Protein AF-T2IVT3-F1 (afdb_monomer_lite)

Foldseek 3Di:
DAAEPDPDAQPLVVLVCLQDQEYAHACYEDEPSHPLLSNQNHAEYEDAHYEYDADDPPAFEDERPRNLNHQEYEYHNHQDQGQYEDPNPQNHQYYYPEQYAHADANADNLNQNHAEYHNEQYAHADHPNVPNPQNHAEYHHYNYAYQDDPNVLSNLNHAYEEPENYAHADAHDNARVQNHQEYAAYNYAYQHYDPPHPQRHQEYAHEQYEHVVHYAQARQQRHQEYAYENHQDAEDLNLLNHNHQRHAYYHHDQHAYADDLSCLVRLNHAEYAHEQYAHAECVSVLNNLNHAEYHHANYAHEPPPDASQRPQNHAYDHHHQYAYADDLRCLNNQNHAYEEDANYQHQDPVNCLSNQVRHQWYHYQNDIDGDNSNVVSVVFAHKDKFKDFAADLARDTDDIDIGIWGWDWDDLDPPDTFIKTKDAWDWDFAADDPPTDIDTDHIWIWGQWAQFLLNQLSLLPFDWDDDHDDSQQAPDDDRQWHDFQDFQVSQQRSQVRSCVVRVFHKDFAALVRLLCQQCLPPPEQGLNHPFDAPQAAQAQQQDHDGNYDGYDQPVAADGWPSHGAGNRSHTRQAAQAWAWHPDADVPDPQWTKTAQYYNYHDRNRRTSNHIDTDPVHRRDGDNRHGHIMITDDPD

Secondary structure (DSSP, 8-state):
-EEESS-----GGGGG-TT-SEEEEES-EE-TT--GGG-TT--EEEEES-EE--S-SS--EEE----TT--EEE-TT----SEEE-TT-TT--EEE--SS---S--TT---TT--EEE--SS---S----TT-TT--EEE--SS-----GGGGG-TT--EEE--SS---S-EE-TT-TT--EEEEESS----EE-TT-TT--EEEEES-S--TT-B-TT--S--EEE-TTS--S--GGGGG---S---EEE--SS-----GGGTT-TT--EEE--SS-----GGGTT-TT--EEE--SS----TT---TT-TT--EEE--SS-----GGGGG-TT--EEE-TTS--S-SGGGGGTTTT-SEEEETTEEEESSHHHHHHTSPPEEEEEEEEE-TTS-EEEEEEEEEEEEEEESSSS-EEEEEEE--EEEEESSGGG-EEEEE--EEEESSSPBHHHHHHHHTSPPSSS---S---SS--TTSBP-S--HHHHHHHHHHHHHHHSSEEEPPPHHHHHHHHHTT--SSBTTBS---TTT--S-TTS-SSSPPP----SS---TT-S---TTS----SSSSEEEEEEEETTEEEEEEEES--TTS-GGGGSTT-EE--TTGGG---TTEE---EEE---

Sequence (635 aa):
MTLAENYITDLEFINHFTKLKYLTITGKTIKNQINWNLLQSLETINFNKNKFESNNNENQLLELKGFSQAQAISFLDNQININLKFDGLENLTHLSLKNNRLNYALSGLGLTKLETLIIESNTINQGLEMNGCDSLTSLRLTSNTIQEVLLLQKFSNLRELNIARNTINQVLNLQGFKDCYITTIEDNKVSNLECHGFDNLESLSIVNNTNLDTLNFEGFSKLKSLNLSRNHLVEVQFLEGITSKQLEKVVLDTNMIENIDSLSKFNTLIDISARNNNIISLSALMELSQLQRLDLSNNRVHQGNQLFQQWQQLTDLNLFNNQIEDLRFFVLLNSLKTLRLDGNPIISVRPLQALASHLETLTIGDITLTGNISEQLTKLPPIQQLETVTVNRKGKEIAKNKFTVFVREIPITKTVKLPVVSIPGGKYFMGEGNSRKQVKVESFWMSQTQITQEQWAAVAQLPKIKTDLNPSPSTVQGNQRPVEQVNWYEAQEFCQRLSKKIGEEIKLPTEEQWEYACRAGTTTPFHFGETLTDKLANYRADNTFAEESTGTYTGQTTDVGSFPPNGFGLYDMHGNVWEWCDSDYDNNNSNKVLRGGSWVNNLSDCRSAYRVNVDGGPGYRVSGIGFRVVVVRRT

pLDDT: mean 88.69, std 10.65, range [36.31, 98.88]

InterPro domains:
  IPR001611 Leucine-rich repeat [PS51450] (222-243)
  IPR001611 Leucine-rich repeat [PS51450] (313-334)
  IPR001611 Leucine-rich repeat [PS51450] (335-356)
  IPR005532 Sulfatase-modifying factor enzyme-like domain [PF03781] (420-630)
  IPR016187 C-type lectin fold [SSF56436] (417-630)
  IPR032675 Leucine-rich repeat domain superfamily [G3DSA:3.80.10.10] (1-244)
  IPR032675 Leucine-rich repeat domain superfamily [G3DSA:3.80.10.10] (245-413)
  IPR042095 Sulfatase-modifying factor enzyme superfamily [G3DSA:3.90.1580.10] (414-634)
  IPR051043 Sulfatase Modifying Factor and Kinase [PTHR23150] (412-631)

Radius of gyration: 33.71 Å; chains: 1; bounding box: 85×52×79 Å

Organism: NCBI:txid423472

Structure (mmCIF, N/CA/C/O backbone):
data_AF-T2IVT3-F1
#
_entry.id   AF-T2IVT3-F1
#
loop_
_atom_site.group_PDB
_atom_site.id
_atom_site.type_symbol
_atom_site.label_atom_id
_atom_site.label_alt_id
_atom_site.label_comp_id
_atom_site.label_asym_id
_atom_site.label_entity_id
_atom_site.label_seq_id
_atom_site.pdbx_PDB_ins_code
_atom_site.Cartn_x
_atom_site.Cartn_y
_atom_site.Cartn_z
_atom_site.occupancy
_atom_site.B_iso_or_equiv
_atom_site.auth_seq_id
_atom_site.auth_comp_id
_atom_site.auth_asym_id
_atom_site.auth_atom_id
_atom_site.pdbx_PDB_model_num
ATOM 1 N N . MET A 1 1 ? -47.290 -7.154 17.048 1.00 90.00 1 MET A N 1
ATOM 2 C CA . MET A 1 1 ? -47.939 -6.667 15.814 1.00 90.00 1 MET A CA 1
ATOM 3 C C . MET A 1 1 ? -46.914 -5.879 15.019 1.00 90.00 1 MET A C 1
ATOM 5 O O . MET A 1 1 ? -46.243 -5.041 15.606 1.00 90.00 1 MET A O 1
ATOM 9 N N . THR A 1 2 ? -46.785 -6.152 13.721 1.00 90.94 2 THR A N 1
ATOM 10 C CA . THR A 1 2 ? -45.859 -5.435 12.832 1.00 90.94 2 THR A CA 1
ATOM 11 C C . THR A 1 2 ? -46.643 -4.830 11.678 1.00 90.94 2 THR A C 1
ATOM 13 O O . THR A 1 2 ? -47.327 -5.546 10.952 1.00 90.94 2 THR A O 1
ATOM 16 N N . LEU A 1 3 ? -46.544 -3.515 11.520 1.00 87.81 3 LEU A N 1
ATOM 17 C CA . LEU A 1 3 ? -47.183 -2.719 10.479 1.00 87.81 3 LEU A CA 1
ATOM 18 C C . LEU A 1 3 ? -46.091 -2.025 9.663 1.00 87.81 3 LEU A C 1
ATOM 20 O O . LEU A 1 3 ? -45.831 -0.836 9.829 1.00 87.81 3 LEU A O 1
ATOM 24 N N . ALA A 1 4 ? -45.423 -2.794 8.808 1.00 84.69 4 ALA A N 1
ATOM 25 C CA . ALA A 1 4 ? -44.388 -2.311 7.901 1.00 84.69 4 ALA A CA 1
ATOM 26 C C . ALA A 1 4 ? -44.869 -2.452 6.453 1.00 84.69 4 ALA A C 1
ATOM 28 O O . ALA A 1 4 ? -45.550 -3.422 6.133 1.00 84.69 4 ALA A O 1
ATOM 29 N N . GLU A 1 5 ? -44.547 -1.473 5.601 1.00 68.50 5 GLU A N 1
ATOM 30 C CA . GLU A 1 5 ? -44.670 -1.575 4.129 1.00 68.50 5 GLU A CA 1
ATOM 31 C C . GLU A 1 5 ? -46.070 -1.924 3.577 1.00 68.50 5 GLU A C 1
ATOM 33 O O . GLU A 1 5 ? -46.222 -2.289 2.418 1.00 68.50 5 GLU A O 1
ATOM 38 N N . ASN A 1 6 ? -47.121 -1.767 4.385 1.00 74.44 6 ASN A N 1
ATOM 39 C CA . ASN A 1 6 ? -48.511 -1.947 3.960 1.00 74.44 6 ASN A CA 1
ATOM 40 C C . ASN A 1 6 ? -49.208 -0.604 3.656 1.00 74.44 6 ASN A C 1
ATOM 42 O O . ASN A 1 6 ? -48.750 0.455 4.090 1.00 74.44 6 ASN A O 1
ATOM 46 N N . TYR A 1 7 ? -50.340 -0.653 2.944 1.00 76.75 7 TYR A N 1
ATOM 47 C CA . TYR A 1 7 ? -51.164 0.517 2.590 1.00 76.75 7 TYR A CA 1
ATOM 48 C C . TYR A 1 7 ? -52.099 0.990 3.719 1.00 76.75 7 TYR A C 1
ATOM 50 O O . TYR A 1 7 ? -52.993 1.798 3.483 1.00 76.75 7 TYR A O 1
ATOM 58 N N . ILE A 1 8 ? -51.934 0.477 4.943 1.00 77.44 8 ILE A N 1
ATOM 59 C CA . ILE A 1 8 ? -52.802 0.824 6.074 1.00 77.44 8 ILE A CA 1
ATOM 60 C C . ILE A 1 8 ? -52.436 2.231 6.551 1.00 77.44 8 ILE A C 1
ATOM 62 O O . ILE A 1 8 ? -51.340 2.439 7.062 1.00 77.44 8 ILE A O 1
ATOM 66 N N . THR A 1 9 ? -53.337 3.196 6.370 1.00 76.81 9 THR A N 1
ATOM 67 C CA . THR A 1 9 ? -53.130 4.604 6.765 1.00 76.81 9 THR A CA 1
ATOM 68 C C . THR A 1 9 ? -53.902 5.013 8.016 1.00 76.81 9 THR A C 1
ATOM 70 O O . THR A 1 9 ? -53.523 5.986 8.664 1.00 76.81 9 THR A O 1
ATOM 73 N N . ASP A 1 10 ? -54.976 4.288 8.331 1.00 82.88 10 ASP A N 1
ATOM 74 C CA . ASP A 1 10 ? -55.746 4.434 9.564 1.00 82.88 10 ASP A CA 1
ATOM 75 C C . ASP A 1 10 ? -55.246 3.411 10.589 1.00 82.88 10 ASP A C 1
ATOM 77 O O . ASP A 1 10 ? -55.245 2.203 10.341 1.00 82.88 10 ASP A O 1
ATOM 81 N N . LEU A 1 11 ? -54.758 3.911 11.717 1.00 84.00 11 LEU A N 1
ATOM 82 C CA . LEU A 1 11 ? -54.163 3.133 12.793 1.00 84.00 11 LEU A CA 1
ATOM 83 C C . LEU A 1 11 ? -55.084 3.042 14.022 1.00 84.00 11 LEU A C 1
ATOM 85 O O . LEU A 1 11 ? -54.695 2.424 15.013 1.00 84.00 11 LEU A O 1
ATOM 89 N N . GLU A 1 12 ? -56.305 3.590 13.977 1.00 85.25 12 GLU A N 1
ATOM 90 C CA . GLU A 1 12 ? -57.244 3.582 15.110 1.00 85.25 12 GLU A CA 1
ATOM 91 C C . GLU A 1 12 ? -57.631 2.154 15.534 1.00 85.25 12 GLU A C 1
ATOM 93 O O . GLU A 1 12 ? -57.811 1.869 16.720 1.00 85.25 12 GLU A O 1
ATOM 98 N N . PHE A 1 13 ? -57.656 1.205 14.591 1.00 87.69 13 PHE A N 1
ATOM 99 C CA . PHE A 1 13 ? -57.964 -0.200 14.874 1.00 87.69 13 PHE A CA 1
ATOM 100 C C . PHE A 1 13 ? -57.011 -0.832 15.909 1.00 87.69 13 PHE A C 1
ATOM 102 O O . PHE A 1 13 ? -57.424 -1.754 16.619 1.00 87.69 13 PHE A O 1
ATOM 109 N N . ILE A 1 14 ? -55.777 -0.318 16.049 1.00 87.50 14 ILE A N 1
ATOM 110 C CA . ILE A 1 14 ? -54.787 -0.789 17.032 1.00 87.50 14 ILE A CA 1
ATOM 111 C C . ILE A 1 14 ? -55.344 -0.682 18.460 1.00 87.50 14 ILE A C 1
ATOM 113 O O . ILE A 1 14 ? -55.049 -1.544 19.286 1.00 87.50 14 ILE A O 1
ATOM 117 N N . ASN A 1 15 ? -56.222 0.292 18.730 1.00 85.19 15 ASN A N 1
ATOM 118 C CA . ASN A 1 15 ? -56.835 0.535 20.042 1.00 85.19 15 ASN A CA 1
ATOM 119 C C . ASN A 1 15 ? -57.596 -0.685 20.605 1.00 85.19 15 ASN A C 1
ATOM 121 O O . ASN A 1 15 ? -57.772 -0.792 21.817 1.00 85.19 15 ASN A O 1
ATOM 125 N N . HIS A 1 16 ? -58.009 -1.632 19.755 1.00 89.44 16 HIS A N 1
ATOM 126 C CA . HIS A 1 16 ? -58.708 -2.856 20.166 1.00 89.44 16 HIS A CA 1
ATOM 127 C C . HIS A 1 16 ? -57.769 -3.950 20.699 1.00 89.44 16 HIS A C 1
ATOM 129 O O . HIS A 1 16 ? -58.221 -4.924 21.301 1.00 89.44 16 HIS A O 1
ATOM 135 N N . PHE A 1 17 ? -56.457 -3.811 20.498 1.00 90.44 17 PHE A N 1
ATOM 136 C CA . PHE A 1 17 ? -55.467 -4.830 20.838 1.00 90.44 17 PHE A CA 1
ATOM 137 C C . PHE A 1 17 ? -54.758 -4.521 22.164 1.00 90.44 17 PHE A C 1
ATOM 139 O O . PHE A 1 17 ? -53.531 -4.474 22.246 1.00 90.44 17 PHE A O 1
ATOM 146 N N . THR A 1 18 ? -55.540 -4.370 23.233 1.00 88.06 18 THR A N 1
ATOM 147 C CA . THR A 1 18 ? -55.089 -3.934 24.572 1.00 88.06 18 THR A CA 1
ATOM 148 C C . THR A 1 18 ? -54.140 -4.896 25.299 1.00 88.06 18 THR A C 1
ATOM 150 O O . THR A 1 18 ? -53.626 -4.557 26.359 1.00 88.06 18 THR A O 1
ATOM 153 N N . LYS A 1 19 ? -53.908 -6.098 24.748 1.00 91.06 19 LYS A N 1
ATOM 154 C CA . LYS A 1 19 ? -52.980 -7.120 25.272 1.00 91.06 19 LYS A CA 1
ATOM 155 C C . LYS A 1 19 ? -51.675 -7.236 24.469 1.00 91.06 19 LYS A C 1
ATOM 157 O O . LYS A 1 19 ? -50.920 -8.190 24.661 1.00 91.06 19 LYS A O 1
ATOM 162 N N . LEU A 1 20 ? -51.421 -6.333 23.516 1.00 91.44 20 LEU A N 1
ATOM 163 C CA . LEU A 1 20 ? -50.179 -6.347 22.741 1.00 91.44 20 LEU A CA 1
ATOM 164 C C . LEU A 1 20 ? -48.970 -6.066 23.629 1.00 91.44 20 LEU A C 1
ATOM 166 O O . LEU A 1 20 ? -48.949 -5.077 24.350 1.00 91.44 20 LEU A O 1
ATOM 170 N N . LYS A 1 21 ? -47.938 -6.902 23.496 1.00 93.50 21 LYS A N 1
ATOM 171 C CA . LYS A 1 21 ? -46.626 -6.696 24.129 1.00 93.50 21 LYS A CA 1
ATOM 172 C C . LYS A 1 21 ? -45.599 -6.047 23.203 1.00 93.50 21 LYS A C 1
ATOM 174 O O . LYS A 1 21 ? -44.765 -5.271 23.648 1.00 93.50 21 LYS A O 1
ATOM 179 N N . TYR A 1 22 ? -45.685 -6.335 21.906 1.00 94.44 22 TYR A N 1
ATOM 180 C CA . TYR A 1 22 ? -44.719 -5.879 20.905 1.00 94.44 22 TYR A CA 1
ATOM 181 C C . TYR A 1 22 ? -45.440 -5.165 19.771 1.00 94.44 22 TYR A C 1
ATOM 183 O O . TYR A 1 22 ? -46.375 -5.728 19.181 1.00 94.44 22 TYR A O 1
ATOM 191 N N . LEU A 1 23 ? -44.981 -3.966 19.427 1.00 92.12 23 LEU A N 1
ATOM 192 C CA . LEU A 1 23 ? -45.528 -3.179 18.328 1.00 92.12 23 LEU A CA 1
ATOM 193 C C . LEU A 1 23 ? -44.405 -2.574 17.487 1.00 92.12 23 LEU A C 1
ATOM 195 O O . LEU A 1 23 ? -43.577 -1.826 17.990 1.00 92.12 23 LEU A O 1
ATOM 199 N N . THR A 1 24 ? -44.418 -2.859 16.190 1.00 92.12 24 THR A N 1
ATOM 200 C CA . THR A 1 24 ? -43.554 -2.198 15.210 1.00 92.12 24 THR A CA 1
ATOM 201 C C . THR A 1 24 ? -44.434 -1.498 14.188 1.00 92.12 24 THR A C 1
ATOM 203 O O . THR A 1 24 ? -45.273 -2.145 13.564 1.00 92.12 24 THR A O 1
ATOM 206 N N . ILE A 1 25 ? -44.233 -0.199 13.991 1.00 90.00 25 ILE A N 1
ATOM 207 C CA . ILE A 1 25 ? -44.877 0.595 12.942 1.00 90.00 25 ILE A CA 1
ATOM 208 C C . ILE A 1 25 ? -43.777 1.195 12.075 1.00 90.00 25 ILE A C 1
ATOM 210 O O . ILE A 1 25 ? -42.817 1.776 12.589 1.00 90.00 25 ILE A O 1
ATOM 214 N N . THR A 1 26 ? -43.878 1.025 10.757 1.00 91.00 26 THR A N 1
ATOM 215 C CA . THR A 1 26 ? -42.851 1.493 9.825 1.00 91.00 26 THR A CA 1
ATOM 216 C C . THR A 1 26 ? -43.422 2.040 8.526 1.00 91.00 26 THR A C 1
ATOM 218 O O . THR A 1 26 ? -44.293 1.425 7.901 1.00 91.00 26 THR A O 1
ATOM 221 N N . GLY A 1 27 ? -42.891 3.187 8.090 1.00 87.06 27 GLY A N 1
ATOM 222 C CA . GLY A 1 27 ? -43.290 3.827 6.836 1.00 87.06 27 GLY A CA 1
ATOM 223 C C . GLY A 1 27 ? -44.712 4.381 6.885 1.00 87.06 27 GLY A C 1
ATOM 224 O O . GLY A 1 27 ? -45.468 4.207 5.927 1.00 87.06 27 GLY A O 1
ATOM 225 N N . LYS A 1 28 ? -45.126 4.946 8.023 1.00 85.69 28 LYS A N 1
ATOM 226 C CA . LYS A 1 28 ? -46.485 5.453 8.254 1.00 85.69 28 LYS A CA 1
ATOM 227 C C . LYS A 1 28 ? -46.480 6.911 8.690 1.00 85.69 28 LYS A C 1
ATOM 229 O O . LYS A 1 28 ? -45.511 7.397 9.267 1.00 85.69 28 LYS A O 1
ATOM 234 N N . THR A 1 29 ? -47.594 7.595 8.456 1.00 81.50 29 THR A N 1
ATOM 235 C CA . THR A 1 29 ? -47.869 8.896 9.075 1.00 81.50 29 THR A CA 1
ATOM 236 C C . THR A 1 29 ? -48.675 8.651 10.341 1.00 81.50 29 THR A C 1
ATOM 238 O O . THR A 1 29 ? -49.837 8.254 10.265 1.00 81.50 29 THR A O 1
ATOM 241 N N . ILE A 1 30 ? -48.059 8.859 11.501 1.00 76.88 30 ILE A N 1
ATOM 242 C CA . ILE A 1 30 ? -48.700 8.669 12.801 1.00 76.88 30 ILE A CA 1
ATOM 243 C C . ILE A 1 30 ? -49.301 10.007 13.238 1.00 76.88 30 ILE A C 1
ATOM 245 O O . ILE A 1 30 ? -48.595 11.007 13.380 1.00 76.88 30 ILE A O 1
ATOM 249 N N . LYS A 1 31 ? -50.622 10.006 13.437 1.00 72.62 31 LYS A N 1
ATOM 250 C CA . LYS A 1 31 ? -51.412 11.132 13.967 1.00 72.62 31 LYS A CA 1
ATOM 251 C C . LYS A 1 31 ? -52.076 10.725 15.293 1.00 72.62 31 LYS A C 1
ATOM 253 O O . LYS A 1 31 ? -51.895 9.599 15.750 1.00 72.62 31 LYS A O 1
ATOM 258 N N . ASN A 1 32 ? -52.931 11.584 15.851 1.00 66.81 32 ASN A N 1
ATOM 259 C CA . ASN A 1 32 ? -53.727 11.360 17.075 1.00 66.81 32 ASN A CA 1
ATOM 260 C C . ASN A 1 32 ? -54.803 10.244 17.019 1.00 66.81 32 ASN A C 1
ATOM 262 O O . ASN A 1 32 ? -55.742 10.246 17.806 1.00 66.81 32 ASN A O 1
ATOM 266 N N . GLN A 1 33 ? -54.688 9.294 16.094 1.00 69.94 33 GLN A N 1
ATOM 267 C CA . GLN A 1 33 ? -55.666 8.219 15.861 1.00 69.94 33 GLN A CA 1
ATOM 268 C C . GLN A 1 33 ? -55.550 7.099 16.909 1.00 69.94 33 GLN A C 1
ATOM 270 O O . GLN A 1 33 ? -56.501 6.371 17.186 1.00 69.94 33 GLN A O 1
ATOM 275 N N . ILE A 1 34 ? -54.354 6.932 17.481 1.00 74.69 34 ILE A N 1
ATOM 276 C CA . ILE A 1 34 ? -54.053 5.854 18.421 1.00 74.69 34 ILE A CA 1
ATOM 277 C C . ILE A 1 34 ? -54.188 6.395 19.843 1.00 74.69 34 ILE A C 1
ATOM 279 O O . ILE A 1 34 ? -53.484 7.325 20.240 1.00 74.69 34 ILE A O 1
ATOM 283 N N . ASN A 1 35 ? -55.077 5.789 20.625 1.00 78.56 35 ASN A N 1
ATOM 284 C CA . ASN A 1 35 ? -55.218 6.069 22.044 1.00 78.56 35 ASN A CA 1
ATOM 285 C C . ASN A 1 35 ? -54.247 5.184 22.834 1.00 78.56 35 ASN A C 1
ATOM 287 O O . ASN A 1 35 ? -54.580 4.080 23.268 1.00 78.56 35 ASN A O 1
ATOM 291 N N . TRP A 1 36 ? -53.033 5.695 23.030 1.00 79.25 36 TRP A N 1
ATOM 292 C CA . TRP A 1 36 ? -51.944 4.990 23.710 1.00 79.25 36 TRP A CA 1
ATOM 293 C C . TRP A 1 36 ? -52.283 4.538 25.137 1.00 79.25 36 TRP A C 1
ATOM 295 O O . TRP A 1 36 ? -51.791 3.502 25.576 1.00 79.25 36 TRP A O 1
ATOM 305 N N . ASN A 1 37 ? -53.208 5.220 25.827 1.00 79.06 37 ASN A N 1
ATOM 306 C CA . ASN A 1 37 ? -53.654 4.832 27.170 1.00 79.06 37 ASN A CA 1
ATOM 307 C C . ASN A 1 37 ? -54.360 3.467 27.212 1.00 79.06 37 ASN A C 1
ATOM 309 O O . ASN A 1 37 ? -54.462 2.879 28.289 1.00 79.06 37 ASN A O 1
ATOM 313 N N . LEU A 1 38 ? -54.851 2.965 26.072 1.00 83.31 38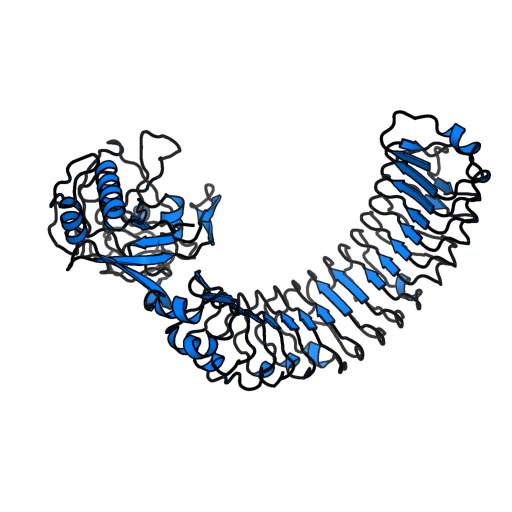 LEU A N 1
ATOM 314 C CA . LEU A 1 38 ? -55.471 1.640 25.956 1.00 83.31 38 LEU A CA 1
ATOM 315 C C . LEU A 1 38 ? -54.442 0.515 25.758 1.00 83.31 38 LEU A C 1
ATOM 317 O O . LEU A 1 38 ? -54.781 -0.659 25.890 1.00 83.31 38 LEU A O 1
ATOM 321 N N . LEU A 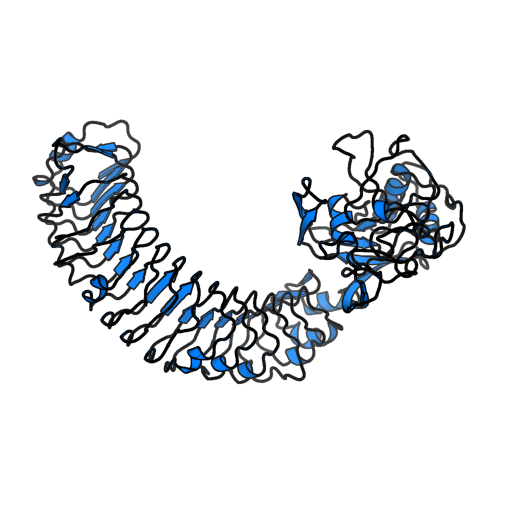1 39 ? -53.189 0.855 25.449 1.00 85.06 39 LEU A N 1
ATOM 322 C CA . LEU A 1 39 ? -52.137 -0.086 25.061 1.00 85.06 39 LEU A CA 1
ATOM 323 C C . LEU A 1 39 ? -51.089 -0.264 26.169 1.00 85.06 39 LEU A C 1
ATOM 325 O O . LEU A 1 39 ? -49.893 -0.375 25.902 1.00 85.06 39 LEU A O 1
ATOM 329 N N . GLN A 1 40 ? -51.539 -0.318 27.426 1.00 85.31 40 GLN A N 1
ATOM 330 C CA . GLN A 1 40 ? -50.649 -0.329 28.594 1.00 85.31 40 GLN A CA 1
ATOM 331 C C . GLN A 1 40 ? -49.791 -1.595 28.725 1.00 85.31 40 GLN A C 1
ATOM 333 O O . GLN A 1 40 ? -48.814 -1.577 29.462 1.00 85.31 40 GLN A O 1
ATOM 338 N N . SER A 1 41 ? -50.126 -2.690 28.030 1.00 89.31 41 SER A N 1
ATOM 339 C CA . SER A 1 41 ? -49.353 -3.941 28.060 1.00 89.31 41 SER A CA 1
ATOM 340 C C . SER A 1 41 ? -48.121 -3.949 27.152 1.00 89.31 41 SER A C 1
ATOM 342 O O . SER A 1 41 ? -47.427 -4.965 27.104 1.00 89.31 41 SER A O 1
ATOM 344 N N . LEU A 1 42 ? -47.885 -2.883 26.379 1.00 90.88 42 LEU A N 1
ATOM 345 C CA . LEU A 1 42 ? -46.751 -2.810 25.461 1.00 90.88 42 LEU A CA 1
ATOM 346 C C . LEU A 1 42 ? -45.435 -2.755 26.240 1.00 90.88 42 LEU A C 1
ATOM 348 O O . LEU A 1 42 ? -45.228 -1.864 27.053 1.00 90.88 42 LEU A O 1
ATOM 352 N N . GLU A 1 43 ? -44.542 -3.691 25.933 1.00 94.25 43 GLU A N 1
ATOM 353 C CA . GLU A 1 43 ? -43.201 -3.821 26.506 1.00 94.25 43 GLU A CA 1
ATOM 354 C C . GLU A 1 43 ? -42.138 -3.256 25.548 1.00 94.25 43 GLU A C 1
ATOM 356 O O . GLU A 1 43 ? -41.177 -2.618 25.978 1.00 94.25 43 GLU A O 1
ATOM 361 N N . THR A 1 44 ? -42.299 -3.456 24.233 1.00 93.69 44 THR A N 1
ATOM 362 C CA . THR A 1 44 ? -41.366 -2.945 23.213 1.00 93.69 44 THR A CA 1
ATOM 363 C C . THR A 1 44 ? -42.098 -2.301 22.047 1.00 93.69 44 THR A C 1
ATOM 365 O O . THR A 1 44 ? -43.026 -2.885 21.473 1.00 93.69 44 THR A O 1
ATOM 368 N N . ILE A 1 45 ? -41.633 -1.112 21.663 1.00 91.75 45 ILE A N 1
ATOM 369 C CA . ILE A 1 45 ? -42.263 -0.292 20.633 1.00 91.75 45 ILE A CA 1
ATOM 370 C C . ILE A 1 45 ? -41.210 0.226 19.653 1.00 91.75 45 ILE A C 1
ATOM 372 O O . ILE A 1 45 ? -40.269 0.913 20.037 1.00 91.75 45 ILE A O 1
ATOM 376 N N . ASN A 1 46 ? -41.388 -0.065 18.367 1.00 92.06 46 ASN A N 1
ATOM 377 C CA . ASN A 1 46 ? -40.508 0.410 17.304 1.00 92.06 46 ASN A CA 1
ATOM 378 C C . ASN A 1 46 ? -41.286 1.304 16.342 1.00 92.06 46 ASN A C 1
ATOM 380 O O . ASN A 1 46 ? -42.104 0.826 15.554 1.00 92.06 46 ASN A O 1
ATOM 384 N N . PHE A 1 47 ? -40.991 2.595 16.375 1.00 88.75 47 PHE A N 1
ATOM 385 C CA . PHE A 1 47 ? -41.472 3.577 15.421 1.00 88.75 47 PHE A CA 1
ATOM 386 C C . PHE A 1 47 ? -40.346 3.914 14.458 1.00 88.75 47 PHE A C 1
ATOM 388 O O . PHE A 1 47 ? -39.655 4.902 14.641 1.00 88.75 47 PHE A O 1
ATOM 395 N N . ASN A 1 48 ? -40.147 3.111 13.420 1.00 88.94 48 ASN A N 1
ATOM 396 C CA . ASN A 1 48 ? -39.051 3.356 12.483 1.00 88.94 48 ASN A CA 1
ATOM 397 C C . ASN A 1 48 ? -39.579 3.979 11.190 1.00 88.94 48 ASN A C 1
ATOM 399 O O . ASN A 1 48 ? -40.582 3.516 10.663 1.00 88.94 48 ASN A O 1
ATOM 403 N N . LYS A 1 49 ? -38.903 4.981 10.627 1.00 88.50 49 LYS A N 1
ATOM 404 C CA . LYS A 1 49 ? -39.243 5.580 9.324 1.00 88.50 49 LYS A CA 1
ATOM 405 C C . LYS A 1 49 ? -40.683 6.101 9.246 1.00 88.50 49 LYS A C 1
ATOM 407 O O . LYS A 1 49 ? -41.338 5.948 8.216 1.00 88.50 49 LYS A O 1
ATOM 412 N N . ASN A 1 50 ? -41.216 6.652 10.333 1.00 86.00 50 ASN A N 1
ATOM 413 C CA . ASN A 1 50 ? -42.550 7.247 10.361 1.00 86.00 50 ASN A CA 1
ATOM 414 C C . ASN A 1 50 ? -42.476 8.773 10.321 1.00 86.00 50 ASN A C 1
ATOM 416 O O . ASN A 1 50 ? -41.460 9.379 10.643 1.00 86.00 50 ASN A O 1
ATOM 420 N N . LYS A 1 51 ? -43.588 9.403 9.950 1.00 80.81 51 LYS A N 1
ATOM 421 C CA . LYS A 1 51 ? -43.785 10.848 10.061 1.00 80.81 51 LYS A CA 1
ATOM 422 C C . LYS A 1 51 ? -44.769 11.123 11.193 1.00 80.81 51 LYS A C 1
ATOM 424 O O . LYS A 1 51 ? -45.901 10.647 11.134 1.00 80.81 51 LYS A O 1
ATOM 429 N N . PHE A 1 52 ? -44.355 11.892 12.192 1.00 76.88 52 PHE A N 1
ATOM 430 C CA . PHE A 1 52 ? -45.233 12.358 13.268 1.00 76.88 52 PHE A CA 1
ATOM 431 C C . PHE A 1 52 ? -45.767 13.755 12.928 1.00 76.88 52 PHE A C 1
ATOM 433 O O . PHE A 1 52 ? -44.994 14.639 12.566 1.00 76.88 52 PHE A O 1
ATOM 440 N N . GLU A 1 53 ? -47.081 13.961 13.022 1.00 70.44 53 GLU A N 1
ATOM 441 C CA . GLU A 1 53 ? -47.721 15.271 12.817 1.00 70.44 53 GLU A CA 1
ATOM 442 C C . GLU A 1 53 ? -48.252 15.796 14.164 1.00 70.44 53 GLU A C 1
ATOM 444 O O . GLU A 1 53 ? -48.965 15.079 14.863 1.00 70.44 53 GLU A O 1
ATOM 449 N N . SER A 1 54 ? -47.881 17.023 14.563 1.00 59.53 54 SER A N 1
ATOM 450 C CA . SER A 1 54 ? -48.296 17.625 15.844 1.00 59.53 54 SER A CA 1
ATOM 451 C C . SER A 1 54 ? -49.672 18.294 15.760 1.00 59.53 54 SER A C 1
ATOM 453 O O . SER A 1 54 ? -49.997 18.884 14.732 1.00 59.53 54 SER A O 1
ATOM 455 N N . ASN A 1 55 ? -50.428 18.317 16.861 1.00 52.25 55 ASN A N 1
ATOM 456 C CA . ASN A 1 55 ? -51.796 18.864 16.887 1.00 52.25 55 ASN A CA 1
ATOM 457 C C . ASN A 1 55 ? -51.916 20.369 17.184 1.00 52.25 55 ASN A C 1
ATOM 459 O O . ASN A 1 55 ? -53.021 20.890 17.098 1.00 52.25 55 ASN A O 1
ATOM 463 N N . ASN A 1 56 ? -50.834 21.072 17.539 1.00 47.66 56 ASN A N 1
ATOM 464 C CA . ASN A 1 56 ? -50.899 22.483 17.937 1.00 47.66 56 ASN A CA 1
ATOM 465 C C . ASN A 1 56 ? -49.923 23.335 17.121 1.00 47.66 56 ASN A C 1
ATOM 467 O O . ASN A 1 56 ? -48.728 23.050 17.086 1.00 47.66 56 ASN A O 1
ATOM 471 N N . ASN A 1 57 ? -50.437 24.416 16.526 1.00 43.62 57 ASN A N 1
ATOM 472 C CA . ASN A 1 57 ? -49.680 25.368 15.704 1.00 43.62 57 ASN A CA 1
ATOM 473 C C . ASN A 1 57 ? -48.639 26.194 16.486 1.00 43.62 57 ASN A C 1
ATOM 475 O O . ASN A 1 57 ? -47.891 26.938 15.860 1.00 43.62 57 ASN A O 1
ATOM 479 N N . GLU A 1 58 ? -48.568 26.078 17.818 1.00 41.56 58 GLU A N 1
ATOM 480 C CA . GLU A 1 58 ? -47.738 26.973 18.639 1.00 41.56 58 GLU A CA 1
ATOM 481 C C . GLU A 1 58 ? -46.559 26.304 19.356 1.00 41.56 58 GLU A C 1
ATOM 483 O O . GLU A 1 58 ? -45.604 27.004 19.654 1.00 41.56 58 GLU A O 1
ATOM 488 N N . ASN A 1 59 ? -46.557 24.983 19.596 1.00 44.47 59 ASN A N 1
ATOM 489 C CA . ASN A 1 59 ? -45.449 24.293 20.287 1.00 44.47 59 ASN A CA 1
ATOM 490 C C . ASN A 1 59 ? -45.433 22.788 19.981 1.00 44.47 59 ASN A C 1
ATOM 492 O O . ASN A 1 59 ? -45.719 21.966 20.847 1.00 44.47 59 ASN A O 1
ATOM 496 N N . GLN A 1 60 ? -45.146 22.439 18.728 1.00 52.59 60 GLN A N 1
ATOM 497 C CA . GLN A 1 60 ? -44.747 21.108 18.261 1.00 52.59 60 GLN A CA 1
ATOM 498 C C . GLN A 1 60 ? -44.194 20.187 19.397 1.00 52.59 60 GLN A C 1
ATOM 500 O O . GLN A 1 60 ? -43.027 20.287 19.771 1.00 52.59 60 GLN A O 1
ATOM 505 N N . LEU A 1 61 ? -45.039 19.310 19.969 1.00 52.41 61 LEU A N 1
ATOM 506 C CA . LEU A 1 61 ? -44.735 18.396 21.091 1.00 52.41 61 LEU A CA 1
ATOM 507 C C . LEU A 1 61 ? -45.335 17.011 20.794 1.00 52.41 61 LEU A C 1
ATOM 509 O O . LEU A 1 61 ? -46.518 16.922 20.454 1.00 52.41 61 LEU A O 1
ATOM 513 N N . LEU A 1 62 ? -44.547 15.939 20.934 1.00 63.94 62 LEU A N 1
ATOM 514 C CA . LEU A 1 62 ? -45.040 14.555 20.900 1.00 63.94 62 LEU A CA 1
ATOM 515 C C . LEU A 1 62 ? -45.140 14.028 22.336 1.00 63.94 62 LEU A C 1
ATOM 517 O O . LEU A 1 62 ? -44.122 13.792 22.989 1.00 63.94 62 LEU A O 1
ATOM 521 N N . GLU A 1 63 ? -46.367 13.845 22.826 1.00 65.06 63 GLU A N 1
ATOM 522 C CA . GLU A 1 63 ? -46.621 13.235 24.133 1.00 65.06 63 GLU A CA 1
ATOM 523 C C . GLU A 1 63 ? -46.879 11.733 23.982 1.00 65.06 63 GLU A C 1
ATOM 525 O O . GLU A 1 63 ? -47.855 11.309 23.361 1.00 65.06 63 GLU A O 1
ATOM 530 N N . LEU A 1 64 ? -46.018 10.921 24.591 1.00 66.50 64 LEU A N 1
ATOM 531 C CA . LEU A 1 64 ? -46.179 9.471 24.669 1.00 66.50 64 LEU A CA 1
ATOM 532 C C . LEU A 1 64 ? -46.671 9.114 26.069 1.00 66.50 64 LEU A C 1
ATOM 534 O O . LEU A 1 64 ? -45.870 8.840 26.955 1.00 66.50 64 LEU A O 1
ATOM 538 N N . LYS A 1 65 ? -47.989 9.152 26.272 1.00 69.62 65 LYS A N 1
ATOM 539 C CA . LYS A 1 65 ? -48.623 8.823 27.557 1.00 69.62 65 LYS A CA 1
ATOM 540 C C . LYS A 1 65 ? -49.153 7.391 27.559 1.00 69.62 65 LYS A C 1
ATOM 542 O O . LYS A 1 65 ? -49.611 6.893 26.534 1.00 69.62 65 LYS A O 1
ATOM 547 N N . GLY A 1 66 ? -49.133 6.753 28.728 1.00 66.12 66 GLY A N 1
ATOM 548 C CA . GLY A 1 66 ? -49.876 5.511 28.966 1.00 66.12 66 GLY A CA 1
ATOM 549 C C . GLY A 1 66 ? -49.133 4.201 28.692 1.00 66.12 66 GLY A C 1
ATOM 550 O O . GLY A 1 66 ? -49.762 3.149 28.758 1.00 66.12 66 GLY A O 1
ATOM 551 N N . PHE A 1 67 ? -47.817 4.213 28.450 1.00 76.31 67 PHE A N 1
ATOM 552 C CA . PHE A 1 67 ? -47.030 2.980 28.290 1.00 76.31 67 PHE A CA 1
ATOM 553 C C . PHE A 1 67 ? -46.315 2.569 29.583 1.00 76.31 67 PHE A C 1
ATOM 555 O O . PHE A 1 67 ? -45.092 2.447 29.633 1.00 76.31 67 PHE A O 1
ATOM 562 N N . SER A 1 68 ? -47.083 2.335 30.644 1.00 80.69 68 SER A N 1
ATOM 563 C CA . SER A 1 68 ? -46.529 2.026 31.969 1.00 80.69 68 SER A CA 1
ATOM 564 C C . SER A 1 68 ? -45.659 0.762 32.003 1.00 80.69 68 SER A C 1
ATOM 566 O O . SER A 1 68 ? -44.800 0.650 32.872 1.00 80.69 68 SER A O 1
ATOM 568 N N . GLN A 1 69 ? -45.838 -0.181 31.070 1.00 88.56 69 GLN A N 1
ATOM 569 C CA . GLN A 1 69 ? -45.036 -1.411 30.968 1.00 88.56 69 GLN A CA 1
ATOM 570 C C . GLN A 1 69 ? -43.906 -1.342 29.931 1.00 88.56 69 GLN A C 1
ATOM 572 O O . GLN A 1 69 ? -43.154 -2.308 29.799 1.00 88.56 69 GLN A O 1
ATOM 577 N N . ALA A 1 70 ? -43.763 -0.235 29.194 1.00 90.38 70 ALA A N 1
ATOM 578 C CA . ALA A 1 70 ? -42.759 -0.151 28.141 1.00 90.38 70 ALA A CA 1
ATOM 579 C C . ALA A 1 70 ? -41.349 -0.152 28.733 1.00 90.38 70 ALA A C 1
ATOM 581 O O . ALA A 1 70 ? -41.017 0.660 29.591 1.00 90.38 70 ALA A O 1
ATOM 582 N N . GLN A 1 71 ? -40.519 -1.059 28.224 1.00 94.25 71 GLN A N 1
ATOM 583 C CA . GLN A 1 71 ? -39.114 -1.222 28.588 1.00 94.25 71 GLN A CA 1
ATOM 584 C C . GLN A 1 71 ? -38.189 -0.709 27.485 1.00 94.25 71 GLN A C 1
ATOM 586 O O . GLN A 1 71 ? -37.120 -0.180 27.779 1.00 94.25 71 GLN A O 1
ATOM 591 N N . ALA A 1 72 ? -38.605 -0.815 26.220 1.00 94.81 72 ALA A N 1
ATOM 592 C CA . ALA A 1 72 ? -37.797 -0.401 25.081 1.00 94.81 72 ALA A CA 1
ATOM 593 C C . ALA A 1 72 ? -38.615 0.364 24.037 1.00 94.81 72 ALA A C 1
ATOM 595 O O . ALA A 1 72 ? -39.647 -0.121 23.566 1.00 94.81 72 ALA A O 1
ATOM 596 N N . ILE A 1 73 ? -38.127 1.540 23.637 1.00 92.12 73 ILE A N 1
ATOM 597 C CA . ILE A 1 73 ? -38.731 2.335 22.565 1.00 92.12 73 ILE A CA 1
ATOM 598 C C . ILE A 1 73 ? -37.662 2.812 21.576 1.00 92.12 73 ILE A C 1
ATOM 600 O O . ILE A 1 73 ? -36.614 3.332 21.964 1.00 92.12 73 ILE A O 1
ATOM 604 N N . SER A 1 74 ? -37.942 2.666 20.280 1.00 92.50 74 SER A N 1
ATOM 605 C CA . SER A 1 74 ? -37.088 3.155 19.196 1.00 92.50 74 SER A CA 1
ATOM 606 C C . SER A 1 74 ? -37.833 4.109 18.266 1.00 92.50 74 SER A C 1
ATOM 608 O O . SER A 1 74 ? -38.940 3.814 17.821 1.00 92.50 74 SER A O 1
ATOM 610 N N . PHE A 1 75 ? -37.185 5.228 17.948 1.00 89.69 75 PHE A N 1
ATOM 611 C CA . PHE A 1 75 ? -37.587 6.228 16.967 1.00 89.69 75 PHE A CA 1
ATOM 612 C C . PHE A 1 75 ? -36.510 6.387 15.889 1.00 89.69 75 PHE A C 1
ATOM 614 O O . PHE A 1 75 ? -35.963 7.474 15.714 1.00 89.69 75 PHE A O 1
ATOM 621 N N . LEU A 1 76 ? -36.207 5.340 15.127 1.00 91.12 76 LEU A N 1
ATOM 622 C CA . LEU A 1 76 ? -35.239 5.441 14.031 1.00 91.12 76 LEU A CA 1
ATOM 623 C C . LEU A 1 76 ? -35.828 6.157 12.799 1.00 91.12 76 LEU A C 1
ATOM 625 O O . LEU A 1 76 ? -36.899 5.778 12.342 1.00 91.12 76 LEU A O 1
ATOM 629 N N . ASP A 1 77 ? -35.111 7.106 12.194 1.00 89.31 77 ASP A N 1
ATOM 630 C CA . ASP A 1 77 ? -35.444 7.710 10.885 1.00 89.31 77 ASP A CA 1
ATOM 631 C C . ASP A 1 77 ? -36.799 8.463 10.830 1.00 89.31 77 ASP A C 1
ATOM 633 O O . ASP A 1 77 ? -37.486 8.423 9.808 1.00 89.31 77 ASP A O 1
ATOM 637 N N . ASN A 1 78 ? -37.232 9.149 11.896 1.00 84.19 78 ASN A N 1
ATOM 638 C CA . ASN A 1 78 ? -38.576 9.763 11.937 1.00 84.19 78 ASN A CA 1
ATOM 639 C C . ASN A 1 78 ? -38.626 11.268 11.641 1.00 84.19 78 ASN A C 1
ATOM 641 O O . ASN A 1 78 ? -39.696 11.873 11.687 1.00 84.19 78 ASN A O 1
ATOM 645 N N . GLN A 1 79 ? -37.480 11.894 11.352 1.00 83.12 79 GLN A N 1
ATOM 646 C CA . GLN A 1 79 ? -37.371 13.343 11.121 1.00 83.12 79 GLN A CA 1
ATOM 647 C C . GLN A 1 79 ? -37.913 14.207 12.279 1.00 83.12 79 GLN A C 1
ATOM 649 O O . GLN A 1 79 ? -38.278 15.361 12.060 1.00 83.12 79 GLN A O 1
ATOM 654 N N . ILE A 1 80 ? -37.960 13.670 13.504 1.00 80.00 80 ILE A N 1
ATOM 655 C CA . ILE A 1 80 ? -38.503 14.371 14.676 1.00 80.00 80 ILE A CA 1
ATOM 656 C C . ILE A 1 80 ? -37.649 15.610 14.962 1.00 80.00 80 ILE A C 1
ATOM 658 O O . ILE A 1 80 ? -36.453 15.487 15.210 1.00 80.00 80 ILE A O 1
ATOM 662 N N . ASN A 1 81 ? -38.266 16.791 14.949 1.00 75.69 81 ASN A N 1
ATOM 663 C CA . ASN A 1 81 ? -37.651 18.089 15.259 1.00 75.69 81 ASN A CA 1
ATOM 664 C C . ASN A 1 81 ? -38.384 18.834 16.393 1.00 75.69 81 ASN A C 1
ATOM 666 O O . ASN A 1 81 ? -38.219 20.038 16.554 1.00 75.69 81 ASN A O 1
ATOM 670 N N . ILE A 1 82 ? -39.216 18.113 17.145 1.00 71.06 82 ILE A N 1
ATOM 671 C CA . ILE A 1 82 ? -40.219 18.638 18.080 1.00 71.06 82 ILE A CA 1
ATOM 672 C C . ILE A 1 82 ? -39.962 18.083 19.474 1.00 71.06 82 ILE A C 1
ATOM 674 O O . ILE A 1 82 ? -39.511 16.939 19.532 1.00 71.06 82 ILE A O 1
ATOM 678 N N . ASN A 1 83 ? -40.250 18.819 20.557 1.00 70.19 83 ASN A N 1
ATOM 679 C CA . ASN A 1 83 ? -40.010 18.363 21.939 1.00 70.19 83 ASN A CA 1
ATOM 680 C C . ASN A 1 83 ? -40.663 16.994 22.203 1.00 70.19 83 ASN A C 1
ATOM 682 O O . ASN A 1 83 ? -41.808 16.747 21.813 1.00 70.19 83 ASN A O 1
ATOM 686 N N . LEU A 1 84 ? -39.932 16.102 22.873 1.00 71.81 84 LEU A N 1
ATOM 687 C CA . LEU A 1 84 ? -40.432 14.796 23.296 1.00 71.81 84 LEU A CA 1
ATOM 688 C C . LEU A 1 84 ? -40.698 14.819 24.797 1.00 71.81 84 LEU A C 1
ATOM 690 O O . LEU A 1 84 ? -39.810 15.167 25.574 1.00 71.81 84 LEU A O 1
ATOM 694 N N . LYS A 1 85 ? -41.907 14.422 25.200 1.00 72.94 85 LYS A N 1
ATOM 695 C CA . LYS A 1 85 ? -42.262 14.253 26.610 1.00 72.94 85 LYS A CA 1
ATOM 696 C C . LYS A 1 85 ? -42.639 12.804 26.884 1.00 72.94 85 LYS A C 1
ATOM 698 O O . LYS A 1 85 ? -43.516 12.248 26.220 1.00 72.94 85 LYS A O 1
ATOM 703 N N . PHE A 1 86 ? -41.982 12.217 27.878 1.00 75.25 86 PHE A N 1
ATOM 704 C CA . PHE A 1 86 ? -42.059 10.792 28.201 1.00 75.25 86 PHE A CA 1
ATOM 705 C C . PHE A 1 86 ? -42.846 10.513 29.495 1.00 75.25 86 PHE A C 1
ATOM 707 O O . PHE A 1 86 ? -42.484 9.643 30.285 1.00 75.25 86 PHE A O 1
ATOM 714 N N . ASP A 1 87 ? -43.932 11.257 29.723 1.00 72.25 87 ASP A N 1
ATOM 715 C CA . ASP A 1 87 ? -44.785 11.084 30.905 1.00 72.25 87 ASP A CA 1
ATOM 716 C C . ASP A 1 87 ? -45.360 9.653 30.979 1.00 72.25 87 ASP A C 1
ATOM 718 O O . ASP A 1 87 ? -46.049 9.194 30.067 1.00 72.25 87 ASP A O 1
ATOM 722 N N . GLY A 1 88 ? -45.145 8.961 32.103 1.00 74.25 88 GLY A N 1
ATOM 723 C CA . GLY A 1 88 ? -45.697 7.620 32.346 1.00 74.25 88 GLY A CA 1
ATOM 724 C C . GLY A 1 88 ? -44.874 6.456 31.778 1.00 74.25 88 GLY A C 1
ATOM 725 O O . GLY A 1 88 ? -45.391 5.342 31.698 1.00 74.25 88 GLY A O 1
ATOM 726 N N . LEU A 1 89 ? -43.608 6.689 31.409 1.00 82.75 89 LEU A N 1
ATOM 727 C CA . LEU A 1 89 ? -42.638 5.671 30.977 1.00 82.75 89 LEU A CA 1
ATOM 728 C C . LEU A 1 89 ? -41.685 5.229 32.106 1.00 82.75 89 LEU A C 1
ATOM 730 O O . LEU A 1 89 ? -40.479 5.090 31.912 1.00 82.75 89 LEU A O 1
ATOM 734 N N . GLU A 1 90 ? -42.216 4.998 33.305 1.00 84.12 90 GLU A N 1
ATOM 735 C CA . GLU A 1 90 ? -41.430 4.742 34.528 1.00 84.12 90 GLU A CA 1
ATOM 736 C C . GLU A 1 90 ? -40.584 3.452 34.487 1.00 84.12 90 GLU A C 1
ATOM 738 O O . GLU A 1 90 ? -39.662 3.286 35.286 1.00 84.12 90 GLU A O 1
ATOM 743 N N . ASN A 1 91 ? -40.895 2.527 33.572 1.00 89.62 91 ASN A N 1
ATOM 744 C CA . ASN A 1 91 ? -40.197 1.249 33.402 1.00 89.62 91 ASN A CA 1
ATOM 745 C C . ASN A 1 91 ? -39.248 1.210 32.198 1.00 89.62 91 ASN A C 1
ATOM 747 O O . ASN A 1 91 ? -38.667 0.159 31.923 1.00 89.62 91 ASN A O 1
ATOM 751 N N . LEU A 1 92 ? -39.079 2.330 31.492 1.00 91.69 92 LEU A N 1
ATOM 752 C CA . LEU A 1 92 ? -38.260 2.373 30.290 1.00 91.69 92 LEU A CA 1
ATOM 753 C C . LEU A 1 92 ? -36.778 2.222 30.644 1.00 91.69 92 LEU A C 1
ATOM 755 O O . LEU A 1 92 ? -36.222 3.051 31.359 1.00 91.69 92 LEU A O 1
ATOM 759 N N . THR A 1 93 ? -36.141 1.187 30.100 1.00 94.94 93 THR A N 1
ATOM 760 C CA . THR A 1 93 ? -34.706 0.912 30.258 1.00 94.94 93 THR A CA 1
ATOM 761 C C . THR A 1 93 ? -33.920 1.244 28.991 1.00 94.94 93 THR A C 1
ATOM 763 O O . THR A 1 93 ? -32.735 1.555 29.078 1.00 94.94 93 THR A O 1
ATOM 766 N N . HIS A 1 94 ? -34.563 1.241 27.817 1.00 96.00 94 HIS A N 1
ATOM 767 C CA . HIS A 1 94 ? -33.914 1.476 26.526 1.00 96.00 94 HIS A CA 1
ATOM 768 C C . HIS A 1 94 ? -34.677 2.500 25.679 1.00 96.00 94 HIS A C 1
ATOM 770 O O . HIS A 1 94 ? -35.840 2.296 25.325 1.00 96.00 94 HIS A O 1
ATOM 776 N N . LEU A 1 95 ? -33.994 3.575 25.279 1.00 92.44 95 LEU A N 1
ATOM 777 C CA . LEU A 1 95 ? -34.535 4.590 24.377 1.00 92.44 95 LEU A CA 1
ATOM 778 C C . LEU A 1 95 ? -33.570 4.866 23.222 1.00 92.44 95 LEU A C 1
ATOM 780 O O . LEU A 1 95 ? -32.397 5.178 23.427 1.00 92.44 95 LEU A O 1
ATOM 784 N N . SER A 1 96 ? -34.076 4.798 21.993 1.00 93.25 96 SER A N 1
ATOM 785 C CA . SER A 1 96 ? -33.331 5.174 20.792 1.00 93.25 96 SER A CA 1
ATOM 786 C C . SER A 1 96 ? -34.054 6.261 20.006 1.00 93.25 96 SER A C 1
ATOM 788 O O . SER A 1 96 ? -35.219 6.115 19.659 1.00 93.25 96 SER A O 1
ATOM 790 N N . LEU A 1 97 ? -33.336 7.333 19.687 1.00 90.69 97 LEU A N 1
ATOM 791 C CA . LEU A 1 97 ? -33.777 8.515 18.944 1.00 90.69 97 LEU A CA 1
ATOM 792 C C . LEU A 1 97 ? -32.908 8.738 17.695 1.00 90.69 97 LEU A C 1
ATOM 794 O O . LEU A 1 97 ? -32.668 9.872 17.276 1.00 90.69 97 LEU A O 1
ATOM 798 N N . LYS A 1 98 ? -32.398 7.655 17.104 1.00 92.81 98 LYS A N 1
ATOM 799 C CA . LYS A 1 98 ? -31.426 7.699 16.007 1.00 92.81 98 LYS A CA 1
ATOM 800 C C . LYS A 1 98 ? -31.993 8.305 14.714 1.00 92.81 98 LYS A C 1
ATOM 802 O O . LYS A 1 98 ? -33.106 7.984 14.311 1.00 92.81 98 LYS A O 1
ATOM 807 N N . ASN A 1 99 ? -31.177 9.104 14.028 1.00 91.81 99 ASN A N 1
ATOM 808 C CA . ASN A 1 99 ? -31.477 9.717 12.732 1.00 91.81 99 ASN A CA 1
ATOM 809 C C . ASN A 1 99 ? -32.778 10.538 12.744 1.00 91.81 99 ASN A C 1
ATOM 811 O O . ASN A 1 99 ? -33.738 10.271 12.016 1.00 91.81 99 ASN A O 1
ATOM 815 N N . ASN A 1 100 ? -32.808 11.536 13.621 1.00 88.62 100 ASN A N 1
ATOM 816 C CA . ASN A 1 100 ? -33.876 12.529 13.691 1.00 88.62 100 ASN A CA 1
ATOM 817 C C . ASN A 1 100 ? -33.290 13.933 13.469 1.00 88.62 100 ASN A C 1
ATOM 819 O O . ASN A 1 100 ? -32.222 14.098 12.883 1.00 88.62 100 ASN A O 1
ATOM 823 N N . ARG A 1 101 ? -34.031 14.970 13.855 1.00 85.12 101 ARG A N 1
ATOM 824 C CA . ARG A 1 101 ? -33.662 16.384 13.713 1.00 85.12 101 ARG A CA 1
ATOM 825 C C . ARG A 1 101 ? -33.764 17.104 15.058 1.00 85.12 101 ARG A C 1
ATOM 827 O O . ARG A 1 101 ? -34.172 18.262 15.120 1.00 85.12 101 ARG A O 1
ATOM 834 N N . LEU A 1 102 ? -33.440 16.398 16.141 1.00 82.75 102 LEU A N 1
ATOM 835 C CA . LEU A 1 102 ? -33.457 16.951 17.492 1.00 82.75 102 LEU A CA 1
ATOM 836 C C . LEU A 1 102 ? -32.356 18.016 17.596 1.00 82.75 102 LEU A C 1
ATOM 838 O O . LEU A 1 102 ? -31.199 17.734 17.278 1.00 82.75 102 LEU A O 1
ATOM 842 N N . ASN A 1 103 ? -32.712 19.243 17.981 1.00 73.38 103 ASN A N 1
ATOM 843 C CA . ASN A 1 103 ? -31.792 20.388 18.058 1.00 73.38 103 ASN A CA 1
ATOM 844 C C . ASN A 1 103 ? -31.821 21.125 19.410 1.00 73.38 103 ASN A C 1
ATOM 846 O O . ASN A 1 103 ? -31.149 22.142 19.556 1.00 73.38 103 ASN A O 1
ATOM 850 N N . TYR A 1 104 ? -32.598 20.634 20.375 1.00 67.88 104 TYR A N 1
ATOM 851 C CA . TYR A 1 104 ? -32.855 21.273 21.665 1.00 67.88 104 TYR A CA 1
ATOM 852 C C . TYR A 1 104 ? -32.449 20.353 22.833 1.00 67.88 104 TYR A C 1
ATOM 854 O O . TYR A 1 104 ? -32.188 19.160 22.651 1.00 67.88 104 TYR A O 1
ATOM 862 N N . ALA A 1 105 ? -32.420 20.917 24.043 1.00 57.59 105 ALA A N 1
ATOM 863 C CA . ALA A 1 105 ? -32.123 20.202 25.279 1.00 57.59 105 ALA A CA 1
ATOM 864 C C . ALA A 1 105 ? -33.156 19.099 25.566 1.00 57.59 105 ALA A C 1
ATOM 866 O O . ALA A 1 105 ? -34.348 19.385 25.666 1.00 57.59 105 ALA A O 1
ATOM 867 N N . LEU A 1 106 ? -32.720 17.853 25.776 1.00 64.19 106 LEU A N 1
ATOM 868 C CA . LEU A 1 106 ? -33.569 16.806 26.365 1.00 64.19 106 LEU A CA 1
ATOM 869 C C . LEU A 1 106 ? -33.740 17.078 27.868 1.00 64.19 106 LEU A C 1
ATOM 871 O O . LEU A 1 106 ? -33.228 16.338 28.710 1.00 64.19 106 LEU A O 1
ATOM 875 N N . SER A 1 107 ? -34.393 18.187 28.207 1.00 57.91 107 SER A N 1
ATOM 876 C CA . SER A 1 107 ? -34.670 18.561 29.586 1.00 57.91 107 SER A CA 1
ATOM 877 C C . SER A 1 107 ? -35.891 17.802 30.105 1.00 57.91 107 SER A C 1
ATOM 879 O O . SER A 1 107 ? -36.916 17.685 29.437 1.00 57.91 107 SER A O 1
ATOM 881 N N . GLY A 1 108 ? -35.774 17.254 31.317 1.00 62.12 108 GLY A N 1
ATOM 882 C CA . GLY A 1 108 ? -36.916 16.670 32.029 1.00 62.12 108 GLY A CA 1
ATOM 883 C C . GLY A 1 108 ? -37.426 15.334 31.479 1.00 62.12 108 GLY A C 1
ATOM 884 O O . GLY A 1 108 ? -38.635 15.131 31.423 1.00 62.12 108 GLY A O 1
ATOM 885 N N . LEU A 1 109 ? -36.528 14.410 31.109 1.00 70.88 109 LEU A N 1
ATOM 886 C CA . LEU A 1 109 ? -36.920 13.046 30.728 1.00 70.88 109 LEU A CA 1
ATOM 887 C C . LEU A 1 109 ? -37.638 12.312 31.875 1.00 70.88 109 LEU A C 1
ATOM 889 O O . LEU A 1 109 ? -38.612 11.611 31.624 1.00 70.88 109 LEU A O 1
ATOM 893 N N . GLY A 1 110 ? -37.168 12.459 33.124 1.00 76.69 110 GLY A N 1
ATOM 894 C CA . GLY A 1 110 ? -37.775 11.796 34.290 1.00 76.69 110 GLY A CA 1
ATOM 895 C C . GLY A 1 110 ? -37.721 10.260 34.247 1.00 76.69 110 GLY A C 1
ATOM 896 O O . GLY A 1 110 ? -38.435 9.596 34.994 1.00 76.69 110 GLY A O 1
ATOM 897 N N . LEU A 1 111 ? -36.892 9.694 33.366 1.00 85.69 111 LEU A N 1
ATOM 898 C CA . LEU A 1 111 ? -36.761 8.259 33.117 1.00 85.69 111 LEU A CA 1
ATOM 899 C C . LEU A 1 111 ? -35.747 7.626 34.081 1.00 85.69 111 LEU A C 1
ATOM 901 O O . LEU A 1 111 ? -34.630 7.275 33.702 1.00 85.69 111 LEU A O 1
ATOM 905 N N . THR A 1 112 ? -36.132 7.478 35.348 1.00 87.69 112 THR A N 1
ATOM 906 C CA . THR A 1 112 ? -35.206 7.089 36.429 1.00 87.69 112 THR A CA 1
ATOM 907 C C . THR A 1 112 ? -34.619 5.685 36.280 1.00 87.69 112 THR A C 1
ATOM 909 O O . THR A 1 112 ? -33.550 5.427 36.829 1.00 87.69 112 THR A O 1
ATOM 912 N N . LYS A 1 113 ? -35.270 4.794 35.518 1.00 91.62 113 LYS A N 1
ATOM 913 C CA . LYS A 1 113 ? -34.799 3.430 35.208 1.00 91.62 113 LYS A CA 1
ATOM 914 C C . LYS A 1 113 ? -34.087 3.299 33.858 1.00 91.62 113 LYS A C 1
ATOM 916 O O . LYS A 1 113 ? -33.752 2.185 33.468 1.00 91.62 113 LYS A O 1
ATOM 921 N N . LEU A 1 114 ? -33.873 4.397 33.132 1.00 92.38 114 LEU A N 1
ATOM 922 C CA . LEU A 1 114 ? -33.243 4.342 31.817 1.00 92.38 114 LEU A CA 1
ATOM 923 C C . LEU A 1 114 ? -31.788 3.888 31.947 1.00 92.38 114 LEU A C 1
ATOM 925 O O . LEU A 1 114 ? -30.994 4.559 32.595 1.00 92.38 114 LEU A O 1
ATOM 929 N N . GLU A 1 115 ? -31.446 2.774 31.305 1.00 94.94 115 GLU A N 1
ATOM 930 C CA . GLU A 1 115 ? -30.102 2.188 31.310 1.00 94.94 115 GLU A CA 1
ATOM 931 C C . GLU A 1 115 ? -29.338 2.548 30.032 1.00 94.94 115 GLU A C 1
ATOM 933 O O . GLU A 1 115 ? -28.149 2.856 30.094 1.00 94.94 115 GLU A O 1
ATOM 938 N N . THR A 1 116 ? -30.022 2.554 28.882 1.00 95.19 116 THR A N 1
ATOM 939 C CA . THR A 1 116 ? -29.433 2.836 27.567 1.00 95.19 116 THR A CA 1
ATOM 940 C C . THR A 1 116 ? -30.166 3.966 26.855 1.00 95.19 116 THR A C 1
ATOM 942 O O . THR A 1 116 ? -31.371 3.882 26.599 1.00 95.19 116 THR A O 1
ATOM 945 N N . LEU A 1 117 ? -29.409 4.978 26.431 1.00 92.56 117 LEU A N 1
ATOM 946 C CA . LEU A 1 117 ? -29.901 6.093 25.628 1.00 92.56 117 LEU A CA 1
ATOM 947 C C . LEU A 1 117 ? -29.052 6.277 24.366 1.00 92.56 117 LEU A C 1
ATOM 949 O O . LEU A 1 117 ? -27.841 6.487 24.428 1.00 92.56 117 LEU A O 1
ATOM 953 N N . ILE A 1 118 ? -29.703 6.213 23.205 1.00 93.31 118 ILE A N 1
ATOM 954 C CA . ILE A 1 118 ? -29.067 6.361 21.892 1.00 93.31 118 ILE A CA 1
ATOM 955 C C . ILE A 1 118 ? -29.669 7.568 21.188 1.00 93.31 118 ILE A C 1
ATOM 957 O O . ILE A 1 118 ? -30.835 7.543 20.807 1.00 93.31 118 ILE A O 1
ATOM 961 N N . ILE A 1 119 ? -28.868 8.596 20.946 1.00 90.38 119 ILE A N 1
ATOM 962 C CA . ILE A 1 119 ? -29.271 9.808 20.234 1.00 90.38 119 ILE A CA 1
ATOM 963 C C . ILE A 1 119 ? -28.250 10.078 19.134 1.00 90.38 119 ILE A C 1
ATOM 965 O O . ILE A 1 119 ? -27.506 11.050 19.157 1.00 90.38 119 ILE A O 1
ATOM 969 N N . GLU A 1 120 ? -28.171 9.162 18.177 1.00 92.88 120 GLU A N 1
ATOM 970 C CA . GLU A 1 120 ? -27.214 9.248 17.074 1.00 92.88 120 GLU A CA 1
ATOM 971 C C . GLU A 1 120 ? -27.798 10.011 15.880 1.00 92.88 120 GLU A C 1
ATOM 973 O O . GLU A 1 120 ? -29.002 9.933 15.637 1.00 92.88 120 GLU A O 1
ATOM 978 N N . SER A 1 121 ? -26.957 10.682 15.092 1.00 93.00 121 SER A N 1
ATOM 979 C CA . SER A 1 121 ? -27.352 11.342 13.835 1.00 93.00 121 SER A CA 1
ATOM 980 C C . SER A 1 121 ? -28.485 12.353 14.042 1.00 93.00 121 SER A C 1
ATOM 982 O O . SER A 1 121 ? -29.562 12.236 13.464 1.00 93.00 121 SER A O 1
ATOM 984 N N . ASN A 1 122 ? -28.250 13.320 14.921 1.00 90.12 122 ASN A N 1
ATOM 985 C CA . ASN A 1 122 ? -29.165 14.419 15.221 1.00 90.12 122 ASN A CA 1
ATOM 986 C C . ASN A 1 122 ? -28.408 15.758 15.103 1.00 90.12 122 ASN A C 1
ATOM 988 O O . ASN A 1 122 ? -27.313 15.822 14.547 1.00 90.12 122 ASN A O 1
ATOM 992 N N . THR A 1 123 ? -29.001 16.850 15.578 1.00 86.31 123 THR A N 1
ATOM 993 C CA . THR A 1 123 ? -28.427 18.206 15.521 1.00 86.31 123 THR A CA 1
ATOM 994 C C . THR A 1 123 ? -28.281 18.824 16.914 1.00 86.31 123 THR A C 1
ATOM 996 O O . THR A 1 123 ? -28.411 20.037 17.072 1.00 86.31 123 THR A O 1
ATOM 999 N N . ILE A 1 124 ? -28.059 17.990 17.936 1.00 83.06 124 ILE A N 1
ATOM 1000 C CA . ILE A 1 124 ? -27.937 18.439 19.328 1.00 83.06 124 ILE A CA 1
ATOM 1001 C C . ILE A 1 124 ? -26.636 19.225 19.485 1.00 83.06 124 ILE A C 1
ATOM 1003 O O . ILE A 1 124 ? -25.563 18.657 19.292 1.00 83.06 124 ILE A O 1
ATOM 1007 N N . ASN A 1 125 ? -26.739 20.505 19.854 1.00 73.88 125 ASN A N 1
ATOM 1008 C CA . ASN A 1 125 ? -25.598 21.416 19.982 1.00 73.88 125 ASN A CA 1
ATOM 1009 C C . ASN A 1 125 ? -25.209 21.730 21.441 1.00 73.88 125 ASN A C 1
ATOM 1011 O O . ASN A 1 125 ? -24.019 21.797 21.748 1.00 73.88 125 ASN A O 1
ATOM 1015 N N . GLN A 1 126 ? -26.185 21.891 22.341 1.00 63.88 126 GLN A N 1
ATOM 1016 C CA . GLN A 1 126 ? -26.027 22.184 23.771 1.00 63.88 126 GLN A CA 1
ATOM 1017 C C . GLN A 1 126 ? -27.198 21.578 24.577 1.00 63.88 126 GLN A C 1
ATOM 1019 O O . GLN A 1 126 ? -28.276 21.337 24.035 1.00 63.88 126 GLN A O 1
ATOM 1024 N N . GLY A 1 127 ? -27.002 21.349 25.884 1.00 55.59 127 GLY A N 1
ATOM 1025 C CA . GLY A 1 127 ? -28.120 21.145 26.817 1.00 55.59 127 GLY A CA 1
ATOM 1026 C C . GLY A 1 127 ? -28.590 19.705 27.052 1.00 55.59 127 GLY A C 1
ATOM 1027 O O . GLY A 1 127 ? -29.789 19.448 27.112 1.00 55.59 127 GLY A O 1
ATOM 1028 N N . LEU A 1 128 ? -27.692 18.744 27.276 1.00 63.38 128 LEU A N 1
ATOM 1029 C CA . LEU A 1 128 ? -28.096 17.442 27.836 1.00 63.38 128 LEU A CA 1
ATOM 1030 C C . LEU A 1 128 ? -28.429 17.565 29.338 1.00 63.38 128 LEU A C 1
ATOM 1032 O O . LEU A 1 128 ? -27.823 16.926 30.197 1.00 63.38 128 LEU A O 1
ATOM 1036 N N . GLU A 1 129 ? -29.433 18.370 29.678 1.00 64.25 129 GLU A N 1
ATOM 1037 C CA . GLU A 1 129 ? -30.025 18.436 31.016 1.00 64.25 129 GLU A CA 1
ATOM 1038 C C . GLU A 1 129 ? -30.952 17.232 31.256 1.00 64.25 129 GLU A C 1
ATOM 1040 O O . GLU A 1 129 ? -32.128 17.371 31.584 1.00 64.25 129 GLU A O 1
ATOM 1045 N N . MET A 1 130 ? -30.423 16.012 31.108 1.00 69.31 130 MET A N 1
ATOM 1046 C CA . MET A 1 130 ? -31.195 14.774 31.303 1.00 69.31 130 MET A CA 1
ATOM 1047 C C . MET A 1 130 ? -31.390 14.510 32.803 1.00 69.31 130 MET A C 1
ATOM 1049 O O . MET A 1 130 ? -30.718 13.678 33.410 1.00 69.31 130 MET A O 1
ATOM 1053 N N . ASN A 1 131 ? -32.180 15.352 33.462 1.00 72.31 131 ASN A N 1
ATOM 1054 C CA . ASN A 1 131 ? -32.499 15.218 34.879 1.00 72.31 131 ASN A CA 1
ATOM 1055 C C . ASN A 1 131 ? -33.419 14.004 35.077 1.00 72.31 131 ASN A C 1
ATOM 1057 O O . ASN A 1 131 ? -34.340 13.782 34.284 1.00 72.31 131 ASN A O 1
ATOM 1061 N N . GLY A 1 132 ? -33.150 13.217 36.123 1.00 76.44 132 GLY A N 1
ATOM 1062 C CA . GLY A 1 132 ? -33.891 11.992 36.424 1.00 76.44 132 GLY A CA 1
ATOM 1063 C C . GLY A 1 132 ? -33.559 10.817 35.501 1.00 76.44 132 GLY A C 1
ATOM 1064 O O . GLY A 1 132 ? -34.453 10.046 35.189 1.00 76.44 132 GLY A O 1
ATOM 1065 N N . CYS A 1 133 ? -32.311 10.697 35.034 1.00 82.56 133 CYS A N 1
ATOM 1066 C CA . CYS A 1 133 ? -31.787 9.544 34.278 1.00 82.56 133 CYS A CA 1
ATOM 1067 C C . CYS A 1 133 ? -30.617 8.895 35.039 1.00 82.56 133 CYS A C 1
ATOM 1069 O O . CYS A 1 133 ? -29.563 8.615 34.474 1.00 82.56 133 CYS A O 1
ATOM 1071 N N . ASP A 1 134 ? -30.775 8.722 36.351 1.00 80.88 134 ASP A N 1
ATOM 1072 C CA . ASP A 1 134 ? -29.667 8.396 37.260 1.00 80.88 134 ASP A CA 1
ATOM 1073 C C . ASP A 1 134 ? -29.165 6.945 37.112 1.00 80.88 134 ASP A C 1
ATOM 1075 O O . ASP A 1 134 ? -28.039 6.635 37.499 1.00 80.88 134 ASP A O 1
ATOM 1079 N N . SER A 1 135 ? -29.965 6.061 36.502 1.00 89.69 135 SER A N 1
ATOM 1080 C CA . SER A 1 135 ? -29.603 4.659 36.217 1.00 89.69 135 SER A CA 1
ATOM 1081 C C . SER A 1 135 ? -28.847 4.462 34.897 1.00 89.69 135 SER A C 1
ATOM 1083 O O . SER A 1 135 ? -28.581 3.324 34.510 1.00 89.69 135 SER A O 1
ATOM 1085 N N . LEU A 1 136 ? -28.515 5.543 34.183 1.00 90.31 136 LEU A N 1
ATOM 1086 C CA . LEU A 1 136 ? -27.932 5.449 32.849 1.00 90.31 136 LEU A CA 1
ATOM 1087 C C . LEU A 1 136 ? -26.542 4.800 32.895 1.00 90.31 136 LEU A C 1
ATOM 1089 O O . LEU A 1 136 ? -25.640 5.283 33.577 1.00 90.31 136 LEU A O 1
ATOM 1093 N N . THR A 1 137 ? -26.372 3.723 32.127 1.00 92.94 137 THR A N 1
ATOM 1094 C CA . THR A 1 137 ? -25.118 2.964 32.012 1.00 92.94 137 THR A CA 1
ATOM 1095 C C . THR A 1 137 ? -24.507 3.050 30.615 1.00 92.94 137 THR A C 1
ATOM 1097 O O . THR A 1 137 ? -23.288 2.976 30.499 1.00 92.94 137 THR A O 1
ATOM 1100 N N . SER A 1 138 ? -25.299 3.270 29.560 1.00 93.50 138 SER A N 1
ATOM 1101 C CA . SER A 1 138 ? -24.803 3.428 28.187 1.00 93.50 138 SER A CA 1
ATOM 1102 C C . SER A 1 138 ? -25.415 4.654 27.510 1.00 93.50 138 SER A C 1
ATOM 1104 O O . SER A 1 138 ? -26.639 4.794 27.419 1.00 93.50 138 SER A O 1
ATOM 1106 N N . LEU A 1 139 ? -24.557 5.551 27.019 1.00 91.19 139 LEU A N 1
ATOM 1107 C CA . LEU A 1 139 ? -24.947 6.788 26.346 1.00 91.19 139 LEU A CA 1
ATOM 1108 C C . LEU A 1 139 ? -24.219 6.926 25.006 1.00 91.19 139 LEU A C 1
ATOM 1110 O O . LEU A 1 139 ? -22.993 7.047 24.946 1.00 91.19 139 LEU A O 1
ATOM 1114 N N . ARG A 1 140 ? -24.990 6.954 23.915 1.00 92.38 140 ARG A N 1
ATOM 1115 C CA . ARG A 1 140 ? -24.476 7.139 22.551 1.00 92.38 140 ARG A CA 1
ATOM 1116 C C . ARG A 1 140 ? -25.011 8.427 21.942 1.00 92.38 140 ARG A C 1
ATOM 1118 O O . ARG A 1 140 ? -26.214 8.580 21.768 1.00 92.38 140 ARG A O 1
ATOM 1125 N N . LEU A 1 141 ? -24.105 9.330 21.589 1.00 91.06 141 LEU A N 1
ATOM 1126 C CA . LEU A 1 141 ? -24.367 10.680 21.079 1.00 91.06 141 LEU A CA 1
ATOM 1127 C C . LEU A 1 141 ? -23.675 10.921 19.727 1.00 91.06 141 LEU A C 1
ATOM 1129 O O . LEU A 1 141 ? -23.371 12.059 19.360 1.00 91.06 141 LEU A O 1
ATOM 1133 N N . THR A 1 142 ? -23.382 9.852 18.985 1.00 92.94 142 THR A N 1
ATOM 1134 C CA . THR A 1 142 ? -22.588 9.914 17.756 1.00 92.94 142 THR A CA 1
ATOM 1135 C C . THR A 1 142 ? -23.251 10.769 16.672 1.00 92.94 142 THR A C 1
ATOM 1137 O O . THR A 1 142 ? -24.451 10.648 16.451 1.00 92.94 142 THR A O 1
ATOM 1140 N N . SER A 1 143 ? -22.483 11.548 15.904 1.00 93.06 143 SER A N 1
ATOM 1141 C CA . SER A 1 143 ? -23.012 12.364 14.788 1.00 93.06 143 SER A CA 1
ATOM 1142 C C . SER A 1 143 ? -24.050 13.397 15.249 1.00 93.06 143 SER A C 1
ATOM 1144 O O . SER A 1 143 ? -25.193 13.382 14.797 1.00 93.06 143 SER A O 1
ATOM 1146 N N . ASN A 1 144 ? -23.646 14.270 16.169 1.00 90.81 144 ASN A N 1
ATOM 1147 C CA . ASN A 1 144 ? -24.395 15.458 16.590 1.00 90.81 144 ASN A CA 1
ATOM 1148 C C . ASN A 1 144 ? -23.531 16.716 16.374 1.00 90.81 144 ASN A C 1
ATOM 1150 O O . ASN A 1 144 ? -22.549 16.692 15.632 1.00 90.81 144 ASN A O 1
ATOM 1154 N N . THR A 1 145 ? -23.901 17.836 16.994 1.00 88.81 145 THR A N 1
ATOM 1155 C CA . THR A 1 145 ? -23.172 19.112 16.944 1.00 88.81 145 THR A CA 1
ATOM 1156 C C . THR A 1 145 ? -22.727 19.564 18.339 1.00 88.81 145 THR A C 1
ATOM 1158 O O . THR A 1 145 ? -22.573 20.761 18.588 1.00 88.81 145 THR A O 1
ATOM 1161 N N . ILE A 1 146 ? -22.517 18.610 19.256 1.00 85.81 146 ILE A N 1
ATOM 1162 C CA . ILE A 1 146 ? -22.153 18.868 20.654 1.00 85.81 146 ILE A CA 1
ATOM 1163 C C . ILE A 1 146 ? -20.780 19.539 20.696 1.00 85.81 146 ILE A C 1
ATOM 1165 O O . ILE A 1 146 ? -19.851 19.111 20.007 1.00 85.81 146 ILE A O 1
ATOM 1169 N N . GLN A 1 147 ? -20.654 20.596 21.498 1.00 82.88 147 GLN A N 1
ATOM 1170 C CA . GLN A 1 147 ? -19.391 21.318 21.710 1.00 82.88 147 GLN A CA 1
ATOM 1171 C C . GLN A 1 147 ? -18.811 21.100 23.115 1.00 82.88 147 GLN A C 1
ATOM 1173 O O . GLN A 1 147 ? -17.595 21.142 23.282 1.00 82.88 147 GLN A O 1
ATOM 1178 N N . GLU A 1 148 ? -19.662 20.800 24.101 1.00 79.00 148 GLU A N 1
ATOM 1179 C CA . GLU A 1 148 ? -19.292 20.654 25.512 1.00 79.00 148 GLU A CA 1
ATOM 1180 C C . GLU A 1 148 ? -19.975 19.435 26.134 1.00 79.00 148 GLU A C 1
ATOM 1182 O O . GLU A 1 148 ? -21.117 19.111 25.803 1.00 79.00 148 GLU A O 1
ATOM 1187 N N . VAL A 1 149 ? -19.296 18.779 27.077 1.00 77.25 149 VAL A N 1
ATOM 1188 C CA . VAL A 1 149 ? -19.822 17.587 27.768 1.00 77.25 149 VAL A CA 1
ATOM 1189 C C . VAL A 1 149 ? -19.768 17.684 29.293 1.00 77.25 149 VAL A C 1
ATOM 1191 O O . VAL A 1 149 ? -20.009 16.691 29.972 1.00 77.25 149 VAL A O 1
ATOM 1194 N N . LEU A 1 150 ? -19.512 18.871 29.852 1.00 74.69 150 LEU A N 1
ATOM 1195 C CA . LEU A 1 150 ? -19.423 19.081 31.303 1.00 74.69 150 LEU A CA 1
ATOM 1196 C C . LEU A 1 150 ? -20.676 18.575 32.042 1.00 74.69 150 LEU A C 1
ATOM 1198 O O . LEU A 1 150 ? -20.588 17.928 33.081 1.00 74.69 150 LEU A O 1
ATOM 1202 N N . LEU A 1 151 ? -21.855 18.781 31.451 1.00 73.12 151 LEU A N 1
ATOM 1203 C CA . LEU A 1 151 ? -23.137 18.334 32.007 1.00 73.12 151 LEU A CA 1
ATOM 1204 C C . LEU A 1 151 ? -23.295 16.809 32.075 1.00 73.12 151 LEU A C 1
ATOM 1206 O O . LEU A 1 151 ? -24.201 16.328 32.754 1.00 73.12 151 LEU A O 1
ATOM 1210 N N . LEU A 1 152 ? -22.447 16.042 31.384 1.00 75.25 152 LEU A N 1
ATOM 1211 C CA . LEU A 1 152 ? -22.474 14.584 31.433 1.00 75.25 152 LEU A CA 1
ATOM 1212 C C . LEU A 1 152 ? -21.789 14.027 32.697 1.00 75.25 152 LEU A C 1
ATOM 1214 O O . LEU A 1 152 ? -22.060 12.887 33.062 1.00 75.25 152 LEU A O 1
ATOM 1218 N N . GLN A 1 153 ? -20.986 14.824 33.417 1.00 73.88 153 GLN A N 1
ATOM 1219 C CA . GLN A 1 153 ? -20.298 14.398 34.650 1.00 73.88 153 GLN A CA 1
ATOM 1220 C C . GLN A 1 153 ? -21.253 13.939 35.768 1.00 73.88 153 GLN A C 1
ATOM 1222 O O . GLN A 1 153 ? -20.841 13.236 36.689 1.00 73.88 153 GLN A O 1
ATOM 1227 N N . LYS A 1 154 ? -22.541 14.303 35.694 1.00 75.94 154 LYS A N 1
ATOM 1228 C CA . LYS A 1 154 ? -23.562 13.865 36.658 1.00 75.94 154 LYS A CA 1
ATOM 1229 C C . LYS A 1 154 ? -23.917 12.377 36.561 1.00 75.94 154 LYS A C 1
ATOM 1231 O O . LYS A 1 154 ? -24.481 11.840 37.510 1.00 75.94 154 LYS A O 1
ATOM 1236 N N . PHE A 1 155 ? -23.618 11.706 35.444 1.00 79.50 155 PHE A N 1
ATOM 1237 C CA . PHE A 1 155 ? -23.934 10.286 35.255 1.00 79.50 155 PHE A CA 1
ATOM 1238 C C . PHE A 1 155 ? -22.824 9.400 35.828 1.00 79.50 155 PHE A C 1
ATOM 1240 O O . PHE A 1 155 ? -22.046 8.800 35.090 1.00 79.50 155 PHE A O 1
ATOM 1247 N N . SER A 1 156 ? -22.751 9.303 37.157 1.00 78.62 156 SER A N 1
ATOM 1248 C CA . SER A 1 156 ? -21.693 8.543 37.840 1.00 78.62 156 SER A CA 1
ATOM 1249 C C . SER A 1 156 ? -21.694 7.046 37.519 1.00 78.62 156 SER A C 1
ATOM 1251 O O . SER A 1 156 ? -20.636 6.426 37.549 1.00 78.62 156 SER A O 1
ATOM 1253 N N . ASN A 1 157 ? -22.867 6.490 37.191 1.00 85.50 157 ASN A N 1
ATOM 1254 C CA . ASN A 1 157 ? -23.068 5.077 36.853 1.00 85.50 157 ASN A CA 1
ATOM 1255 C C . ASN A 1 157 ? -22.768 4.756 35.379 1.00 85.50 157 ASN A C 1
ATOM 1257 O O . ASN A 1 157 ? -22.935 3.607 34.955 1.00 85.50 157 ASN A O 1
ATOM 1261 N N . LEU A 1 158 ? -22.383 5.757 34.577 1.00 87.31 158 LEU A N 1
ATOM 1262 C CA . LEU A 1 158 ? -22.176 5.568 33.151 1.00 87.31 158 LEU A CA 1
ATOM 1263 C C . LEU A 1 158 ? -20.961 4.670 32.912 1.00 87.31 158 LEU A C 1
ATOM 1265 O O . LEU A 1 158 ? -19.852 4.977 33.337 1.00 87.31 158 LEU A O 1
ATOM 1269 N N . ARG A 1 159 ? -21.193 3.570 32.200 1.00 89.81 159 ARG A N 1
ATOM 1270 C CA . ARG A 1 159 ? -20.218 2.531 31.863 1.00 89.81 159 ARG A CA 1
ATOM 1271 C C . ARG A 1 159 ? -19.669 2.703 30.449 1.00 89.81 159 ARG A C 1
ATOM 1273 O O . ARG A 1 159 ? -18.492 2.446 30.211 1.00 89.81 159 ARG A O 1
ATOM 1280 N N . GLU A 1 160 ? -20.513 3.157 29.526 1.00 90.62 160 GLU A N 1
ATOM 1281 C CA . GLU A 1 160 ? -20.175 3.356 28.116 1.00 90.62 160 GLU A CA 1
ATOM 1282 C C . GLU A 1 160 ? -20.557 4.759 27.652 1.00 90.62 160 GLU A C 1
ATOM 1284 O O . GLU A 1 160 ? -21.713 5.177 27.778 1.00 90.62 160 GLU A O 1
ATOM 1289 N N . LEU A 1 161 ? -19.599 5.455 27.039 1.00 88.94 161 LEU A N 1
ATOM 1290 C CA . LEU A 1 161 ? -19.814 6.761 26.425 1.00 88.94 161 LEU A CA 1
ATOM 1291 C C . LEU A 1 161 ? -19.292 6.778 24.985 1.00 88.94 161 LEU A C 1
ATOM 1293 O O . LEU A 1 161 ? -18.098 6.608 24.737 1.00 88.94 161 LEU A O 1
ATOM 1297 N N . ASN A 1 162 ? -20.172 7.055 24.024 1.00 90.88 162 ASN A N 1
ATOM 1298 C CA . ASN A 1 162 ? -19.773 7.322 22.642 1.00 90.88 162 ASN A CA 1
ATOM 1299 C C . ASN A 1 162 ? -20.194 8.732 22.229 1.00 90.88 162 ASN A C 1
ATOM 1301 O O . ASN A 1 162 ? -21.382 9.017 22.089 1.00 90.88 162 ASN A O 1
ATOM 1305 N N . ILE A 1 163 ? -19.207 9.592 21.992 1.00 89.44 163 ILE A N 1
ATOM 1306 C CA . ILE A 1 163 ? -19.384 10.995 21.588 1.00 89.44 163 ILE A CA 1
ATOM 1307 C C . ILE A 1 163 ? -18.721 11.286 20.236 1.00 89.44 163 ILE A C 1
ATOM 1309 O O . ILE A 1 163 ? -18.421 12.435 19.910 1.00 89.44 163 ILE A O 1
ATOM 1313 N N . ALA A 1 164 ? -18.509 10.253 19.417 1.00 92.00 164 ALA A N 1
ATOM 1314 C CA . ALA A 1 164 ? -17.865 10.391 18.117 1.00 92.00 164 ALA A CA 1
ATOM 1315 C C . ALA A 1 164 ? -18.636 11.316 17.154 1.00 92.00 164 ALA A C 1
ATOM 1317 O O . ALA A 1 164 ? -19.860 11.425 17.228 1.00 92.00 164 ALA A O 1
ATOM 1318 N N . ARG A 1 165 ? -17.945 11.934 16.192 1.00 92.38 165 ARG A N 1
ATOM 1319 C CA . ARG A 1 165 ? -18.533 12.788 15.146 1.00 92.38 165 ARG A CA 1
ATOM 1320 C C . ARG A 1 165 ? -19.348 13.935 15.737 1.00 92.38 165 ARG A C 1
ATOM 1322 O O . ARG A 1 165 ? -20.536 14.069 15.463 1.00 92.38 165 ARG A O 1
ATOM 1329 N N . ASN A 1 166 ? -18.711 14.720 16.591 1.00 90.19 166 ASN A N 1
ATOM 1330 C CA . ASN A 1 166 ? -19.272 15.936 17.170 1.00 90.19 166 ASN A CA 1
ATOM 1331 C C . ASN A 1 166 ? -18.334 17.118 16.877 1.00 90.19 166 ASN A C 1
ATOM 1333 O O . ASN A 1 166 ? -17.419 17.025 16.059 1.00 90.19 166 ASN A O 1
ATOM 1337 N N . THR A 1 167 ? -18.576 18.265 17.506 1.00 88.06 167 THR A N 1
ATOM 1338 C CA . THR A 1 167 ? -17.742 19.467 17.368 1.00 88.06 167 THR A CA 1
ATOM 1339 C C . THR A 1 167 ? -17.065 19.847 18.683 1.00 88.06 167 THR A C 1
ATOM 1341 O O . THR A 1 167 ? -16.829 21.029 18.927 1.00 88.06 167 THR A O 1
ATOM 1344 N N . ILE A 1 168 ? -16.760 18.856 19.529 1.00 85.06 168 ILE A N 1
ATOM 1345 C CA . ILE A 1 168 ? -16.169 19.066 20.855 1.00 85.06 168 ILE A CA 1
ATOM 1346 C C . ILE A 1 168 ? -14.768 19.645 20.672 1.00 85.06 168 ILE A C 1
ATOM 1348 O O . ILE A 1 168 ? -13.927 19.016 20.032 1.00 85.06 168 ILE A O 1
ATOM 1352 N N . ASN A 1 169 ? -14.545 20.850 21.193 1.00 76.75 169 ASN A N 1
ATOM 1353 C CA . ASN A 1 169 ? -13.327 21.641 20.979 1.00 76.75 169 ASN A CA 1
ATOM 1354 C C . ASN A 1 169 ? -12.691 22.172 22.278 1.00 76.75 169 ASN A C 1
ATOM 1356 O O . ASN A 1 169 ? -11.721 22.921 22.217 1.00 76.75 169 ASN A O 1
ATOM 1360 N N . GLN A 1 170 ? -13.238 21.810 23.439 1.00 68.50 170 GLN A N 1
ATOM 1361 C CA . GLN A 1 170 ? -12.738 22.225 24.752 1.00 68.50 170 GLN A CA 1
ATOM 1362 C C . GLN A 1 170 ? -11.850 21.156 25.394 1.00 68.50 170 GLN A C 1
ATOM 1364 O O . GLN A 1 170 ? -11.794 20.019 24.920 1.00 68.50 170 GLN A O 1
ATOM 1369 N N . VAL A 1 171 ? -11.196 21.530 26.505 1.00 62.66 171 VAL A N 1
ATOM 1370 C CA . VAL A 1 171 ? -10.581 20.579 27.438 1.00 62.66 171 VAL A CA 1
ATOM 1371 C C . VAL A 1 171 ? -11.650 19.578 27.843 1.00 62.66 171 VAL A C 1
ATOM 1373 O O . VAL A 1 171 ? -12.640 19.924 28.492 1.00 62.66 171 VAL A O 1
ATOM 1376 N N . LEU A 1 172 ? -11.472 18.333 27.428 1.00 66.44 172 LEU A N 1
ATOM 1377 C CA . LEU A 1 172 ? -12.406 17.283 27.771 1.00 66.44 172 LEU A CA 1
ATOM 1378 C C . LEU A 1 172 ? -12.119 16.851 29.217 1.00 66.44 172 LEU A C 1
ATOM 1380 O O . LEU A 1 172 ? -11.310 15.966 29.458 1.00 66.44 172 LEU A O 1
ATOM 1384 N N . ASN A 1 173 ? -12.743 17.524 30.186 1.00 65.31 173 ASN A N 1
ATOM 1385 C CA . ASN A 1 173 ? -12.677 17.144 31.594 1.00 65.31 173 ASN A CA 1
ATOM 1386 C C . ASN A 1 173 ? -13.836 16.188 31.906 1.00 65.31 173 ASN A C 1
ATOM 1388 O O . ASN A 1 173 ? -15.013 16.561 31.877 1.00 65.31 173 ASN A O 1
ATOM 1392 N N . LEU A 1 174 ? -13.495 14.934 32.182 1.00 65.19 174 LEU A N 1
ATOM 1393 C CA . LEU A 1 174 ? -14.442 13.850 32.451 1.00 65.19 174 LEU A CA 1
ATOM 1394 C C . LEU A 1 174 ? -14.323 13.377 33.908 1.00 65.19 174 LEU A C 1
ATOM 1396 O O . LEU A 1 174 ? -14.531 12.211 34.243 1.00 65.19 174 LEU A O 1
ATOM 1400 N N . GLN A 1 175 ? -14.022 14.304 34.813 1.00 65.38 175 GLN A N 1
ATOM 1401 C CA . GLN A 1 175 ? -14.102 14.040 36.238 1.00 65.38 175 GLN A CA 1
ATOM 1402 C C . GLN A 1 175 ? -15.549 13.661 36.604 1.00 65.38 175 GLN A C 1
ATOM 1404 O O . GLN A 1 175 ? -16.470 14.446 36.414 1.00 65.38 175 GLN A O 1
ATOM 1409 N N . GLY A 1 176 ? -15.766 12.442 37.110 1.00 64.88 176 GLY A N 1
ATOM 1410 C CA . GLY A 1 176 ? -17.097 11.961 37.522 1.00 64.88 176 GLY A CA 1
ATOM 1411 C C . GLY A 1 176 ? -17.560 10.668 36.849 1.00 64.88 176 GLY A C 1
ATOM 1412 O O . GLY A 1 176 ? -18.397 9.971 37.419 1.00 64.88 176 GLY A O 1
ATOM 1413 N N . PHE A 1 177 ? -16.956 10.270 35.725 1.00 72.44 177 PHE A N 1
ATOM 1414 C CA . PHE A 1 177 ? -17.244 9.003 35.031 1.00 72.44 177 PHE A CA 1
ATOM 1415 C C . PHE A 1 177 ? -16.521 7.808 35.665 1.00 72.44 177 PHE A C 1
ATOM 1417 O O . PHE A 1 177 ? -15.843 7.034 34.990 1.00 72.44 177 PHE A O 1
ATOM 1424 N N . LYS A 1 178 ? -16.652 7.667 36.986 1.00 72.94 178 LYS A N 1
ATOM 1425 C CA . LYS A 1 178 ? -15.877 6.702 37.772 1.00 72.94 178 LYS A CA 1
ATOM 1426 C C . LYS A 1 178 ? -16.116 5.262 37.337 1.00 72.94 178 LYS A C 1
ATOM 1428 O O . LYS A 1 178 ? -15.173 4.486 37.364 1.00 72.94 178 LYS A O 1
ATOM 1433 N N . ASP A 1 179 ? -17.330 4.917 36.913 1.00 79.38 179 ASP A N 1
ATOM 1434 C CA . ASP A 1 179 ? -17.693 3.557 36.493 1.00 79.38 179 ASP A CA 1
ATOM 1435 C C . ASP A 1 179 ? -17.517 3.309 34.986 1.00 79.38 179 ASP A C 1
ATOM 1437 O O . ASP A 1 179 ? -17.801 2.211 34.497 1.00 79.38 179 ASP A O 1
ATOM 1441 N N . CYS A 1 180 ? -17.035 4.308 34.240 1.00 78.56 180 CYS A N 1
ATOM 1442 C CA . CYS A 1 180 ? -16.871 4.200 32.799 1.00 78.56 180 CYS A CA 1
ATOM 1443 C C . CYS A 1 180 ? -15.717 3.257 32.463 1.00 78.56 180 CYS A C 1
ATOM 1445 O O . CYS A 1 180 ? -14.594 3.458 32.922 1.00 78.56 180 CYS A O 1
ATOM 1447 N N . TYR A 1 181 ? -15.999 2.240 31.645 1.00 79.50 181 TYR A N 1
ATOM 1448 C CA . TYR A 1 181 ? -15.021 1.242 31.209 1.00 79.50 181 TYR A CA 1
ATOM 1449 C C . TYR A 1 181 ? -14.669 1.374 29.717 1.00 79.50 181 TYR A C 1
ATOM 1451 O O . TYR A 1 181 ? -13.565 0.983 29.336 1.00 79.50 181 TYR A O 1
ATOM 1459 N N . ILE A 1 182 ? -15.541 1.979 28.890 1.00 80.31 182 ILE A N 1
ATOM 1460 C CA . ILE A 1 182 ? -15.277 2.273 27.467 1.00 80.31 182 ILE A CA 1
ATOM 1461 C C . ILE A 1 182 ? -15.679 3.705 27.117 1.00 80.31 182 ILE A C 1
ATOM 1463 O O . ILE A 1 182 ? -16.810 4.128 27.361 1.00 80.31 182 ILE A O 1
ATOM 1467 N N . THR A 1 183 ? -14.776 4.435 26.459 1.00 81.94 183 THR A N 1
ATOM 1468 C CA . THR A 1 183 ? -15.077 5.751 25.877 1.00 81.94 183 THR A CA 1
ATOM 1469 C C . THR A 1 183 ? -14.533 5.891 24.454 1.00 81.94 183 THR A C 1
ATOM 1471 O O . THR A 1 183 ? -13.396 5.516 24.158 1.00 81.94 183 THR A O 1
ATOM 1474 N N . THR A 1 184 ? -15.356 6.452 23.564 1.00 85.06 184 THR A N 1
ATOM 1475 C CA . THR A 1 184 ? -15.034 6.688 22.148 1.00 85.06 184 THR A CA 1
ATOM 1476 C C . THR A 1 184 ? -15.216 8.164 21.783 1.00 85.06 184 THR A C 1
ATOM 1478 O O . THR A 1 184 ? -16.333 8.688 21.801 1.00 85.06 184 THR A O 1
ATOM 1481 N N . ILE A 1 185 ? -14.108 8.819 21.427 1.00 86.75 185 ILE A N 1
ATOM 1482 C CA . ILE A 1 185 ? -13.984 10.242 21.081 1.00 86.75 185 ILE A CA 1
ATOM 1483 C C . ILE A 1 185 ? -13.359 10.335 19.683 1.00 86.75 185 ILE A C 1
ATOM 1485 O O . ILE A 1 185 ? -12.194 10.687 19.502 1.00 86.75 185 ILE A O 1
ATOM 1489 N N . GLU A 1 186 ? -14.123 9.947 18.669 1.00 90.50 186 GLU A N 1
ATOM 1490 C CA . GLU A 1 186 ? -13.645 9.931 17.281 1.00 90.50 186 GLU A CA 1
ATOM 1491 C C . GLU A 1 186 ? -14.200 11.120 16.499 1.00 90.50 186 GLU A C 1
ATOM 1493 O O . GLU A 1 186 ? -15.288 11.588 16.819 1.00 90.50 186 GLU A O 1
ATOM 1498 N N . ASP A 1 187 ? -13.495 11.605 15.478 1.00 90.38 187 ASP A N 1
ATOM 1499 C CA . ASP A 1 187 ? -13.974 12.656 14.568 1.00 90.38 187 ASP A CA 1
ATOM 1500 C C . ASP A 1 187 ? -14.502 13.901 15.326 1.00 90.38 187 ASP A C 1
ATOM 1502 O O . ASP A 1 187 ? -15.662 14.295 15.183 1.00 90.38 187 ASP A O 1
ATOM 1506 N N . ASN A 1 188 ? -13.674 14.486 16.192 1.00 88.88 188 ASN A N 1
ATOM 1507 C CA . ASN A 1 188 ? -13.985 15.689 16.973 1.00 88.88 188 ASN A CA 1
ATOM 1508 C C . ASN A 1 188 ? -12.884 16.754 16.770 1.00 88.88 188 ASN A C 1
ATOM 1510 O O . ASN A 1 188 ? -12.087 16.669 15.837 1.00 88.88 188 ASN A O 1
ATOM 1514 N N . LYS A 1 189 ? -12.861 17.804 17.599 1.00 85.50 189 LYS A N 1
ATOM 1515 C CA . LYS A 1 189 ? -11.850 18.876 17.570 1.00 85.50 189 LYS A CA 1
ATOM 1516 C C . LYS A 1 189 ? -11.111 18.993 18.909 1.00 85.50 189 LYS A C 1
ATOM 1518 O O . LYS A 1 189 ? -10.709 20.089 19.292 1.00 85.50 189 LYS A O 1
ATOM 1523 N N . VAL A 1 190 ? -10.977 17.885 19.641 1.00 80.75 190 VAL A N 1
ATOM 1524 C CA . VAL A 1 190 ? -10.363 17.881 20.976 1.00 80.75 190 VAL A CA 1
ATOM 1525 C C . VAL A 1 190 ? -8.873 18.182 20.848 1.00 80.75 190 VAL A C 1
ATOM 1527 O O . VAL A 1 190 ? -8.165 17.429 20.186 1.00 80.75 190 VAL A O 1
ATOM 1530 N N . SER A 1 191 ? -8.416 19.254 21.498 1.00 72.62 191 SER A N 1
ATOM 1531 C CA . SER A 1 191 ? -7.006 19.676 21.542 1.00 72.62 191 SER A CA 1
ATOM 1532 C C . SER A 1 191 ? -6.374 19.586 22.936 1.00 72.62 191 SER A C 1
ATOM 1534 O O . SER A 1 191 ? -5.202 19.887 23.128 1.00 72.62 191 SER A O 1
ATOM 1536 N N . ASN A 1 192 ? -7.162 19.240 23.950 1.00 71.38 192 ASN A N 1
ATOM 1537 C CA . ASN A 1 192 ? -6.678 19.016 25.306 1.00 71.38 192 ASN A CA 1
ATOM 1538 C C . ASN A 1 192 ? -7.615 18.016 25.995 1.00 71.38 192 ASN A C 1
ATOM 1540 O O . ASN A 1 192 ? -8.838 18.082 25.839 1.00 71.38 192 ASN A O 1
ATOM 1544 N N . LEU A 1 193 ? -7.036 17.082 26.739 1.00 70.12 193 LEU A N 1
ATOM 1545 C CA . LEU A 1 193 ? -7.748 16.075 27.507 1.00 70.12 193 LEU A CA 1
ATOM 1546 C C . LEU A 1 193 ? -7.147 16.026 28.910 1.00 70.12 193 LEU A C 1
ATOM 1548 O O . LEU A 1 193 ? -6.011 15.586 29.099 1.00 70.12 193 LEU A O 1
ATOM 1552 N N . GLU A 1 194 ? -7.948 16.422 29.893 1.00 68.25 194 GLU A N 1
ATOM 1553 C CA . GLU A 1 194 ? -7.652 16.171 31.297 1.00 68.25 194 GLU A CA 1
ATOM 1554 C C . GLU A 1 194 ? -8.282 14.833 31.681 1.00 68.25 194 GLU A C 1
ATOM 1556 O O . GLU A 1 194 ? -9.499 14.709 31.825 1.00 68.25 194 GLU A O 1
ATOM 1561 N N . CYS A 1 195 ? -7.452 13.806 31.834 1.00 64.31 195 CYS A N 1
ATOM 1562 C CA . CYS A 1 195 ? -7.922 12.435 32.025 1.00 64.31 195 CYS A CA 1
ATOM 1563 C C . CYS A 1 195 ? -8.254 12.056 33.476 1.00 64.31 195 CYS A C 1
ATOM 1565 O O . CYS A 1 195 ? -8.484 10.881 33.774 1.00 64.31 195 CYS A O 1
ATOM 1567 N N . HIS A 1 196 ? -8.257 13.008 34.406 1.00 63.38 196 HIS A N 1
ATOM 1568 C CA . HIS A 1 196 ? -8.506 12.704 35.810 1.00 63.38 196 HIS A CA 1
ATOM 1569 C C . HIS A 1 196 ? -9.965 12.253 36.021 1.00 63.38 196 HIS A C 1
ATOM 1571 O O . HIS A 1 196 ? -10.902 12.937 35.613 1.00 63.38 196 HIS A O 1
ATOM 1577 N N . GLY A 1 197 ? -10.171 11.109 36.688 1.00 60.16 197 GLY A N 1
ATOM 1578 C CA . GLY A 1 197 ? -11.504 10.586 37.032 1.00 60.16 197 GLY A CA 1
ATOM 1579 C C . GLY A 1 197 ? -11.952 9.317 36.295 1.00 60.16 197 GLY A C 1
ATOM 1580 O O . GLY A 1 197 ? -13.074 8.867 36.522 1.00 60.16 197 GLY A O 1
ATOM 1581 N N . PHE A 1 198 ? -11.086 8.719 35.472 1.00 69.19 198 PHE A N 1
ATOM 1582 C CA . PHE A 1 198 ? -11.307 7.454 34.756 1.00 69.19 198 PHE A CA 1
ATOM 1583 C C . PHE A 1 198 ? -10.702 6.232 35.465 1.00 69.19 198 PHE A C 1
ATOM 1585 O O . PHE A 1 198 ? -10.037 5.393 34.852 1.00 69.19 198 PHE A O 1
ATOM 1592 N N . ASP A 1 199 ? -10.927 6.111 36.772 1.00 73.12 199 ASP A N 1
ATOM 1593 C CA . ASP A 1 199 ? -10.270 5.088 37.601 1.00 73.12 199 ASP A CA 1
ATOM 1594 C C . ASP A 1 199 ? -10.583 3.643 37.154 1.00 73.12 199 ASP A C 1
ATOM 1596 O O . ASP A 1 199 ? -9.817 2.721 37.444 1.00 73.12 199 ASP A O 1
ATOM 1600 N N . ASN A 1 200 ? -11.693 3.438 36.431 1.00 83.00 200 ASN A N 1
ATOM 1601 C CA . ASN A 1 200 ? -12.123 2.139 35.914 1.00 83.00 200 ASN A CA 1
ATOM 1602 C C . ASN A 1 200 ? -12.028 1.974 34.389 1.00 83.00 200 ASN A C 1
ATOM 1604 O O . ASN A 1 200 ? -12.432 0.926 33.883 1.00 83.00 200 ASN A O 1
ATOM 1608 N N . LEU A 1 201 ? -11.489 2.952 33.655 1.00 87.19 201 LEU A N 1
ATOM 1609 C CA . LEU A 1 201 ? -11.490 2.896 32.194 1.00 87.19 201 LEU A CA 1
ATOM 1610 C C . LEU A 1 201 ? -10.562 1.791 31.678 1.00 87.19 201 LEU A C 1
ATOM 1612 O O . LEU A 1 201 ? -9.356 1.819 31.920 1.00 87.19 201 LEU A O 1
ATOM 1616 N N . GLU A 1 202 ? -11.131 0.835 30.941 1.00 92.56 202 GLU A N 1
ATOM 1617 C CA . GLU A 1 202 ? -10.405 -0.289 30.345 1.00 92.56 202 GLU A CA 1
ATOM 1618 C C . GLU A 1 202 ? -10.102 -0.067 28.859 1.00 92.56 202 GLU A C 1
ATOM 1620 O O . GLU A 1 202 ? -9.097 -0.573 28.356 1.00 92.56 202 GLU A O 1
ATOM 1625 N N . SER A 1 203 ? -10.926 0.705 28.146 1.00 92.81 203 SER A N 1
ATOM 1626 C CA . SER A 1 203 ? -10.729 1.004 26.726 1.00 92.81 203 SER A CA 1
ATOM 1627 C C . SER A 1 203 ? -10.973 2.475 26.403 1.00 92.81 203 SER A C 1
ATOM 1629 O O . SER A 1 203 ? -12.031 3.032 26.705 1.00 92.81 203 SER A O 1
ATOM 1631 N N . LEU A 1 204 ? -9.998 3.089 25.732 1.00 90.81 204 LEU A N 1
ATOM 1632 C CA . LEU A 1 204 ? -10.056 4.476 25.283 1.00 90.81 204 LEU A CA 1
ATOM 1633 C C . LEU A 1 204 ? -9.728 4.565 23.790 1.00 90.81 204 LEU A C 1
ATOM 1635 O O . LEU A 1 204 ? -8.647 4.155 23.364 1.00 90.81 204 LEU A O 1
ATOM 1639 N N . SER A 1 205 ? -10.646 5.129 23.003 1.00 92.00 205 SER A N 1
ATOM 1640 C CA . SER A 1 205 ? -10.421 5.463 21.592 1.00 92.00 205 SER A CA 1
ATOM 1641 C C . SER A 1 205 ? -10.564 6.965 21.384 1.00 92.00 205 SER A C 1
ATOM 1643 O O . SER A 1 205 ? -11.641 7.518 21.604 1.00 92.00 205 SER A O 1
ATOM 1645 N N . ILE A 1 206 ? -9.489 7.619 20.953 1.00 89.56 206 ILE A N 1
ATOM 1646 C CA . ILE A 1 206 ? -9.452 9.024 20.545 1.00 89.56 206 ILE A CA 1
ATOM 1647 C C . ILE A 1 206 ? -8.891 9.027 19.128 1.00 89.56 206 ILE A C 1
ATOM 1649 O O . ILE A 1 206 ? -7.698 8.818 18.945 1.00 89.56 206 ILE A O 1
ATOM 1653 N N . VAL A 1 207 ? -9.731 9.205 18.111 1.00 92.62 207 VAL A N 1
ATOM 1654 C CA . VAL A 1 207 ? -9.308 9.054 16.705 1.00 92.62 207 VAL A CA 1
ATOM 1655 C C . VAL A 1 207 ? -9.717 10.264 15.893 1.00 92.62 207 VAL A C 1
ATOM 1657 O O . VAL A 1 207 ? -10.841 10.733 16.025 1.00 92.62 207 VAL A O 1
ATOM 1660 N N . ASN A 1 208 ? -8.850 10.734 15.000 1.00 91.88 208 A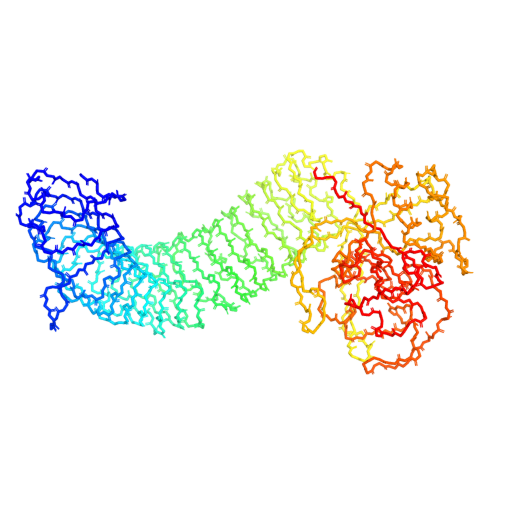SN A N 1
ATOM 1661 C CA . ASN A 1 208 ? -9.176 11.846 14.103 1.00 91.88 208 ASN A CA 1
ATOM 1662 C C . ASN A 1 208 ? -9.583 13.129 14.858 1.00 91.88 208 ASN A C 1
ATOM 1664 O O . ASN A 1 208 ? -10.639 13.709 14.605 1.00 91.88 208 ASN A O 1
ATOM 1668 N N . ASN A 1 209 ? -8.745 13.534 15.814 1.00 86.56 209 ASN A N 1
ATOM 1669 C CA . ASN A 1 209 ? -8.788 14.822 16.509 1.00 86.56 209 ASN A CA 1
ATOM 1670 C C . ASN A 1 209 ? -7.559 15.676 16.134 1.00 86.56 209 ASN A C 1
ATOM 1672 O O . ASN A 1 209 ? -6.665 15.231 15.411 1.00 86.56 209 ASN A O 1
ATOM 1676 N N . THR A 1 210 ? -7.514 16.924 16.604 1.00 74.62 210 THR A N 1
ATOM 1677 C CA . THR A 1 210 ? -6.475 17.905 16.245 1.00 74.62 210 THR A CA 1
ATOM 1678 C C . THR A 1 210 ? -5.756 18.444 17.480 1.00 74.62 210 THR A C 1
ATOM 1680 O O . THR A 1 210 ? -6.428 18.906 18.394 1.00 74.62 210 THR A O 1
ATOM 1683 N N . ASN A 1 211 ? -4.417 18.499 17.445 1.00 66.31 211 ASN A N 1
ATOM 1684 C CA . ASN A 1 211 ? -3.536 19.121 18.451 1.00 66.31 211 ASN A CA 1
ATOM 1685 C C . ASN A 1 211 ? -3.576 18.452 19.836 1.00 66.31 211 ASN A C 1
ATOM 1687 O O . ASN A 1 211 ? -3.923 19.093 20.818 1.00 66.31 211 ASN A O 1
ATOM 1691 N N . LEU A 1 212 ? -3.210 17.172 19.932 1.00 72.38 212 LEU A N 1
ATOM 1692 C CA . LEU A 1 212 ? -3.172 16.419 21.197 1.00 72.38 212 LEU A CA 1
ATOM 1693 C C . LEU A 1 212 ? -1.872 16.626 22.014 1.00 72.38 212 LEU A C 1
ATOM 1695 O O . LEU A 1 212 ? -1.508 15.791 22.836 1.00 72.38 212 LEU A O 1
ATOM 1699 N N . ASP A 1 213 ? -1.176 17.746 21.835 1.00 60.81 213 ASP A N 1
ATOM 1700 C CA . ASP A 1 213 ? 0.174 17.971 22.385 1.00 60.81 213 ASP A CA 1
ATOM 1701 C C . ASP A 1 213 ? 0.196 18.136 23.921 1.00 60.81 213 ASP A C 1
ATOM 1703 O O . ASP A 1 213 ? 1.252 18.164 24.543 1.00 60.81 213 ASP A O 1
ATOM 1707 N N . THR A 1 214 ? -0.980 18.248 24.549 1.00 67.31 214 THR A N 1
ATOM 1708 C CA . THR A 1 214 ? -1.157 18.476 25.997 1.00 67.31 214 THR A CA 1
ATOM 1709 C C . THR A 1 214 ? -1.835 17.315 26.727 1.00 67.31 214 THR A C 1
ATOM 1711 O O . THR A 1 214 ? -2.284 17.480 27.860 1.00 67.31 214 THR A O 1
ATOM 1714 N N . LEU A 1 215 ? -1.929 16.134 26.102 1.00 73.00 215 LEU A N 1
ATOM 1715 C CA . LEU A 1 215 ? -2.513 14.956 26.747 1.00 73.00 215 LEU A CA 1
ATOM 1716 C C . LEU A 1 215 ? -1.768 14.603 28.043 1.00 73.00 215 LEU A C 1
ATOM 1718 O O . LEU A 1 215 ? -0.570 14.323 28.021 1.00 73.00 215 LEU A O 1
ATOM 1722 N N . ASN A 1 216 ? -2.501 14.519 29.154 1.00 74.81 216 ASN A N 1
ATOM 1723 C CA . ASN A 1 216 ? -2.007 13.928 30.394 1.00 74.81 216 ASN A CA 1
ATOM 1724 C C . ASN A 1 216 ? -2.755 12.619 30.670 1.00 74.81 216 ASN A C 1
ATOM 1726 O O . ASN A 1 216 ? -3.966 12.632 30.875 1.00 74.81 216 ASN A O 1
ATOM 1730 N N . PHE A 1 217 ? -2.033 11.497 30.690 1.00 79.06 217 PHE A N 1
ATOM 1731 C CA . PHE A 1 217 ? -2.583 10.166 30.970 1.00 79.06 217 PHE A CA 1
ATOM 1732 C C . PHE A 1 217 ? -2.409 9.704 32.431 1.00 79.06 217 PHE A C 1
ATOM 1734 O O . PHE A 1 217 ? -2.616 8.526 32.744 1.00 79.06 217 PHE A O 1
ATOM 1741 N N . GLU A 1 218 ? -2.033 10.596 33.345 1.00 77.50 218 GLU A N 1
ATOM 1742 C CA . GLU A 1 218 ? -1.997 10.283 34.772 1.00 77.50 218 GLU A CA 1
ATOM 1743 C C . GLU A 1 218 ? -3.371 9.819 35.284 1.00 77.50 218 GLU A C 1
ATOM 1745 O O . GLU A 1 218 ? -4.397 10.468 35.082 1.00 77.50 218 GLU A O 1
ATOM 1750 N N . GLY A 1 219 ? -3.384 8.687 35.994 1.00 74.62 219 GLY A N 1
ATOM 1751 C CA . GLY A 1 219 ? -4.586 8.137 36.634 1.00 74.62 219 GLY A CA 1
ATOM 1752 C C . GLY A 1 219 ? -5.239 6.959 35.906 1.00 74.62 219 GLY A C 1
ATOM 1753 O O . GLY A 1 219 ? -6.029 6.241 36.518 1.00 74.62 219 GLY A O 1
ATOM 1754 N N . PHE A 1 220 ? -4.857 6.657 34.660 1.00 83.38 220 PHE A N 1
ATOM 1755 C CA . PHE A 1 220 ? -5.331 5.451 33.968 1.00 83.38 220 PHE A CA 1
ATOM 1756 C C . PHE A 1 220 ? -4.663 4.180 34.504 1.00 83.38 220 PHE A C 1
ATOM 1758 O O . PHE A 1 220 ? -3.729 3.644 33.908 1.00 83.38 220 PHE A O 1
ATOM 1765 N N . SER A 1 221 ? -5.154 3.678 35.635 1.00 86.94 221 SER A N 1
ATOM 1766 C CA . SER A 1 221 ? -4.612 2.486 36.302 1.00 86.94 221 SER A CA 1
ATOM 1767 C C . SER A 1 221 ? -5.176 1.163 35.760 1.00 86.94 221 SER A C 1
ATOM 1769 O O . SER A 1 221 ? -4.520 0.123 35.867 1.00 86.94 221 SER A O 1
ATOM 1771 N N . LYS A 1 222 ? -6.346 1.183 35.107 1.00 90.88 222 LYS A N 1
ATOM 1772 C CA . LYS A 1 222 ? -7.036 -0.010 34.575 1.00 90.88 222 LYS A CA 1
ATOM 1773 C C . LYS A 1 222 ? -7.107 -0.089 33.044 1.00 90.88 222 LYS A C 1
ATOM 1775 O O . LYS A 1 222 ? -7.807 -0.943 32.509 1.00 90.88 222 LYS A O 1
ATOM 1780 N N . LEU A 1 223 ? -6.366 0.736 32.317 1.00 92.38 223 LEU A N 1
ATOM 1781 C CA . LEU A 1 223 ? -6.427 0.724 30.857 1.00 92.38 223 LEU A CA 1
ATOM 1782 C C . LEU A 1 223 ? -5.857 -0.579 30.267 1.00 92.38 223 LEU A C 1
ATOM 1784 O O . LEU A 1 223 ? -4.714 -0.933 30.535 1.00 92.38 223 LEU A O 1
ATOM 1788 N N . LYS A 1 224 ? -6.650 -1.273 29.442 1.00 96.44 224 LYS A N 1
ATOM 1789 C CA . LYS A 1 224 ? -6.266 -2.482 28.690 1.00 96.44 224 LYS A CA 1
ATOM 1790 C C . LYS A 1 224 ? -6.038 -2.210 27.208 1.00 96.44 224 LYS A C 1
ATOM 1792 O O . LYS A 1 224 ? -5.191 -2.847 26.590 1.00 96.44 224 LYS A O 1
ATOM 1797 N N . SER A 1 225 ? -6.770 -1.254 26.635 1.00 97.12 225 SER A N 1
ATOM 1798 C CA . SER A 1 225 ? -6.674 -0.899 25.218 1.00 97.12 225 SER A CA 1
ATOM 1799 C C . SER A 1 225 ? -6.692 0.611 25.013 1.00 97.12 225 SER A C 1
ATOM 1801 O O . SER A 1 225 ? -7.589 1.298 25.502 1.00 97.12 225 SER A O 1
ATOM 1803 N N . LEU A 1 226 ? -5.762 1.108 24.201 1.00 95.31 226 LEU A N 1
ATOM 1804 C CA . LEU A 1 226 ? -5.662 2.513 23.812 1.00 95.31 226 LEU A CA 1
ATOM 1805 C C . LEU A 1 226 ? -5.578 2.652 22.289 1.00 95.31 226 LEU A C 1
ATOM 1807 O O . LEU A 1 226 ? -4.762 1.998 21.643 1.00 95.31 226 LEU A O 1
ATOM 1811 N N . ASN A 1 227 ? -6.390 3.532 21.711 1.00 96.25 227 ASN A N 1
ATOM 1812 C CA . ASN A 1 227 ? -6.323 3.894 20.299 1.00 96.25 227 ASN A CA 1
ATOM 1813 C C . ASN A 1 227 ? -6.210 5.415 20.145 1.00 96.25 227 ASN A C 1
ATOM 1815 O O . ASN A 1 227 ? -7.115 6.138 20.551 1.00 96.25 227 ASN A O 1
ATOM 1819 N N . LEU A 1 228 ? -5.113 5.876 19.541 1.00 94.06 228 LEU A N 1
ATOM 1820 C CA . LEU A 1 228 ? -4.795 7.278 19.253 1.00 94.06 228 LEU A CA 1
ATOM 1821 C C . LEU A 1 228 ? -4.543 7.514 17.753 1.00 94.06 228 LEU A C 1
ATOM 1823 O O . LEU A 1 228 ? -3.716 8.345 17.366 1.00 94.06 228 LEU A O 1
ATOM 1827 N N . SER A 1 229 ? -5.215 6.759 16.888 1.00 95.75 229 SER A N 1
ATOM 1828 C CA . SER A 1 229 ? -5.012 6.851 15.439 1.00 95.75 229 SER A CA 1
ATOM 1829 C C . SER A 1 229 ? -5.448 8.205 14.859 1.00 95.75 229 SER A C 1
ATOM 1831 O O . SER A 1 229 ? -6.413 8.805 15.325 1.00 95.75 229 SER A O 1
ATOM 1833 N N . ARG A 1 230 ? -4.825 8.658 13.765 1.00 93.94 230 ARG A N 1
ATOM 1834 C CA . ARG A 1 230 ? -5.260 9.843 12.989 1.00 93.94 230 ARG A CA 1
ATOM 1835 C C . ARG A 1 230 ? -5.251 11.169 13.761 1.00 93.94 230 ARG A C 1
ATOM 1837 O O . ARG A 1 230 ? -6.033 12.049 13.435 1.00 93.94 230 ARG A O 1
ATOM 1844 N N . ASN A 1 231 ? -4.385 11.348 14.755 1.00 90.62 231 ASN A N 1
ATOM 1845 C CA . ASN A 1 231 ? -4.351 12.564 15.581 1.00 90.62 231 ASN A CA 1
ATOM 1846 C C . ASN A 1 231 ? -3.170 13.504 15.288 1.00 90.62 231 ASN A C 1
ATOM 1848 O O . ASN A 1 231 ? -2.974 14.470 16.018 1.00 90.62 231 ASN A O 1
ATOM 1852 N N . HIS A 1 232 ? -2.398 13.247 14.226 1.00 90.31 232 HIS A N 1
ATOM 1853 C CA . HIS A 1 232 ? -1.206 14.027 13.858 1.00 90.31 232 HIS A CA 1
ATOM 1854 C C . HIS A 1 232 ? -0.105 14.032 14.940 1.00 90.31 232 HIS A C 1
ATOM 1856 O O . HIS A 1 232 ? 0.687 14.965 15.006 1.00 90.31 232 HIS A O 1
ATOM 1862 N N . LEU A 1 233 ? -0.039 12.991 15.778 1.00 90.44 233 LEU A N 1
ATOM 1863 C CA . LEU A 1 233 ? 0.966 12.877 16.841 1.00 90.44 233 LEU A CA 1
ATOM 1864 C C . LEU A 1 233 ? 2.380 12.784 16.257 1.00 90.44 233 LEU A C 1
ATOM 1866 O O . LEU A 1 233 ? 2.602 12.004 15.334 1.00 90.44 233 LEU A O 1
ATOM 1870 N N . VAL A 1 234 ? 3.332 13.524 16.821 1.00 91.56 234 VAL A N 1
ATOM 1871 C CA . VAL A 1 234 ? 4.762 13.455 16.450 1.00 91.56 234 VAL A CA 1
ATOM 1872 C C . VAL A 1 234 ? 5.571 12.658 17.482 1.00 91.56 234 VAL A C 1
ATOM 1874 O O . VAL A 1 234 ? 6.538 11.979 17.141 1.00 91.56 234 VAL A O 1
ATOM 1877 N N . GLU A 1 235 ? 5.134 12.671 18.739 1.00 89.56 235 GLU A N 1
ATOM 1878 C CA . GLU A 1 235 ? 5.763 11.974 19.860 1.00 89.56 235 GLU A CA 1
ATOM 1879 C C . GLU A 1 235 ? 4.712 11.309 20.753 1.00 89.56 235 GLU A C 1
ATOM 1881 O O . GLU A 1 235 ? 3.519 11.605 20.662 1.00 89.56 235 GLU A O 1
ATOM 1886 N N . VAL A 1 236 ? 5.158 10.384 21.606 1.00 91.06 236 VAL A N 1
ATOM 1887 C CA . VAL A 1 236 ? 4.284 9.619 22.512 1.00 91.06 236 VAL A CA 1
ATOM 1888 C C . VAL A 1 236 ? 4.786 9.601 23.959 1.00 91.06 236 VAL A C 1
ATOM 1890 O O . VAL A 1 236 ? 4.407 8.721 24.731 1.00 91.06 236 VAL A O 1
ATOM 1893 N N . GLN A 1 237 ? 5.612 10.576 24.354 1.00 89.81 237 GLN A N 1
ATOM 1894 C CA . GLN A 1 237 ? 6.189 10.625 25.704 1.00 89.81 237 GLN A CA 1
ATOM 1895 C C . GLN A 1 237 ? 5.119 10.689 26.803 1.00 89.81 237 GLN A C 1
ATOM 1897 O O . GLN A 1 237 ? 5.265 10.082 27.861 1.00 89.81 237 GLN A O 1
ATOM 1902 N N . PHE A 1 238 ? 3.979 11.325 26.528 1.00 87.00 238 PHE A N 1
ATOM 1903 C CA . PHE A 1 238 ? 2.831 11.371 27.437 1.00 87.00 238 PHE A CA 1
ATOM 1904 C C . PHE A 1 238 ? 2.290 9.984 27.840 1.00 87.00 238 PHE A C 1
ATOM 1906 O O . PHE A 1 238 ? 1.631 9.860 28.875 1.00 87.00 238 PHE A O 1
ATOM 1913 N N . LEU A 1 239 ? 2.572 8.919 27.071 1.00 89.88 239 LEU A N 1
ATOM 1914 C CA . LEU A 1 239 ? 2.196 7.551 27.443 1.00 89.88 239 LEU A CA 1
ATOM 1915 C C . LEU A 1 239 ? 2.906 7.101 28.728 1.00 89.88 239 LEU A C 1
ATOM 1917 O O . LEU A 1 239 ? 2.415 6.212 29.427 1.00 89.88 239 LEU A O 1
ATOM 1921 N N . GLU A 1 240 ? 4.022 7.734 29.101 1.00 88.25 240 GLU A N 1
ATOM 1922 C CA . GLU A 1 240 ? 4.717 7.497 30.368 1.00 88.25 240 GLU A CA 1
ATOM 1923 C C . GLU A 1 240 ? 3.844 7.813 31.591 1.00 88.25 240 GLU A C 1
ATOM 1925 O O . GLU A 1 240 ? 4.003 7.145 32.614 1.00 88.25 240 GLU A O 1
ATOM 1930 N N . GLY A 1 241 ? 2.836 8.682 31.459 1.00 88.06 241 GLY A N 1
ATOM 1931 C CA . GLY A 1 241 ? 1.859 8.971 32.515 1.00 88.06 241 GLY A CA 1
ATOM 1932 C C . GLY A 1 241 ? 0.868 7.834 32.812 1.00 88.06 241 GLY A C 1
ATOM 1933 O O . GLY A 1 241 ? 0.317 7.777 33.910 1.00 88.06 241 GLY A O 1
ATOM 1934 N N . ILE A 1 242 ? 0.657 6.884 31.887 1.00 89.38 242 ILE A N 1
ATOM 1935 C CA . ILE A 1 242 ? -0.276 5.758 32.098 1.00 89.38 242 ILE A CA 1
ATOM 1936 C C . ILE A 1 242 ? 0.265 4.833 33.194 1.00 89.38 242 ILE A C 1
ATOM 1938 O O . ILE A 1 242 ? 1.296 4.187 33.017 1.00 89.38 242 ILE A O 1
ATOM 1942 N N . THR A 1 243 ? -0.439 4.691 34.311 1.00 89.75 243 THR A N 1
ATOM 1943 C CA . THR A 1 243 ? 0.005 3.837 35.429 1.00 89.75 243 THR A CA 1
ATOM 1944 C C . THR A 1 243 ? -0.472 2.388 35.326 1.00 89.75 243 THR A C 1
ATOM 1946 O O . THR A 1 243 ? -0.137 1.564 36.182 1.00 89.75 243 THR A O 1
ATOM 1949 N N . SER A 1 244 ? -1.254 2.056 34.294 1.00 91.50 244 SER A N 1
ATOM 1950 C CA . SER A 1 244 ? -1.817 0.722 34.144 1.00 91.50 244 SER A CA 1
ATOM 1951 C C . SER A 1 244 ? -0.766 -0.365 33.953 1.00 91.50 244 SER A C 1
ATOM 1953 O O . SER A 1 244 ? 0.152 -0.245 33.146 1.00 91.50 244 SER A O 1
ATOM 1955 N N . LYS A 1 245 ? -0.969 -1.474 34.670 1.00 92.12 245 LYS A N 1
ATOM 1956 C CA . LYS A 1 245 ? -0.183 -2.709 34.550 1.00 92.12 245 LYS A CA 1
ATOM 1957 C C . LYS A 1 245 ? -0.859 -3.769 33.678 1.00 92.12 245 LYS A C 1
ATOM 1959 O O . LYS A 1 245 ? -0.364 -4.884 33.609 1.00 92.12 245 LYS A O 1
ATOM 1964 N N . GLN A 1 246 ? -1.986 -3.443 33.045 1.00 95.19 246 GLN A N 1
ATOM 1965 C CA . GLN A 1 246 ? -2.784 -4.376 32.240 1.00 95.19 246 GLN A CA 1
ATOM 1966 C C . GLN A 1 246 ? -2.982 -3.905 30.793 1.00 95.19 246 GLN A C 1
ATOM 1968 O O . GLN A 1 246 ? -3.883 -4.389 30.121 1.00 95.19 246 GLN A O 1
ATOM 1973 N N . LEU A 1 247 ? -2.167 -2.955 30.317 1.00 96.81 247 LEU A N 1
ATOM 1974 C CA . LEU A 1 247 ? -2.261 -2.440 28.953 1.00 96.81 247 LEU A CA 1
ATOM 1975 C C . LEU A 1 247 ? -1.772 -3.491 27.946 1.00 96.81 247 LEU A C 1
ATOM 1977 O O . LEU A 1 247 ? -0.576 -3.722 27.809 1.00 96.81 247 LEU A O 1
ATOM 1981 N N . GLU A 1 248 ? -2.710 -4.101 27.228 1.00 98.06 248 GLU A N 1
ATOM 1982 C CA . GLU A 1 248 ? -2.462 -5.192 26.279 1.00 98.06 248 GLU A CA 1
ATOM 1983 C C . GLU A 1 248 ? -2.421 -4.709 24.824 1.00 98.06 248 GLU A C 1
ATOM 1985 O O . GLU A 1 248 ? -1.769 -5.331 23.983 1.00 98.06 248 GLU A O 1
ATOM 1990 N N . LYS A 1 249 ? -3.109 -3.604 24.504 1.00 98.50 249 LYS A N 1
ATOM 1991 C CA . LYS A 1 249 ? -3.264 -3.129 23.125 1.00 98.50 249 LYS A CA 1
ATOM 1992 C C . LYS A 1 249 ? -3.043 -1.631 22.964 1.00 98.50 249 LYS A C 1
ATOM 1994 O O . LYS A 1 249 ? -3.674 -0.826 23.651 1.00 98.50 249 LYS A O 1
ATOM 1999 N N . VAL A 1 250 ? -2.229 -1.263 21.974 1.00 98.00 250 VAL A N 1
ATOM 2000 C CA . VAL A 1 250 ? -1.988 0.130 21.576 1.00 98.00 250 VAL A CA 1
ATOM 2001 C C . VAL A 1 250 ? -2.086 0.281 20.055 1.00 98.00 250 VAL A C 1
ATOM 2003 O O . VAL A 1 250 ? -1.416 -0.417 19.296 1.00 98.00 250 VAL A O 1
ATOM 2006 N N . VAL A 1 251 ? -2.919 1.220 19.602 1.00 98.50 251 VAL A N 1
ATOM 2007 C CA . VAL A 1 251 ? -3.102 1.558 18.183 1.00 98.50 251 VAL A CA 1
ATOM 2008 C C . VAL A 1 251 ? -2.767 3.037 17.961 1.00 98.50 251 VAL A C 1
ATOM 2010 O O . VAL A 1 251 ? -3.409 3.914 18.529 1.00 98.50 251 VAL A O 1
ATOM 2013 N N . LEU A 1 252 ? -1.769 3.316 17.128 1.00 97.06 252 LEU A N 1
ATOM 2014 C CA . LEU A 1 252 ? -1.193 4.635 16.833 1.00 97.06 252 LEU A CA 1
ATOM 2015 C C . LEU A 1 252 ? -1.197 4.928 15.323 1.00 97.06 252 LEU A C 1
ATOM 2017 O O . LEU A 1 252 ? -0.372 5.697 14.825 1.00 97.06 252 LEU A O 1
ATOM 2021 N N . ASP A 1 253 ? -2.088 4.285 14.571 1.00 98.25 253 ASP A N 1
ATOM 2022 C CA . ASP A 1 253 ? -2.064 4.316 13.111 1.00 98.25 253 ASP A CA 1
ATOM 2023 C C . ASP A 1 253 ? -2.283 5.727 12.555 1.00 98.25 253 ASP A C 1
ATOM 2025 O O . ASP A 1 253 ? -3.157 6.465 13.005 1.00 98.25 253 ASP A O 1
ATOM 2029 N N . THR A 1 254 ? -1.601 6.053 11.458 1.00 96.88 254 THR A N 1
ATOM 2030 C CA . THR A 1 254 ? -1.790 7.299 10.703 1.00 96.88 254 THR A CA 1
ATOM 2031 C C . THR A 1 254 ? -1.512 8.522 11.575 1.00 96.88 254 THR A C 1
ATOM 2033 O O . THR A 1 254 ? -2.394 9.334 11.834 1.00 96.88 254 THR A O 1
ATOM 2036 N N . ASN A 1 255 ? -0.278 8.635 12.050 1.00 94.88 255 ASN A N 1
ATOM 2037 C CA . ASN A 1 255 ? 0.234 9.809 12.751 1.00 94.88 255 ASN A CA 1
ATOM 2038 C C . ASN A 1 255 ? 1.554 10.245 12.073 1.00 94.88 255 ASN A C 1
ATOM 2040 O O . ASN A 1 255 ? 1.788 9.938 10.904 1.00 94.88 255 ASN A O 1
ATOM 2044 N N . MET A 1 256 ? 2.395 11.011 12.761 1.00 95.12 256 MET A N 1
ATOM 2045 C CA . MET A 1 256 ? 3.712 11.462 12.296 1.00 95.12 256 MET A CA 1
ATOM 2046 C C . MET A 1 256 ? 4.829 11.003 13.247 1.00 95.12 256 MET A C 1
ATOM 2048 O O . MET A 1 256 ? 5.886 11.626 13.295 1.00 95.12 256 MET A O 1
ATOM 2052 N N . ILE A 1 257 ? 4.596 9.920 13.997 1.00 94.62 257 ILE A N 1
ATOM 2053 C CA . ILE A 1 257 ? 5.452 9.477 15.101 1.00 94.62 257 ILE A CA 1
ATOM 2054 C C . ILE A 1 257 ? 6.790 8.965 14.569 1.00 94.62 257 ILE A C 1
ATOM 2056 O O . ILE A 1 257 ? 6.813 8.127 13.668 1.00 94.62 257 ILE A O 1
ATOM 2060 N N . GLU A 1 258 ? 7.894 9.424 15.154 1.00 93.94 258 GLU A N 1
ATOM 2061 C CA . GLU A 1 258 ? 9.250 8.941 14.836 1.00 93.94 258 GLU A CA 1
ATOM 2062 C C . GLU A 1 258 ? 9.810 7.982 15.898 1.00 93.94 258 GLU A C 1
ATOM 2064 O O . GLU A 1 258 ? 10.548 7.047 15.573 1.00 93.94 258 GLU A O 1
ATOM 2069 N N . ASN A 1 259 ? 9.438 8.187 17.165 1.00 91.88 259 ASN A N 1
ATOM 2070 C CA . ASN A 1 259 ? 9.942 7.445 18.318 1.00 91.88 259 ASN A CA 1
ATOM 2071 C C . ASN A 1 259 ? 8.777 6.857 19.136 1.00 91.88 259 ASN A C 1
ATOM 2073 O O . ASN A 1 259 ? 7.781 7.535 19.382 1.00 91.88 259 ASN A O 1
ATOM 2077 N N . ILE A 1 260 ? 8.912 5.594 19.551 1.00 93.06 260 ILE A N 1
ATOM 2078 C CA . ILE A 1 260 ? 7.913 4.837 20.326 1.00 93.06 260 ILE A CA 1
ATOM 2079 C C . ILE A 1 260 ? 8.485 4.276 21.639 1.00 93.06 260 ILE A C 1
ATOM 2081 O O . ILE A 1 260 ? 7.966 3.301 22.184 1.00 93.06 260 ILE A O 1
ATOM 2085 N N . ASP A 1 261 ? 9.558 4.871 22.158 1.00 92.19 261 ASP A N 1
ATOM 2086 C CA . ASP A 1 261 ? 10.331 4.337 23.280 1.00 92.19 261 ASP A CA 1
ATOM 2087 C C . ASP A 1 261 ? 9.513 4.228 24.565 1.00 92.19 261 ASP A C 1
ATOM 2089 O O . ASP A 1 261 ? 9.655 3.269 25.329 1.00 92.19 261 ASP A O 1
ATOM 2093 N N . SER A 1 262 ? 8.561 5.140 24.743 1.00 92.06 262 SER A N 1
ATOM 2094 C CA . SER A 1 262 ? 7.611 5.139 25.853 1.00 92.06 262 SER A CA 1
ATOM 2095 C C . SER A 1 262 ? 6.677 3.924 25.872 1.00 92.06 262 SER A C 1
ATOM 2097 O O . SER A 1 262 ? 5.987 3.727 26.868 1.00 92.06 262 SER A O 1
ATOM 2099 N N . LEU A 1 263 ? 6.645 3.080 24.829 1.00 93.94 263 LEU A N 1
ATOM 2100 C CA . LEU A 1 263 ? 5.928 1.798 24.867 1.00 93.94 263 LEU A CA 1
ATOM 2101 C C . LEU A 1 263 ? 6.682 0.709 25.650 1.00 93.94 263 LEU A C 1
ATOM 2103 O O . LEU A 1 263 ? 6.050 -0.220 26.152 1.00 93.94 263 LEU A O 1
ATOM 2107 N N . SER A 1 264 ? 8.006 0.827 25.805 1.00 91.94 264 SER A N 1
ATOM 2108 C CA . SER A 1 264 ? 8.855 -0.185 26.465 1.00 91.94 264 SER A CA 1
ATOM 2109 C C . SER A 1 264 ? 8.457 -0.495 27.914 1.00 91.94 264 SER A C 1
ATOM 2111 O O . SER A 1 264 ? 8.665 -1.607 28.396 1.00 91.94 264 SER A O 1
ATOM 2113 N N . LYS A 1 265 ? 7.839 0.463 28.614 1.00 92.06 265 LYS A N 1
ATOM 2114 C CA . LYS A 1 265 ? 7.359 0.308 29.998 1.00 92.06 265 LYS A CA 1
ATOM 2115 C C . LYS A 1 265 ? 6.219 -0.708 30.150 1.00 92.06 265 LYS A C 1
ATOM 2117 O O . LYS A 1 265 ? 5.980 -1.182 31.260 1.00 92.06 265 LYS A O 1
ATOM 2122 N N . PHE A 1 266 ? 5.482 -1.010 29.079 1.00 93.88 266 PHE A N 1
ATOM 2123 C CA . PHE A 1 266 ? 4.284 -1.848 29.131 1.00 93.88 266 PHE A CA 1
ATOM 2124 C C . PHE A 1 266 ? 4.618 -3.289 28.735 1.00 93.88 266 PHE A C 1
ATOM 2126 O O . PHE A 1 266 ? 4.317 -3.744 27.634 1.00 93.88 266 PHE A O 1
ATOM 2133 N N . ASN A 1 267 ? 5.223 -4.037 29.657 1.00 92.56 267 ASN A N 1
ATOM 2134 C CA . ASN A 1 267 ? 5.606 -5.440 29.437 1.00 92.56 267 ASN A CA 1
ATOM 2135 C C . ASN A 1 267 ? 4.423 -6.406 29.194 1.00 92.56 267 ASN A C 1
ATOM 2137 O O . ASN A 1 267 ? 4.648 -7.573 28.876 1.00 92.56 267 ASN A O 1
ATOM 2141 N N . THR A 1 268 ? 3.186 -5.929 29.340 1.00 95.88 268 THR A N 1
ATOM 2142 C CA . THR A 1 268 ? 1.939 -6.650 29.068 1.00 95.88 268 THR A CA 1
ATOM 2143 C C . THR A 1 268 ? 1.399 -6.450 27.654 1.00 95.88 268 THR A C 1
ATOM 2145 O O . THR A 1 268 ? 0.396 -7.074 27.322 1.00 95.88 268 THR A O 1
ATOM 2148 N N . LEU A 1 269 ? 2.043 -5.635 26.807 1.00 97.44 269 LEU A N 1
ATOM 2149 C CA . LEU A 1 269 ? 1.590 -5.417 25.431 1.00 97.44 269 LEU A CA 1
ATOM 2150 C C . LEU A 1 269 ? 1.624 -6.708 24.602 1.00 97.44 269 LEU A C 1
ATOM 2152 O O . LEU A 1 269 ? 2.649 -7.382 24.502 1.00 97.44 269 LEU A O 1
ATOM 2156 N N . ILE A 1 270 ? 0.492 -6.988 23.959 1.00 98.12 270 ILE A N 1
ATOM 2157 C CA . ILE A 1 270 ? 0.234 -8.145 23.096 1.00 98.12 270 ILE A CA 1
ATOM 2158 C C . ILE A 1 270 ? 0.062 -7.698 21.637 1.00 98.12 270 ILE A C 1
ATOM 2160 O O . ILE A 1 270 ? 0.541 -8.375 20.726 1.00 98.12 270 ILE A O 1
ATOM 2164 N N . ASP A 1 271 ? -0.607 -6.563 21.404 1.00 98.56 271 ASP A N 1
ATOM 2165 C CA . ASP A 1 271 ? -0.953 -6.052 20.070 1.00 98.56 271 ASP A CA 1
ATOM 2166 C C . ASP A 1 271 ? -0.559 -4.576 19.928 1.00 98.56 271 ASP A C 1
ATOM 2168 O O . ASP A 1 271 ? -1.109 -3.698 20.603 1.00 98.56 271 ASP A O 1
ATOM 2172 N N . ILE A 1 272 ? 0.389 -4.303 19.029 1.00 98.06 272 ILE A N 1
ATOM 2173 C CA . ILE A 1 272 ? 0.810 -2.949 18.668 1.00 98.06 272 ILE A CA 1
ATOM 2174 C C . ILE A 1 272 ? 0.565 -2.728 17.177 1.00 98.06 272 ILE A C 1
ATOM 2176 O O . ILE A 1 272 ? 1.061 -3.464 16.323 1.00 98.06 272 ILE A O 1
ATOM 2180 N N . SER A 1 273 ? -0.141 -1.649 16.854 1.00 98.50 273 SER A N 1
ATOM 2181 C CA . SER A 1 273 ? -0.312 -1.167 15.484 1.00 98.50 273 SER A CA 1
ATOM 2182 C C . SER A 1 273 ? 0.099 0.299 15.426 1.00 98.50 273 SER A C 1
ATOM 2184 O O . SER A 1 273 ? -0.495 1.121 16.111 1.00 98.50 273 SER A O 1
ATOM 2186 N N . ALA A 1 274 ? 1.109 0.637 14.630 1.00 97.44 274 ALA A N 1
ATOM 2187 C CA . ALA A 1 274 ? 1.564 2.010 14.400 1.00 97.44 274 ALA A CA 1
ATOM 2188 C C . ALA A 1 274 ? 1.820 2.252 12.903 1.00 97.44 274 ALA A C 1
ATOM 2190 O O . ALA A 1 274 ? 2.849 2.791 12.487 1.00 97.44 274 ALA A O 1
ATOM 2191 N N . ARG A 1 275 ? 0.854 1.840 12.077 1.00 98.31 275 ARG A N 1
ATOM 2192 C CA . ARG A 1 275 ? 0.880 1.953 10.611 1.00 98.31 275 ARG A CA 1
ATOM 2193 C C . ARG A 1 275 ? 0.964 3.407 10.169 1.00 98.31 275 ARG A C 1
ATOM 2195 O O . ARG A 1 275 ? 0.368 4.247 10.830 1.00 98.31 275 ARG A O 1
ATOM 2202 N N . ASN A 1 276 ? 1.549 3.696 9.008 1.00 97.81 276 ASN A N 1
ATOM 2203 C CA . ASN A 1 276 ? 1.571 5.045 8.421 1.00 97.81 276 ASN A CA 1
ATOM 2204 C C . ASN A 1 276 ? 2.114 6.092 9.416 1.00 97.81 276 ASN A C 1
ATOM 2206 O O . ASN A 1 276 ? 1.387 6.992 9.836 1.00 97.81 276 ASN A O 1
ATOM 2210 N N . ASN A 1 277 ? 3.368 5.920 9.827 1.00 97.12 277 ASN A N 1
ATOM 2211 C CA . ASN A 1 277 ? 4.109 6.830 10.701 1.00 97.12 277 ASN A CA 1
ATOM 2212 C C . ASN A 1 277 ? 5.517 7.063 10.110 1.00 97.12 277 ASN A C 1
ATOM 2214 O O . ASN A 1 277 ? 5.791 6.701 8.965 1.00 97.12 277 ASN A O 1
ATOM 2218 N N . ASN A 1 278 ? 6.417 7.683 10.873 1.00 96.44 278 ASN A N 1
ATOM 2219 C CA . ASN A 1 278 ? 7.807 7.929 10.488 1.00 96.44 278 ASN A CA 1
ATOM 2220 C C . ASN A 1 278 ? 8.799 7.122 11.351 1.00 96.44 278 ASN A C 1
ATOM 2222 O O . ASN A 1 278 ? 9.950 7.527 11.490 1.00 96.44 278 ASN A O 1
ATOM 2226 N N . ILE A 1 279 ? 8.376 5.994 11.936 1.00 95.00 279 ILE A N 1
ATOM 2227 C CA . ILE A 1 279 ? 9.174 5.220 12.900 1.00 95.00 279 ILE A CA 1
ATOM 2228 C C . ILE A 1 279 ? 10.398 4.613 12.214 1.00 95.00 279 ILE A C 1
ATOM 2230 O O . ILE A 1 279 ? 10.281 4.028 11.136 1.00 95.00 279 ILE A O 1
ATOM 2234 N N . ILE A 1 280 ? 11.561 4.722 12.864 1.00 92.06 280 ILE A N 1
ATOM 2235 C CA . ILE A 1 280 ? 12.854 4.268 12.321 1.00 92.06 280 ILE A CA 1
ATOM 2236 C C . ILE A 1 280 ? 13.411 3.047 13.070 1.00 92.06 280 ILE A C 1
ATOM 2238 O O . ILE A 1 280 ? 14.004 2.163 12.452 1.00 92.06 280 ILE A O 1
ATOM 2242 N N . SER A 1 281 ? 13.233 2.984 14.394 1.00 87.81 281 SER A N 1
ATOM 2243 C CA . SER A 1 281 ? 13.870 1.983 15.263 1.00 87.81 281 SER A CA 1
ATOM 2244 C C . SER A 1 281 ? 12.854 1.200 16.089 1.00 87.81 281 SER A C 1
ATOM 2246 O O . SER A 1 281 ? 11.875 1.768 16.565 1.00 87.81 281 SER A O 1
ATOM 2248 N N . LEU A 1 282 ? 13.134 -0.092 16.312 1.00 87.19 282 LEU A N 1
ATOM 2249 C CA . LEU A 1 282 ? 12.348 -0.982 17.178 1.00 87.19 282 LEU A CA 1
ATOM 2250 C C . LEU A 1 282 ? 13.043 -1.302 18.505 1.00 87.19 282 LEU A C 1
ATOM 2252 O O . LEU A 1 282 ? 12.569 -2.153 19.255 1.00 87.19 282 LEU A O 1
ATOM 2256 N N . SER A 1 283 ? 14.157 -0.630 18.813 1.00 84.31 283 SER A N 1
ATOM 2257 C CA . SER A 1 283 ? 15.000 -0.929 19.977 1.00 84.31 283 SER A CA 1
ATOM 2258 C C . SER A 1 283 ? 14.220 -0.975 21.290 1.00 84.31 283 SER A C 1
ATOM 2260 O O . SER A 1 283 ? 14.424 -1.877 22.095 1.00 84.31 283 SER A O 1
ATOM 2262 N N . ALA A 1 284 ? 13.288 -0.052 21.500 1.00 83.06 284 ALA A N 1
ATOM 2263 C CA . ALA A 1 284 ? 12.498 -0.021 22.724 1.00 83.06 284 ALA A CA 1
ATOM 2264 C C . ALA A 1 284 ? 11.456 -1.137 22.839 1.00 83.06 284 ALA A C 1
ATOM 2266 O O . ALA A 1 284 ? 11.018 -1.463 23.939 1.00 83.06 284 ALA A O 1
ATOM 2267 N N . LEU A 1 285 ? 11.064 -1.751 21.724 1.00 89.00 285 LEU A N 1
ATOM 2268 C CA . LEU A 1 285 ? 10.109 -2.854 21.738 1.00 89.00 285 LEU A CA 1
ATOM 2269 C C . LEU A 1 285 ? 10.787 -4.202 22.028 1.00 89.00 285 LEU A C 1
ATOM 2271 O O . LEU A 1 285 ? 10.091 -5.195 22.236 1.00 89.00 285 LEU A O 1
ATOM 2275 N N . MET A 1 286 ? 12.126 -4.262 22.051 1.00 84.94 286 MET A N 1
ATOM 2276 C CA . MET A 1 286 ? 12.875 -5.518 22.179 1.00 84.94 286 MET A CA 1
ATOM 2277 C C . MET A 1 286 ? 12.589 -6.269 23.483 1.00 84.94 286 MET A C 1
ATOM 2279 O O . MET A 1 286 ? 12.696 -7.484 23.491 1.00 84.94 286 MET A O 1
ATOM 2283 N N . GLU A 1 287 ? 12.176 -5.598 24.558 1.00 85.56 287 GLU A N 1
ATOM 2284 C CA . GLU A 1 287 ? 11.890 -6.244 25.853 1.00 85.56 287 GLU A CA 1
ATOM 2285 C C . GLU A 1 287 ? 10.431 -6.736 25.989 1.00 85.56 287 GLU A C 1
ATOM 2287 O O . GLU A 1 287 ? 10.057 -7.360 26.987 1.00 85.56 287 GLU A O 1
ATOM 2292 N N . LEU A 1 288 ? 9.580 -6.491 24.985 1.00 92.00 288 LEU A N 1
ATOM 2293 C CA . LEU A 1 288 ? 8.157 -6.849 25.014 1.00 92.00 288 LEU A CA 1
ATOM 2294 C C . LEU A 1 288 ? 7.935 -8.339 24.694 1.00 92.00 288 LEU A C 1
ATOM 2296 O O . LEU A 1 288 ? 7.507 -8.715 23.605 1.00 92.00 288 LEU A O 1
ATOM 2300 N N . SER A 1 289 ? 8.227 -9.207 25.663 1.00 91.38 289 SER A N 1
ATOM 2301 C CA . SER A 1 289 ? 8.171 -10.676 25.512 1.00 91.38 289 SER A CA 1
ATOM 2302 C C . SER A 1 289 ? 6.769 -11.280 25.307 1.00 91.38 289 SER A C 1
ATOM 2304 O O . SER A 1 289 ? 6.659 -12.433 24.886 1.00 91.38 289 SER A O 1
ATOM 2306 N N . GLN A 1 290 ? 5.700 -10.528 25.598 1.00 94.81 290 GLN A N 1
ATOM 2307 C CA . GLN A 1 290 ? 4.301 -10.953 25.412 1.00 94.81 290 GLN A CA 1
ATOM 2308 C C . GLN A 1 290 ? 3.725 -10.565 24.042 1.00 94.81 290 GLN A C 1
ATOM 2310 O O . GLN A 1 290 ? 2.583 -10.909 23.739 1.00 94.81 290 GLN A O 1
ATOM 2315 N N . LEU A 1 291 ? 4.499 -9.859 23.210 1.00 95.88 291 LEU A N 1
ATOM 2316 C CA . LEU A 1 291 ? 4.024 -9.331 21.938 1.00 95.88 291 LEU A CA 1
ATOM 2317 C C . LEU A 1 291 ? 3.665 -10.471 20.975 1.00 95.88 291 LEU A C 1
ATOM 2319 O O . LEU A 1 291 ? 4.507 -11.305 20.644 1.00 95.88 291 LEU A O 1
ATOM 2323 N N . GLN A 1 292 ? 2.417 -10.484 20.508 1.00 97.62 292 GLN A N 1
ATOM 2324 C CA . GLN A 1 292 ? 1.887 -11.472 19.562 1.00 97.62 292 GLN A CA 1
ATOM 2325 C C . GLN A 1 292 ? 1.655 -10.880 18.174 1.00 97.62 292 GLN A C 1
ATOM 2327 O O . GLN A 1 292 ? 1.824 -11.586 17.176 1.00 97.62 292 GLN A O 1
ATOM 2332 N N . ARG A 1 293 ? 1.322 -9.586 18.100 1.00 98.38 293 ARG A N 1
ATOM 2333 C CA . ARG A 1 293 ? 1.072 -8.864 16.852 1.00 98.38 293 ARG A CA 1
ATOM 2334 C C . ARG A 1 293 ? 1.792 -7.519 16.830 1.00 98.38 293 ARG A C 1
ATOM 2336 O O . ARG A 1 293 ? 1.649 -6.717 17.751 1.00 98.38 293 ARG A O 1
ATOM 2343 N N . LEU A 1 294 ? 2.503 -7.260 15.734 1.00 97.06 294 LEU A N 1
ATOM 2344 C CA . LEU A 1 294 ? 3.161 -5.984 15.464 1.00 97.06 294 LEU A CA 1
ATOM 2345 C C . LEU A 1 294 ? 2.899 -5.539 14.022 1.00 97.06 294 LEU A C 1
ATOM 2347 O O . LEU A 1 294 ? 3.337 -6.190 13.071 1.00 97.06 294 LEU A O 1
ATOM 2351 N N . ASP A 1 295 ? 2.197 -4.419 13.854 1.00 98.44 295 ASP A N 1
ATOM 2352 C CA . ASP A 1 295 ? 1.981 -3.787 12.551 1.00 98.44 295 ASP A CA 1
ATOM 2353 C C . ASP A 1 295 ? 2.652 -2.416 12.477 1.00 98.44 295 ASP A C 1
ATOM 2355 O O . ASP A 1 295 ? 2.213 -1.446 13.092 1.00 98.44 295 ASP A O 1
ATOM 2359 N N . LEU A 1 296 ? 3.718 -2.348 11.687 1.00 97.06 296 LEU A N 1
ATOM 2360 C CA . LEU A 1 296 ? 4.515 -1.152 11.431 1.00 97.06 296 LEU A CA 1
ATOM 2361 C C . LEU A 1 296 ? 4.544 -0.826 9.939 1.00 97.06 296 LEU A C 1
ATOM 2363 O O . LEU A 1 296 ? 5.485 -0.203 9.449 1.00 97.06 296 LEU A O 1
ATOM 2367 N N . SER A 1 297 ? 3.526 -1.251 9.192 1.00 97.69 297 SER A N 1
ATOM 2368 C CA . SER A 1 297 ? 3.470 -0.989 7.758 1.00 97.69 297 SER A CA 1
ATOM 2369 C C . SER A 1 297 ? 3.501 0.509 7.429 1.00 97.69 297 SER A C 1
ATOM 2371 O O . SER A 1 297 ? 2.886 1.315 8.128 1.00 97.69 297 SER A O 1
ATOM 2373 N N . ASN A 1 298 ? 4.179 0.881 6.340 1.00 96.06 298 ASN A N 1
ATOM 2374 C CA . ASN A 1 298 ? 4.370 2.265 5.894 1.00 96.06 298 ASN A CA 1
ATOM 2375 C C . ASN A 1 298 ? 5.074 3.121 6.961 1.00 96.06 298 ASN A C 1
ATOM 2377 O O . ASN A 1 298 ? 4.503 4.076 7.488 1.00 96.06 298 ASN A O 1
ATOM 2381 N N . ASN A 1 299 ? 6.304 2.739 7.290 1.00 96.62 299 ASN A N 1
ATOM 2382 C CA . ASN A 1 299 ? 7.202 3.472 8.180 1.00 96.62 299 ASN A CA 1
ATOM 2383 C C . ASN A 1 299 ? 8.589 3.583 7.522 1.00 96.62 299 ASN A C 1
ATOM 2385 O O . ASN A 1 299 ? 8.749 3.378 6.318 1.00 96.62 299 ASN A O 1
ATOM 2389 N N . ARG A 1 300 ? 9.610 3.950 8.298 1.00 94.50 300 ARG A N 1
ATOM 2390 C CA . ARG A 1 300 ? 11.009 4.026 7.862 1.00 94.50 300 ARG A CA 1
ATOM 2391 C C . ARG A 1 300 ? 11.875 3.057 8.660 1.00 94.50 300 ARG A C 1
ATOM 2393 O O . ARG A 1 300 ? 13.041 3.343 8.919 1.00 94.50 300 ARG A O 1
ATOM 2400 N N . VAL A 1 301 ? 11.300 1.931 9.088 1.00 92.50 301 VAL A N 1
ATOM 2401 C CA . VAL A 1 301 ? 12.000 0.973 9.940 1.00 92.50 301 VAL A CA 1
ATOM 2402 C C . VAL A 1 301 ? 13.143 0.354 9.150 1.00 92.50 301 VAL A C 1
ATOM 2404 O O . VAL A 1 301 ? 12.924 -0.279 8.117 1.00 92.50 301 VAL A O 1
ATOM 2407 N N . HIS A 1 302 ? 14.355 0.507 9.669 1.00 87.31 302 HIS A N 1
ATOM 2408 C CA . HIS A 1 302 ? 15.540 -0.205 9.208 1.00 87.31 302 HIS A CA 1
ATOM 2409 C C . HIS A 1 302 ? 15.927 -1.237 10.275 1.00 87.31 302 HIS A C 1
ATOM 2411 O O . HIS A 1 302 ? 15.858 -0.939 11.466 1.00 87.31 302 HIS A O 1
ATOM 2417 N N . GLN A 1 303 ? 16.367 -2.443 9.889 1.00 71.06 303 GLN A N 1
ATOM 2418 C CA . GLN A 1 303 ? 16.629 -3.513 10.872 1.00 71.06 303 GLN A CA 1
ATOM 2419 C C . GLN A 1 303 ? 17.741 -3.197 11.898 1.00 71.06 303 GLN A C 1
ATOM 2421 O O . GLN A 1 303 ? 17.806 -3.829 12.951 1.00 71.06 303 GLN A O 1
ATOM 2426 N N . GLY A 1 304 ? 18.637 -2.243 11.603 1.00 62.22 304 GLY A N 1
ATOM 2427 C CA . GLY A 1 304 ? 19.831 -1.986 12.415 1.00 62.22 304 GLY A CA 1
ATOM 2428 C C . GLY A 1 304 ? 20.622 -3.269 12.738 1.00 62.22 304 GLY A C 1
ATOM 2429 O O . GLY A 1 304 ? 20.638 -4.213 11.953 1.00 62.22 304 GLY A O 1
ATOM 2430 N N . ASN A 1 305 ? 21.258 -3.306 13.916 1.00 55.94 305 ASN A N 1
ATOM 2431 C CA . ASN A 1 305 ? 21.884 -4.502 14.510 1.00 55.94 305 ASN A CA 1
ATOM 2432 C C . ASN A 1 305 ? 20.971 -5.147 15.580 1.00 55.94 305 ASN A C 1
ATOM 2434 O O . ASN A 1 305 ? 21.452 -5.576 16.629 1.00 55.94 305 ASN A O 1
ATOM 2438 N N . GLN A 1 306 ? 19.650 -5.133 15.386 1.00 66.94 306 GLN A N 1
ATOM 2439 C CA . GLN A 1 306 ? 18.691 -5.541 16.419 1.00 66.94 306 GLN A CA 1
ATOM 2440 C C . GLN A 1 306 ? 18.397 -7.044 16.322 1.00 66.94 306 GLN A C 1
ATOM 2442 O O . GLN A 1 306 ? 18.038 -7.556 15.266 1.00 66.94 306 GLN A O 1
ATOM 2447 N N . LEU A 1 307 ? 18.562 -7.774 17.428 1.00 62.41 307 LEU A N 1
ATOM 2448 C CA . LEU A 1 307 ? 18.247 -9.202 17.512 1.00 62.41 307 LEU A CA 1
ATOM 2449 C C . LEU A 1 307 ? 16.846 -9.379 18.105 1.00 62.41 307 LEU A C 1
ATOM 2451 O O . LEU A 1 307 ? 16.637 -9.103 19.282 1.00 62.41 307 LEU A O 1
ATOM 2455 N N . PHE A 1 308 ? 15.901 -9.912 17.326 1.00 71.94 308 PHE A N 1
ATOM 2456 C CA . PHE A 1 308 ? 14.514 -10.155 17.760 1.00 71.94 308 PHE A CA 1
ATOM 2457 C C . PHE A 1 308 ? 14.355 -11.391 18.669 1.00 71.94 308 PHE A C 1
ATOM 2459 O O . PHE A 1 308 ? 13.377 -12.128 18.578 1.00 71.94 308 PHE A O 1
ATOM 2466 N N . GLN A 1 309 ? 15.328 -11.660 19.543 1.00 72.19 309 GLN A N 1
ATOM 2467 C CA . GLN A 1 309 ? 15.365 -12.883 20.355 1.00 72.19 309 GLN A CA 1
ATOM 2468 C C . GLN A 1 309 ? 14.223 -12.985 21.371 1.00 72.19 309 GLN A C 1
ATOM 2470 O O . GLN A 1 309 ? 13.827 -14.092 21.720 1.00 72.19 309 GLN A O 1
ATOM 2475 N N . GLN A 1 310 ? 13.675 -11.863 21.831 1.00 80.88 310 GLN A N 1
ATOM 2476 C CA . GLN A 1 310 ? 12.696 -11.855 22.922 1.0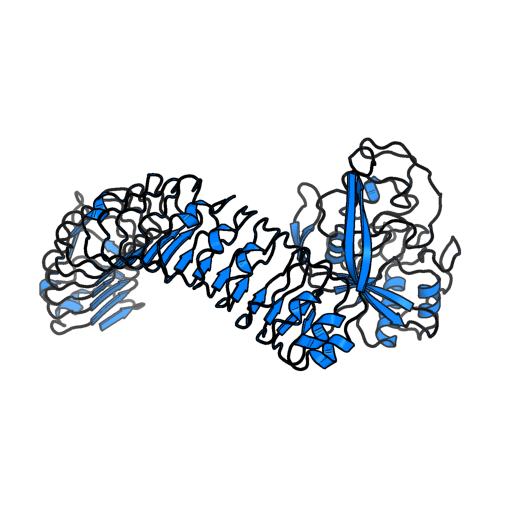0 80.88 310 GLN A CA 1
ATOM 2477 C C . GLN A 1 310 ? 11.249 -12.077 22.466 1.00 80.88 310 GLN A C 1
ATOM 2479 O O . GLN A 1 310 ? 10.396 -12.449 23.269 1.00 80.88 310 GLN A O 1
ATOM 2484 N N . TRP A 1 311 ? 10.947 -11.894 21.180 1.00 90.12 311 TRP A N 1
ATOM 2485 C CA . TRP A 1 311 ? 9.584 -11.964 20.641 1.00 90.12 311 TRP A CA 1
ATOM 2486 C C . TRP A 1 311 ? 9.147 -13.399 20.322 1.00 90.12 311 TRP A C 1
ATOM 2488 O O . TRP A 1 311 ? 8.651 -13.702 19.239 1.00 90.12 311 TRP A O 1
ATOM 2498 N N . GLN A 1 312 ? 9.328 -14.308 21.281 1.00 90.25 312 GLN A N 1
ATOM 2499 C CA . GLN A 1 312 ? 9.021 -15.731 21.107 1.00 90.25 312 GLN A CA 1
ATOM 2500 C C . GLN A 1 312 ? 7.514 -16.023 21.003 1.00 90.25 312 GLN A C 1
ATOM 2502 O O . GLN A 1 312 ? 7.143 -17.125 20.614 1.00 90.25 312 GLN A O 1
ATOM 2507 N N . GLN A 1 313 ? 6.644 -15.058 21.316 1.00 94.69 313 GLN A N 1
ATOM 2508 C CA . GLN A 1 313 ? 5.188 -15.171 21.151 1.00 94.69 313 GLN A CA 1
ATOM 2509 C C . GLN A 1 313 ? 4.662 -14.492 19.878 1.00 94.69 313 GLN A C 1
ATOM 2511 O O . GLN A 1 313 ? 3.470 -14.589 19.588 1.00 94.69 313 GLN A O 1
ATOM 2516 N N . LEU A 1 314 ? 5.523 -13.822 19.105 1.00 95.69 314 LEU A N 1
ATOM 2517 C CA . LEU A 1 314 ? 5.101 -13.051 17.940 1.00 95.69 314 LEU A CA 1
ATOM 2518 C C . LEU A 1 314 ? 4.652 -13.987 16.819 1.00 95.69 314 LEU A C 1
ATOM 2520 O O . LEU A 1 314 ? 5.437 -14.786 16.311 1.00 95.69 314 LEU A O 1
ATOM 2524 N N . THR A 1 315 ? 3.386 -13.861 16.432 1.00 97.50 315 THR A N 1
ATOM 2525 C CA . THR A 1 315 ? 2.737 -14.679 15.398 1.00 97.50 315 THR A CA 1
ATOM 2526 C C . THR A 1 315 ? 2.474 -13.884 14.123 1.00 97.50 315 THR A C 1
ATOM 2528 O O . THR A 1 315 ? 2.571 -14.443 13.029 1.00 97.50 315 THR A O 1
ATOM 2531 N N . ASP A 1 316 ? 2.247 -12.574 14.238 1.00 98.25 316 ASP A N 1
ATOM 2532 C CA . ASP A 1 316 ? 1.954 -11.688 13.114 1.00 98.25 316 ASP A CA 1
ATOM 2533 C C . ASP A 1 316 ? 2.880 -10.465 13.110 1.00 98.25 316 ASP A C 1
ATOM 2535 O O . ASP A 1 316 ? 2.782 -9.589 13.973 1.00 98.25 316 ASP A O 1
ATOM 2539 N N . LEU A 1 317 ? 3.737 -10.372 12.088 1.00 96.38 317 LEU A N 1
ATOM 2540 C CA . LEU A 1 317 ? 4.628 -9.235 11.860 1.00 96.38 317 LEU A CA 1
ATOM 2541 C C . LEU A 1 317 ? 4.360 -8.606 10.491 1.00 96.38 317 LEU A C 1
ATOM 2543 O O . LEU A 1 317 ? 4.545 -9.231 9.443 1.00 96.38 317 LEU A O 1
ATOM 2547 N N . ASN A 1 318 ? 3.935 -7.344 10.494 1.00 97.81 318 ASN A N 1
ATOM 2548 C CA . ASN A 1 318 ? 3.732 -6.564 9.281 1.00 97.81 318 ASN A CA 1
ATOM 2549 C C . ASN A 1 318 ? 4.741 -5.414 9.199 1.00 97.81 318 ASN A C 1
ATOM 2551 O O . ASN A 1 318 ? 4.637 -4.429 9.925 1.00 97.81 318 ASN A O 1
ATOM 2555 N N . LEU A 1 319 ? 5.695 -5.551 8.279 1.00 95.94 319 LEU A N 1
ATOM 2556 C CA . LEU A 1 319 ? 6.729 -4.568 7.957 1.00 95.94 319 LEU A CA 1
ATOM 2557 C C . LEU A 1 319 ? 6.600 -4.081 6.507 1.00 95.94 319 LEU A C 1
ATOM 2559 O O . LEU A 1 319 ? 7.568 -3.579 5.942 1.00 95.94 319 LEU A O 1
ATOM 2563 N N . PHE A 1 320 ? 5.421 -4.206 5.890 1.00 95.06 320 PHE A N 1
ATOM 2564 C CA . PHE A 1 320 ? 5.156 -3.703 4.538 1.00 95.06 320 PHE A CA 1
ATOM 2565 C C . PHE A 1 320 ? 5.615 -2.244 4.377 1.00 95.06 320 PHE A C 1
ATOM 2567 O O . PHE A 1 320 ? 5.325 -1.422 5.242 1.00 95.06 320 PHE A O 1
ATOM 2574 N N . ASN A 1 321 ? 6.277 -1.914 3.269 1.00 91.69 321 ASN A N 1
ATOM 2575 C CA . ASN A 1 321 ? 6.744 -0.572 2.920 1.00 91.69 321 ASN A CA 1
ATOM 2576 C C . ASN A 1 321 ? 7.561 0.078 4.052 1.00 91.69 321 ASN A C 1
ATOM 2578 O O . ASN A 1 321 ? 7.121 1.022 4.711 1.00 91.69 321 ASN A O 1
ATOM 2582 N N . ASN A 1 322 ? 8.727 -0.508 4.306 1.00 93.81 322 ASN A N 1
ATOM 2583 C CA . ASN A 1 322 ? 9.739 -0.049 5.253 1.00 93.81 322 ASN A CA 1
ATOM 2584 C C . ASN A 1 322 ? 11.107 -0.078 4.556 1.00 93.81 322 ASN A C 1
ATOM 2586 O O . ASN A 1 322 ? 11.195 -0.058 3.330 1.00 93.81 322 ASN A O 1
ATOM 2590 N N . GLN A 1 323 ? 12.189 -0.102 5.326 1.00 91.94 323 GLN A N 1
ATOM 2591 C CA . GLN A 1 323 ? 13.546 -0.040 4.813 1.00 91.94 323 GLN A CA 1
ATOM 2592 C C . GLN A 1 323 ? 14.406 -1.222 5.294 1.00 91.94 323 GLN A C 1
ATOM 2594 O O . GLN A 1 323 ? 15.573 -1.079 5.674 1.00 91.94 323 GLN A O 1
ATOM 2599 N N . ILE A 1 324 ? 13.802 -2.412 5.304 1.00 91.44 324 ILE A N 1
ATOM 2600 C CA . ILE A 1 324 ? 14.450 -3.672 5.669 1.00 91.44 324 ILE A CA 1
ATOM 2601 C C . ILE A 1 324 ? 15.263 -4.208 4.480 1.00 91.44 324 ILE A C 1
ATOM 2603 O O . ILE A 1 324 ? 14.734 -4.473 3.406 1.00 91.44 324 ILE A O 1
ATOM 2607 N N . GLU A 1 325 ? 16.556 -4.426 4.687 1.00 90.69 325 GLU A N 1
ATOM 2608 C CA . GLU A 1 325 ? 17.468 -5.022 3.706 1.00 90.69 325 GLU A CA 1
ATOM 2609 C C . GLU A 1 325 ? 17.804 -6.484 4.058 1.00 90.69 325 GLU A C 1
ATOM 2611 O O . GLU A 1 325 ? 17.765 -7.375 3.208 1.00 90.69 325 GLU A O 1
ATOM 2616 N N . ASP A 1 326 ? 18.117 -6.754 5.326 1.00 89.50 326 ASP A N 1
ATOM 2617 C CA . ASP A 1 326 ? 18.677 -8.006 5.829 1.00 89.50 326 ASP A CA 1
ATOM 2618 C C . ASP A 1 326 ? 17.674 -8.752 6.706 1.00 89.50 326 ASP A C 1
ATOM 2620 O O . ASP A 1 326 ? 17.211 -8.269 7.739 1.00 89.50 326 ASP A O 1
ATOM 2624 N N . LEU A 1 327 ? 17.386 -9.986 6.306 1.00 90.69 327 LEU A N 1
ATOM 2625 C CA . LEU A 1 327 ? 16.378 -10.827 6.933 1.00 90.69 327 LEU A CA 1
ATOM 2626 C C . LEU A 1 327 ? 16.947 -11.797 7.979 1.00 90.69 327 LEU A C 1
ATOM 2628 O O . LEU A 1 327 ? 16.187 -12.555 8.582 1.00 90.69 327 LEU A O 1
ATOM 2632 N N . ARG A 1 328 ? 18.269 -11.805 8.217 1.00 88.81 328 ARG A N 1
ATOM 2633 C CA . ARG A 1 328 ? 18.916 -12.727 9.174 1.00 88.81 328 ARG A CA 1
ATOM 2634 C C . ARG A 1 328 ? 18.397 -12.586 10.598 1.00 88.81 328 ARG A C 1
ATOM 2636 O O . ARG A 1 328 ? 18.436 -13.555 11.343 1.00 88.81 328 ARG A O 1
ATOM 2643 N N . PHE A 1 329 ? 17.886 -11.422 10.972 1.00 83.62 329 PHE A N 1
ATOM 2644 C CA . PHE A 1 329 ? 17.401 -11.166 12.326 1.00 83.62 329 PHE A CA 1
ATOM 2645 C C . PHE A 1 329 ? 16.052 -11.834 12.616 1.00 83.62 329 PHE A C 1
ATOM 2647 O O . PHE A 1 329 ? 15.765 -12.148 13.769 1.00 83.62 329 PHE A O 1
ATOM 2654 N N . PHE A 1 330 ? 15.246 -12.116 11.586 1.00 86.06 330 PHE A N 1
ATOM 2655 C CA . PHE A 1 330 ? 13.937 -12.749 11.762 1.00 86.06 330 PHE A CA 1
ATOM 2656 C C . PHE A 1 330 ? 14.029 -14.243 12.067 1.00 86.06 330 PHE A C 1
ATOM 2658 O O . PHE A 1 330 ? 13.075 -14.799 12.593 1.00 86.06 330 PHE A O 1
ATOM 2665 N N . VAL A 1 331 ? 15.160 -14.903 11.781 1.00 85.06 331 VAL A N 1
ATOM 2666 C CA . VAL A 1 331 ? 15.299 -16.374 11.865 1.00 85.06 331 VAL A CA 1
ATOM 2667 C C . VAL A 1 331 ? 15.109 -16.949 13.273 1.00 85.06 331 VAL A C 1
ATOM 2669 O O . VAL A 1 331 ? 15.048 -18.162 13.430 1.00 85.06 331 VAL A O 1
ATOM 2672 N N . LEU A 1 332 ? 15.038 -16.089 14.291 1.00 85.69 332 LEU A N 1
ATOM 2673 C CA . LEU A 1 332 ? 14.841 -16.452 15.696 1.00 85.69 332 LEU A CA 1
ATOM 2674 C C . LEU A 1 332 ? 13.368 -16.348 16.142 1.00 85.69 332 LEU A C 1
ATOM 2676 O O . LEU A 1 332 ? 13.053 -16.677 17.286 1.00 85.69 332 LEU A O 1
ATOM 2680 N N . LEU A 1 333 ? 12.469 -15.907 15.255 1.00 89.56 333 LEU A N 1
ATOM 2681 C CA . LEU A 1 333 ? 11.033 -15.762 15.501 1.00 89.56 333 LEU A CA 1
ATOM 2682 C C . LEU A 1 333 ? 10.288 -17.068 15.193 1.00 89.56 333 LEU A C 1
ATOM 2684 O O . LEU A 1 333 ? 9.552 -17.174 14.215 1.00 89.56 333 LEU A O 1
ATOM 2688 N N . ASN A 1 334 ? 10.490 -18.085 16.029 1.00 86.94 334 ASN A N 1
ATOM 2689 C CA . ASN A 1 334 ? 9.995 -19.443 15.765 1.00 86.94 334 ASN A CA 1
ATOM 2690 C C . ASN A 1 334 ? 8.462 -19.578 15.774 1.00 86.94 334 ASN A C 1
ATOM 2692 O O . ASN A 1 334 ? 7.932 -20.506 15.168 1.00 86.94 334 ASN A O 1
ATOM 2696 N N . SER A 1 335 ? 7.756 -18.667 16.449 1.00 93.31 335 SER A N 1
ATOM 2697 C CA . SER A 1 335 ? 6.286 -18.656 16.520 1.00 93.31 335 SER A CA 1
ATOM 2698 C C . SER A 1 335 ? 5.628 -17.870 15.385 1.00 93.31 335 SER A C 1
ATOM 2700 O O . SER A 1 335 ? 4.400 -17.815 15.315 1.00 93.31 335 SER A O 1
ATOM 2702 N N . LEU A 1 336 ? 6.423 -17.257 14.502 1.00 94.69 336 LEU A N 1
ATOM 2703 C CA . LEU A 1 336 ? 5.915 -16.384 13.457 1.00 94.69 336 LEU A CA 1
ATOM 2704 C C . LEU A 1 336 ? 5.149 -17.188 12.404 1.00 94.69 336 LEU A C 1
ATOM 2706 O O . LEU A 1 336 ? 5.689 -18.101 11.782 1.00 94.69 336 LEU A O 1
ATOM 2710 N N . LYS A 1 337 ? 3.893 -16.804 12.183 1.00 96.88 337 LYS A N 1
ATOM 2711 C CA . LYS A 1 337 ? 2.978 -17.413 11.209 1.00 96.88 337 LYS A CA 1
ATOM 2712 C C . LYS A 1 337 ? 2.788 -16.525 9.991 1.00 96.88 337 LYS A C 1
ATOM 2714 O O . LYS A 1 337 ? 2.759 -17.018 8.866 1.00 96.88 337 LYS A O 1
ATOM 2719 N N . THR A 1 338 ? 2.704 -15.218 10.211 1.00 97.62 338 THR A N 1
ATOM 2720 C CA . THR A 1 338 ? 2.494 -14.234 9.154 1.00 97.62 338 THR A CA 1
ATOM 2721 C C . THR A 1 338 ? 3.633 -13.231 9.133 1.00 97.62 338 THR A C 1
ATOM 2723 O O . THR A 1 338 ? 3.865 -12.529 10.118 1.00 97.62 338 THR A O 1
ATOM 2726 N N . LEU A 1 339 ? 4.292 -13.104 7.981 1.00 96.44 339 LEU A N 1
ATOM 2727 C CA . LEU A 1 339 ? 5.336 -12.111 7.745 1.00 96.44 339 LEU A CA 1
ATOM 2728 C C . LEU A 1 339 ? 5.040 -11.324 6.466 1.00 96.44 339 LEU A C 1
ATOM 2730 O O . LEU A 1 339 ? 4.967 -11.899 5.382 1.00 96.44 339 LEU A O 1
ATOM 2734 N N . ARG A 1 340 ? 4.874 -10.004 6.581 1.00 96.94 340 ARG A N 1
ATOM 2735 C CA . ARG A 1 340 ? 4.658 -9.116 5.426 1.00 96.94 340 ARG A CA 1
ATOM 2736 C C . ARG A 1 340 ? 5.848 -8.186 5.241 1.00 96.94 340 ARG A C 1
ATOM 2738 O O . ARG A 1 340 ? 6.177 -7.431 6.155 1.00 96.94 340 ARG A O 1
ATOM 2745 N N . LEU A 1 341 ? 6.479 -8.260 4.073 1.00 94.25 341 LEU A N 1
ATOM 2746 C CA . LEU A 1 341 ? 7.761 -7.629 3.757 1.00 94.25 341 LEU A CA 1
ATOM 2747 C C . LEU A 1 341 ? 7.774 -6.895 2.404 1.00 94.25 341 LEU A C 1
ATOM 2749 O O . LEU A 1 341 ? 8.819 -6.369 2.024 1.00 94.25 341 LEU A O 1
ATOM 2753 N N . ASP A 1 342 ? 6.668 -6.834 1.656 1.00 90.31 342 ASP A N 1
ATOM 2754 C CA . ASP A 1 342 ? 6.655 -6.104 0.377 1.00 90.31 342 ASP A CA 1
ATOM 2755 C C . ASP A 1 342 ? 7.032 -4.630 0.563 1.00 90.31 342 ASP A C 1
ATOM 2757 O O . ASP A 1 342 ? 6.831 -4.063 1.635 1.00 90.31 342 ASP A O 1
ATOM 2761 N N . GLY A 1 343 ? 7.596 -4.009 -0.473 1.00 86.62 343 GLY A N 1
ATOM 2762 C CA . GLY A 1 343 ? 8.038 -2.613 -0.416 1.00 86.62 343 GLY A CA 1
ATOM 2763 C C . GLY A 1 343 ? 9.286 -2.367 0.439 1.00 86.62 343 GLY A C 1
ATOM 2764 O O . GLY A 1 343 ? 9.503 -1.237 0.854 1.00 86.62 343 GLY A O 1
ATOM 2765 N N . ASN A 1 344 ? 10.091 -3.397 0.722 1.00 90.56 344 ASN A N 1
ATOM 2766 C CA . ASN A 1 344 ? 11.374 -3.269 1.418 1.00 90.56 344 ASN A CA 1
ATOM 2767 C C . ASN A 1 344 ? 12.561 -3.536 0.467 1.00 90.56 344 ASN A C 1
ATOM 2769 O O . ASN A 1 344 ? 12.451 -4.431 -0.378 1.00 90.56 344 ASN A O 1
ATOM 2773 N N . PRO A 1 345 ? 13.709 -2.844 0.621 1.00 90.38 345 PRO A N 1
ATOM 2774 C CA . PRO A 1 345 ? 14.925 -3.022 -0.187 1.00 90.38 345 PRO A CA 1
ATOM 2775 C C . PRO A 1 345 ? 15.715 -4.300 0.171 1.00 90.38 345 PRO A C 1
ATOM 2777 O O . PRO A 1 345 ? 16.927 -4.284 0.378 1.00 90.38 345 PRO A O 1
ATOM 2780 N N . ILE A 1 346 ? 15.033 -5.443 0.239 1.00 91.88 346 ILE A N 1
ATOM 2781 C CA . ILE A 1 346 ? 15.589 -6.721 0.696 1.00 91.88 346 ILE A CA 1
ATOM 2782 C C . ILE A 1 346 ? 16.713 -7.177 -0.223 1.00 91.88 346 ILE A C 1
ATOM 2784 O O . ILE A 1 346 ? 16.507 -7.290 -1.427 1.00 91.88 346 ILE A O 1
ATOM 2788 N N . ILE A 1 347 ? 17.872 -7.517 0.344 1.00 90.81 347 ILE A N 1
ATOM 2789 C CA . ILE A 1 347 ? 19.056 -7.943 -0.416 1.00 90.81 347 ILE A CA 1
ATOM 2790 C C . ILE A 1 347 ? 19.120 -9.455 -0.646 1.00 90.81 347 ILE A C 1
ATOM 2792 O O . ILE A 1 347 ? 19.796 -9.917 -1.564 1.00 90.81 347 ILE A O 1
ATOM 2796 N N . SER A 1 348 ? 18.454 -10.248 0.198 1.00 91.06 348 SER A N 1
ATOM 2797 C CA . SER A 1 348 ? 18.425 -11.705 0.075 1.00 91.06 348 SER A CA 1
ATOM 2798 C C . SER A 1 348 ? 17.252 -12.321 0.828 1.00 91.06 348 SER A C 1
ATOM 2800 O O . SER A 1 348 ? 17.057 -12.054 2.011 1.00 91.06 348 SER A O 1
ATOM 2802 N N . VAL A 1 349 ? 16.534 -13.235 0.171 1.00 92.56 349 VAL A N 1
ATOM 2803 C CA . VAL A 1 349 ? 15.468 -14.043 0.797 1.00 92.56 349 VAL A CA 1
ATOM 2804 C C . VAL A 1 349 ? 15.993 -15.290 1.506 1.00 92.56 349 VAL A C 1
ATOM 2806 O O . VAL A 1 349 ? 15.255 -15.947 2.233 1.00 92.56 349 VAL A O 1
ATOM 2809 N N . ARG A 1 350 ? 17.273 -15.633 1.315 1.00 92.50 350 ARG A N 1
ATOM 2810 C CA . ARG A 1 350 ? 17.876 -16.880 1.807 1.00 92.50 350 ARG A CA 1
ATOM 2811 C C . ARG A 1 350 ? 17.697 -17.107 3.319 1.00 92.50 350 ARG A C 1
ATOM 2813 O O . ARG A 1 350 ? 17.442 -18.252 3.689 1.00 92.50 350 ARG A O 1
ATOM 2820 N N . PRO A 1 351 ? 17.775 -16.080 4.192 1.00 92.31 351 PRO A N 1
ATOM 2821 C CA . PRO A 1 351 ? 17.531 -16.268 5.622 1.00 92.31 351 PRO A CA 1
ATOM 2822 C C . PRO A 1 351 ? 16.121 -16.771 5.956 1.00 92.31 351 PRO A C 1
ATOM 2824 O O . PRO A 1 351 ? 15.958 -17.518 6.917 1.00 92.31 351 PRO A O 1
ATOM 2827 N N . LEU A 1 352 ? 15.109 -16.442 5.141 1.00 92.31 352 LEU A N 1
ATOM 2828 C CA . LEU A 1 352 ? 13.723 -16.864 5.381 1.00 92.31 352 LEU A CA 1
ATOM 2829 C C . LEU A 1 352 ? 13.532 -18.380 5.287 1.00 92.31 352 LEU A C 1
ATOM 2831 O O . LEU A 1 352 ? 12.553 -18.897 5.819 1.00 92.31 352 LEU A O 1
ATOM 2835 N N . GLN A 1 353 ? 14.476 -19.109 4.683 1.00 91.88 353 GLN A N 1
ATOM 2836 C CA . GLN A 1 353 ? 14.439 -20.569 4.627 1.00 91.88 353 GLN A CA 1
ATOM 2837 C C . GLN A 1 353 ? 14.352 -21.206 6.024 1.00 91.88 353 GLN A C 1
ATOM 2839 O O . GLN A 1 353 ? 13.730 -22.255 6.170 1.00 91.88 353 GLN A O 1
ATOM 2844 N N . ALA A 1 354 ? 14.933 -20.563 7.045 1.00 90.38 354 ALA A N 1
ATOM 2845 C CA . ALA A 1 354 ? 14.869 -21.020 8.433 1.00 90.38 354 ALA A CA 1
ATOM 2846 C C . ALA A 1 354 ? 13.462 -20.894 9.052 1.00 90.38 354 ALA A C 1
ATOM 2848 O O . ALA A 1 354 ? 13.125 -21.653 9.954 1.00 90.38 354 ALA A O 1
ATOM 2849 N N . LEU A 1 355 ? 12.637 -19.966 8.555 1.00 89.62 355 LEU A N 1
ATOM 2850 C CA . LEU A 1 355 ? 11.267 -19.724 9.032 1.00 89.62 355 LEU A CA 1
ATOM 2851 C C . LEU A 1 355 ? 10.206 -20.437 8.183 1.00 89.62 355 LEU A C 1
ATOM 2853 O O . LEU A 1 355 ? 9.073 -20.634 8.617 1.00 89.62 355 LEU A O 1
ATOM 2857 N N . ALA A 1 356 ? 10.568 -20.825 6.961 1.00 89.94 356 ALA A N 1
ATOM 2858 C CA . ALA A 1 356 ? 9.635 -21.233 5.918 1.00 89.94 356 ALA A CA 1
ATOM 2859 C C . ALA A 1 356 ? 8.771 -22.459 6.253 1.00 89.94 356 ALA A C 1
ATOM 2861 O O . ALA A 1 356 ? 7.734 -22.647 5.624 1.00 89.94 356 ALA A O 1
ATOM 2862 N N . SER A 1 357 ? 9.190 -23.304 7.200 1.00 89.25 357 SER A N 1
ATOM 2863 C CA . SER A 1 357 ? 8.424 -24.482 7.623 1.00 89.25 357 SER A CA 1
ATOM 2864 C C . SER A 1 357 ? 7.264 -24.164 8.568 1.00 89.25 357 SER A C 1
ATOM 2866 O O . SER A 1 357 ? 6.376 -24.999 8.706 1.00 89.25 357 SER A O 1
ATOM 2868 N N . HIS A 1 358 ? 7.281 -23.003 9.229 1.00 90.81 358 HIS A N 1
ATOM 2869 C CA . HIS A 1 358 ? 6.274 -22.616 10.226 1.00 90.81 358 HIS A CA 1
ATOM 2870 C C . HIS A 1 358 ? 5.433 -21.408 9.794 1.00 90.81 358 HIS A C 1
ATOM 2872 O O . HIS A 1 358 ? 4.348 -21.202 10.334 1.00 90.81 358 HIS A O 1
ATOM 2878 N N . LEU A 1 359 ? 5.898 -20.640 8.803 1.00 95.19 359 LEU A N 1
ATOM 2879 C CA . LEU A 1 359 ? 5.109 -19.567 8.206 1.00 95.19 359 LEU A CA 1
ATOM 2880 C C . LEU A 1 359 ? 3.873 -20.138 7.492 1.00 95.19 359 LEU A C 1
ATOM 2882 O O . LEU A 1 359 ? 3.966 -21.036 6.658 1.00 95.19 359 LEU A O 1
ATOM 2886 N N . GLU A 1 360 ? 2.716 -19.559 7.788 1.00 96.50 360 GLU A N 1
ATOM 2887 C CA . GLU A 1 360 ? 1.447 -19.803 7.101 1.00 96.50 360 GLU A CA 1
ATOM 2888 C C . GLU A 1 360 ? 1.285 -18.845 5.910 1.00 96.50 360 GLU A C 1
ATOM 2890 O O . GLU A 1 360 ? 0.730 -19.212 4.872 1.00 96.50 360 GLU A O 1
ATOM 2895 N N . THR A 1 361 ? 1.779 -17.608 6.044 1.00 97.31 361 THR A N 1
ATOM 2896 C CA . THR A 1 361 ? 1.729 -16.574 5.003 1.00 97.31 361 THR A CA 1
ATOM 2897 C C . THR A 1 361 ? 3.004 -15.732 4.999 1.00 97.31 361 THR A C 1
ATOM 2899 O O . THR A 1 361 ? 3.407 -15.181 6.024 1.00 97.31 361 THR A O 1
ATOM 2902 N N . LEU A 1 362 ? 3.602 -15.572 3.819 1.00 96.38 362 LEU A N 1
ATOM 2903 C CA . LEU A 1 362 ? 4.712 -14.654 3.569 1.00 96.38 362 LEU A CA 1
ATOM 2904 C C . LEU A 1 362 ? 4.378 -13.774 2.367 1.00 96.38 362 LEU A C 1
ATOM 2906 O O . LEU A 1 362 ? 4.067 -14.298 1.299 1.00 96.38 362 LEU A O 1
ATOM 2910 N N . THR A 1 363 ? 4.481 -12.457 2.515 1.00 93.25 363 THR A N 1
ATOM 2911 C CA . THR A 1 363 ? 4.418 -11.541 1.371 1.00 93.25 363 THR A CA 1
ATOM 2912 C C . THR A 1 363 ? 5.764 -10.855 1.177 1.00 93.25 363 THR A C 1
ATOM 2914 O O . THR A 1 363 ? 6.317 -10.282 2.118 1.00 93.25 363 THR A O 1
ATOM 2917 N N . ILE A 1 364 ? 6.345 -11.000 -0.012 1.00 90.38 364 ILE A N 1
ATOM 2918 C CA . ILE A 1 364 ? 7.640 -10.420 -0.373 1.00 90.38 364 ILE A CA 1
ATOM 2919 C C . ILE A 1 364 ? 7.704 -10.149 -1.880 1.00 90.38 364 ILE A C 1
ATOM 2921 O O . ILE A 1 364 ? 7.398 -11.026 -2.684 1.00 90.38 364 ILE A O 1
ATOM 2925 N N . GLY A 1 365 ? 8.128 -8.946 -2.279 1.00 80.38 365 GLY A N 1
ATOM 2926 C CA . GLY A 1 365 ? 8.244 -8.579 -3.697 1.00 80.38 365 GLY A CA 1
ATOM 2927 C C . GLY A 1 365 ? 6.930 -8.621 -4.480 1.00 80.38 365 GLY A C 1
ATOM 2928 O O . GLY A 1 365 ? 6.934 -9.021 -5.645 1.00 80.38 365 GLY A O 1
ATOM 2929 N N . ASP A 1 366 ? 5.810 -8.302 -3.827 1.00 78.50 366 ASP A N 1
ATOM 2930 C CA . ASP A 1 366 ? 4.447 -8.411 -4.363 1.00 78.50 366 ASP A CA 1
ATOM 2931 C C . ASP A 1 366 ? 4.095 -9.844 -4.787 1.00 78.50 366 ASP A C 1
ATOM 2933 O O . ASP A 1 366 ? 3.325 -10.094 -5.726 1.00 78.50 366 ASP A O 1
ATOM 2937 N N . ILE A 1 367 ? 4.703 -10.815 -4.106 1.00 84.25 367 ILE A N 1
ATOM 2938 C CA . ILE A 1 367 ? 4.414 -12.239 -4.214 1.00 84.25 367 ILE A CA 1
ATOM 2939 C C . ILE A 1 367 ? 3.877 -12.687 -2.860 1.00 84.25 367 ILE A C 1
ATOM 2941 O O . ILE A 1 367 ? 4.535 -12.538 -1.833 1.00 84.25 367 ILE A O 1
ATOM 2945 N N . THR A 1 368 ? 2.678 -13.264 -2.864 1.00 90.81 368 THR A N 1
ATOM 2946 C CA . THR A 1 368 ? 2.104 -13.912 -1.682 1.00 90.81 368 THR A CA 1
ATOM 2947 C C . THR A 1 368 ? 2.385 -15.407 -1.746 1.00 90.81 368 THR A C 1
ATOM 2949 O O . THR A 1 368 ? 1.943 -16.082 -2.674 1.00 90.81 368 THR A O 1
ATOM 2952 N N . LEU A 1 369 ? 3.110 -15.919 -0.756 1.00 94.19 369 LEU A N 1
ATOM 2953 C CA . LEU A 1 369 ? 3.413 -17.333 -0.575 1.00 94.19 369 LEU A CA 1
ATOM 2954 C C . LEU A 1 369 ? 2.549 -17.891 0.558 1.00 94.19 369 LEU A C 1
ATOM 2956 O O . LEU A 1 369 ? 2.531 -17.348 1.663 1.00 94.19 369 LEU A O 1
ATOM 2960 N N . THR A 1 370 ? 1.848 -18.987 0.279 1.00 94.94 370 THR A N 1
ATOM 2961 C CA . THR A 1 370 ? 1.021 -19.732 1.245 1.00 94.94 370 THR A CA 1
ATOM 2962 C C . THR A 1 370 ? 1.203 -21.235 1.031 1.00 94.94 370 THR A C 1
ATOM 2964 O O . THR A 1 370 ? 1.645 -21.665 -0.037 1.00 94.94 370 THR A O 1
ATOM 2967 N N . GLY A 1 371 ? 0.896 -22.064 2.031 1.00 92.50 371 GLY A N 1
ATOM 2968 C CA . GLY A 1 371 ? 1.085 -23.516 1.932 1.00 92.50 371 GLY A CA 1
ATOM 2969 C C . GLY A 1 371 ? 2.563 -23.914 2.015 1.00 92.50 371 GLY A C 1
ATOM 2970 O O . GLY A 1 371 ? 3.221 -23.616 3.005 1.00 92.50 371 GLY A O 1
ATOM 2971 N N . ASN A 1 372 ? 3.110 -24.592 0.995 1.00 92.62 372 ASN A N 1
ATOM 2972 C CA . ASN A 1 372 ? 4.521 -25.011 0.993 1.00 92.62 372 ASN A CA 1
ATOM 2973 C C . ASN A 1 372 ? 5.459 -23.827 0.678 1.00 92.62 372 ASN A C 1
ATOM 2975 O O . ASN A 1 372 ? 5.971 -23.703 -0.440 1.00 92.62 372 ASN A O 1
ATOM 2979 N N . ILE A 1 373 ? 5.643 -22.924 1.647 1.00 94.81 373 ILE A N 1
ATOM 2980 C CA . ILE A 1 373 ? 6.475 -21.718 1.501 1.00 94.81 373 ILE A CA 1
ATOM 2981 C C . ILE A 1 373 ? 7.943 -22.093 1.269 1.00 94.81 373 ILE A C 1
ATOM 2983 O O . ILE A 1 373 ? 8.604 -21.469 0.443 1.00 94.81 373 ILE A O 1
ATOM 2987 N N . SER A 1 374 ? 8.434 -23.149 1.926 1.00 92.94 374 SER A N 1
ATOM 2988 C CA . SER A 1 374 ? 9.804 -23.653 1.760 1.00 92.94 374 SER A CA 1
ATOM 2989 C C . SER A 1 374 ? 10.142 -23.956 0.298 1.00 92.94 374 SER A C 1
ATOM 2991 O O . SER A 1 374 ? 11.136 -23.458 -0.224 1.00 92.94 374 SER A O 1
ATOM 2993 N N . GLU A 1 375 ? 9.287 -24.706 -0.403 1.00 93.19 375 GLU A N 1
ATOM 2994 C CA . GLU A 1 375 ? 9.496 -25.001 -1.824 1.00 93.19 375 GLU A CA 1
ATOM 2995 C C . GLU A 1 375 ? 9.368 -23.741 -2.692 1.00 93.19 375 GLU A C 1
ATOM 2997 O O . GLU A 1 375 ? 10.157 -23.538 -3.617 1.00 93.19 375 GLU A O 1
ATOM 3002 N N . GLN A 1 376 ? 8.400 -22.873 -2.399 1.00 93.94 376 GLN A N 1
ATOM 3003 C CA . GLN A 1 376 ? 8.167 -21.665 -3.191 1.00 93.94 376 GLN A CA 1
ATOM 3004 C C . GLN A 1 376 ? 9.312 -20.652 -3.088 1.00 93.94 376 GLN A C 1
ATOM 3006 O O . GLN A 1 376 ? 9.673 -20.060 -4.104 1.00 93.94 376 GLN A O 1
ATOM 3011 N N . LEU A 1 377 ? 9.939 -20.504 -1.914 1.00 92.44 377 LEU A N 1
ATOM 3012 C CA . LEU A 1 377 ? 11.117 -19.650 -1.731 1.00 92.44 377 LEU A CA 1
ATOM 3013 C C . LEU A 1 377 ? 12.264 -20.043 -2.670 1.00 92.44 377 LEU A C 1
ATOM 3015 O O . LEU A 1 377 ? 12.939 -19.167 -3.203 1.00 92.44 377 LEU A O 1
ATOM 3019 N N . THR A 1 378 ? 12.452 -21.341 -2.936 1.00 90.50 378 THR A N 1
ATOM 3020 C CA . THR A 1 378 ? 13.495 -21.816 -3.867 1.00 90.50 378 THR A CA 1
ATOM 3021 C C . THR A 1 378 ? 13.226 -21.451 -5.329 1.00 90.50 378 THR A C 1
ATOM 3023 O O . THR A 1 378 ? 14.149 -21.457 -6.141 1.00 90.50 378 THR A O 1
ATOM 3026 N N . LYS A 1 379 ? 11.971 -21.129 -5.665 1.00 90.19 379 LYS A N 1
ATOM 3027 C CA . LYS A 1 379 ? 11.524 -20.750 -7.013 1.00 90.19 379 LYS A CA 1
ATOM 3028 C C . LYS A 1 379 ? 11.411 -19.236 -7.190 1.00 90.19 379 LYS A C 1
ATOM 3030 O O . LYS A 1 379 ? 11.078 -18.790 -8.288 1.00 90.19 379 LYS A O 1
ATOM 3035 N N . LEU A 1 380 ? 11.657 -18.450 -6.137 1.00 89.69 380 LEU A N 1
ATOM 3036 C CA . LEU A 1 380 ? 11.641 -17.000 -6.251 1.00 89.69 380 LEU A CA 1
ATOM 3037 C C . LEU A 1 380 ? 12.744 -16.531 -7.212 1.00 89.69 380 LEU A C 1
ATOM 3039 O O . LEU A 1 380 ? 13.864 -17.048 -7.164 1.00 89.69 380 LEU A O 1
ATOM 3043 N N . PRO A 1 381 ? 12.451 -15.545 -8.075 1.00 89.31 381 PRO A N 1
ATOM 3044 C CA . PRO A 1 381 ? 13.465 -14.951 -8.933 1.00 89.31 381 PRO A CA 1
ATOM 3045 C C . PRO A 1 381 ? 14.607 -14.334 -8.108 1.00 89.31 381 PRO A C 1
ATOM 3047 O O . PRO A 1 381 ? 14.396 -13.936 -6.957 1.00 89.31 381 PRO A O 1
ATOM 3050 N N . PRO A 1 382 ? 15.827 -14.246 -8.661 1.00 91.50 382 PRO A N 1
ATOM 3051 C CA . PRO A 1 382 ? 16.919 -13.553 -7.997 1.00 91.50 382 PRO A CA 1
ATOM 3052 C C . PRO A 1 382 ? 16.587 -12.076 -7.767 1.00 91.50 382 PRO A C 1
ATOM 3054 O O . PRO A 1 382 ? 15.831 -11.450 -8.513 1.00 91.50 382 PRO A O 1
ATOM 3057 N N . ILE A 1 383 ? 17.205 -11.520 -6.730 1.00 92.31 383 ILE A N 1
ATOM 3058 C CA . ILE A 1 383 ? 17.127 -10.100 -6.413 1.00 92.31 383 ILE A CA 1
ATOM 3059 C C . ILE A 1 383 ? 18.339 -9.389 -7.015 1.00 92.31 383 ILE A C 1
ATOM 3061 O O . ILE A 1 383 ? 19.474 -9.839 -6.845 1.00 92.31 383 ILE A O 1
ATOM 3065 N N . GLN A 1 384 ? 18.099 -8.257 -7.671 1.00 92.75 384 GLN A N 1
ATOM 3066 C CA . GLN A 1 384 ? 19.132 -7.328 -8.116 1.00 92.75 384 GLN A CA 1
ATOM 3067 C C . GLN A 1 384 ? 19.112 -6.073 -7.239 1.00 92.75 384 GLN A C 1
ATOM 3069 O O . GLN A 1 384 ? 18.051 -5.499 -6.999 1.00 92.75 384 GLN A O 1
ATOM 3074 N N . GLN A 1 385 ? 20.288 -5.645 -6.776 1.00 92.75 385 GLN A N 1
ATOM 3075 C CA . GLN A 1 385 ? 20.484 -4.343 -6.135 1.00 92.75 385 GLN A CA 1
ATOM 3076 C C . GLN A 1 385 ? 20.795 -3.298 -7.201 1.00 92.75 385 GLN A C 1
ATOM 3078 O O . GLN A 1 385 ? 21.669 -3.515 -8.042 1.00 92.75 385 GLN A O 1
ATOM 3083 N N . LEU A 1 386 ? 20.085 -2.177 -7.152 1.00 94.00 386 LEU A N 1
ATOM 3084 C CA . LEU A 1 386 ? 20.191 -1.083 -8.107 1.00 94.00 386 LEU A CA 1
ATOM 3085 C C . LEU A 1 386 ? 20.274 0.257 -7.374 1.00 94.00 386 LEU A C 1
ATOM 3087 O O . LEU A 1 386 ? 19.998 0.362 -6.178 1.00 94.00 386 LEU A O 1
ATOM 3091 N N . GLU A 1 387 ? 20.668 1.287 -8.114 1.00 94.75 387 GLU A N 1
ATOM 3092 C CA . GLU A 1 387 ? 20.738 2.663 -7.639 1.00 94.75 387 GLU A CA 1
ATOM 3093 C C . GLU A 1 387 ? 20.130 3.595 -8.691 1.00 94.75 387 GLU A C 1
ATOM 3095 O O . GLU A 1 387 ? 20.351 3.417 -9.888 1.00 94.75 387 GLU A O 1
ATOM 3100 N N . THR A 1 388 ? 19.375 4.594 -8.236 1.00 95.75 388 THR A N 1
ATOM 3101 C CA . THR A 1 388 ? 18.864 5.698 -9.060 1.00 95.75 388 THR A CA 1
ATOM 3102 C C . THR A 1 388 ? 19.289 7.027 -8.453 1.00 95.75 388 THR A C 1
ATOM 3104 O O . THR A 1 388 ? 19.455 7.153 -7.236 1.00 95.75 388 THR A O 1
ATOM 3107 N N . VAL A 1 389 ? 19.433 8.042 -9.299 1.00 96.69 389 VAL A N 1
ATOM 3108 C CA . VAL A 1 389 ? 19.738 9.414 -8.878 1.00 96.69 389 VAL A CA 1
ATOM 3109 C C . VAL A 1 389 ? 18.482 10.280 -8.886 1.00 96.69 389 VAL A C 1
ATOM 3111 O O . VAL A 1 389 ? 17.518 10.003 -9.598 1.00 96.69 389 VAL A O 1
ATOM 3114 N N . THR A 1 390 ? 18.507 11.356 -8.108 1.00 97.00 390 THR A N 1
ATOM 3115 C CA . THR A 1 390 ? 17.563 12.471 -8.223 1.00 97.00 390 THR A CA 1
ATOM 3116 C C . THR A 1 390 ? 18.350 13.745 -8.482 1.00 97.00 390 THR A C 1
ATOM 3118 O O . THR A 1 390 ? 19.360 13.989 -7.818 1.00 97.00 390 THR A O 1
ATOM 3121 N N . VAL A 1 391 ? 17.892 14.566 -9.422 1.00 96.62 391 VAL A N 1
ATOM 3122 C CA . VAL A 1 391 ? 18.488 15.851 -9.785 1.00 96.62 391 VAL A CA 1
ATOM 3123 C C . VAL A 1 391 ? 17.540 17.014 -9.504 1.00 96.62 391 VAL A C 1
ATOM 3125 O O . VAL A 1 391 ? 16.317 16.877 -9.544 1.00 96.62 391 VAL A O 1
ATOM 3128 N N . ASN A 1 392 ? 18.114 18.182 -9.221 1.00 95.25 392 ASN A N 1
ATOM 3129 C CA . ASN A 1 392 ? 17.363 19.437 -9.137 1.00 95.25 392 ASN A CA 1
ATOM 3130 C C . ASN A 1 392 ? 17.119 20.056 -10.530 1.00 95.25 392 ASN A C 1
ATOM 3132 O O . ASN A 1 392 ? 17.590 19.536 -11.539 1.00 95.25 392 ASN A O 1
ATOM 3136 N N . ARG A 1 393 ? 16.453 21.220 -10.586 1.00 95.19 393 ARG A N 1
ATOM 3137 C CA . ARG A 1 393 ? 16.162 21.981 -11.827 1.00 95.19 393 ARG A CA 1
ATOM 3138 C C . ARG A 1 393 ? 17.375 22.320 -12.691 1.00 95.19 393 ARG A C 1
ATOM 3140 O O . ARG A 1 393 ? 17.199 22.601 -13.867 1.00 95.19 393 ARG A O 1
ATOM 3147 N N . LYS A 1 394 ? 18.582 22.314 -12.117 1.00 94.56 394 LYS A N 1
ATOM 3148 C CA . LYS A 1 394 ? 19.847 22.594 -12.817 1.00 94.56 394 LYS A CA 1
ATOM 3149 C C . LYS A 1 394 ? 20.535 21.324 -13.326 1.00 94.56 394 LYS A C 1
ATOM 3151 O O . LYS A 1 394 ? 21.669 21.394 -13.789 1.00 94.56 394 LYS A O 1
ATOM 3156 N N . GLY A 1 395 ? 19.911 20.156 -13.162 1.00 93.50 395 GLY A N 1
ATOM 3157 C CA . GLY A 1 395 ? 20.486 18.862 -13.531 1.00 93.50 395 GLY A CA 1
ATOM 3158 C C . GLY A 1 395 ? 21.577 18.362 -12.578 1.00 93.50 395 GLY A C 1
ATOM 3159 O O . GLY A 1 395 ? 22.280 17.408 -12.901 1.00 93.50 395 GLY A O 1
ATOM 3160 N N . LYS A 1 396 ? 21.746 18.981 -11.399 1.00 95.88 396 LYS A N 1
ATOM 3161 C CA . LYS A 1 396 ? 22.723 18.533 -10.397 1.00 95.88 396 LYS A CA 1
ATOM 3162 C C . LYS A 1 396 ? 22.119 17.433 -9.530 1.00 95.88 396 LYS A C 1
ATOM 3164 O O . LYS A 1 396 ? 21.040 17.633 -8.975 1.00 95.88 396 LYS A O 1
ATOM 3169 N N . GLU A 1 397 ? 22.848 16.332 -9.353 1.00 96.38 397 GLU A N 1
ATOM 3170 C CA . GLU A 1 397 ? 22.505 15.263 -8.405 1.00 96.38 397 GLU A CA 1
ATOM 3171 C C . GLU A 1 397 ? 22.342 15.816 -6.978 1.00 96.38 397 GLU A C 1
ATOM 3173 O O . GLU A 1 397 ? 23.231 16.490 -6.449 1.00 96.38 397 GLU A O 1
ATOM 3178 N N . ILE A 1 398 ? 21.190 15.532 -6.368 1.00 96.75 398 ILE A N 1
ATOM 3179 C CA . ILE A 1 398 ? 20.831 15.907 -4.992 1.00 96.75 398 ILE A CA 1
ATOM 3180 C C . ILE A 1 398 ? 20.551 14.697 -4.097 1.00 96.75 398 ILE A C 1
ATOM 3182 O O . ILE A 1 398 ? 20.605 14.832 -2.879 1.00 96.75 398 ILE A O 1
ATOM 3186 N N . ALA A 1 399 ? 20.275 13.527 -4.677 1.00 95.38 399 ALA A N 1
ATOM 3187 C CA . ALA A 1 399 ? 20.101 12.285 -3.933 1.00 95.38 399 ALA A CA 1
ATOM 3188 C C . ALA A 1 399 ? 20.514 11.068 -4.768 1.00 95.38 399 ALA A C 1
ATOM 3190 O O . ALA A 1 399 ? 20.471 11.097 -6.001 1.00 95.38 399 ALA A O 1
ATOM 3191 N N . LYS A 1 400 ? 20.881 9.999 -4.061 1.00 94.75 400 LYS A N 1
ATOM 3192 C CA . LYS A 1 400 ? 21.169 8.666 -4.589 1.00 94.75 400 LYS A CA 1
ATOM 3193 C C . LYS A 1 400 ? 20.438 7.648 -3.734 1.00 94.75 400 LYS A C 1
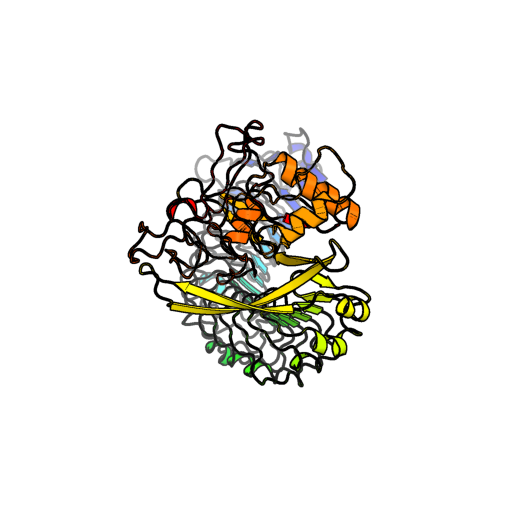ATOM 3195 O O . LYS A 1 400 ? 2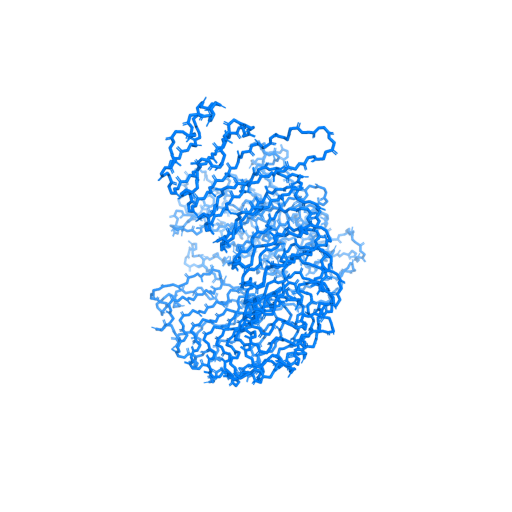0.657 7.602 -2.526 1.00 94.75 400 LYS A O 1
ATOM 3200 N N . ASN A 1 401 ? 19.564 6.869 -4.358 1.00 90.38 401 ASN A N 1
ATOM 3201 C CA . ASN A 1 401 ? 18.696 5.928 -3.665 1.00 90.38 401 ASN A CA 1
ATOM 3202 C C . ASN A 1 401 ? 19.012 4.514 -4.135 1.00 90.38 401 ASN A C 1
ATOM 3204 O O . ASN A 1 401 ? 18.921 4.222 -5.330 1.00 90.38 401 ASN A O 1
ATOM 3208 N N . LYS A 1 402 ? 19.366 3.647 -3.186 1.00 90.12 402 LYS A N 1
ATOM 3209 C CA . LYS A 1 402 ? 19.528 2.212 -3.416 1.00 90.12 402 LYS A CA 1
ATOM 3210 C C . LYS A 1 402 ? 18.199 1.510 -3.196 1.00 90.12 402 LYS A C 1
ATOM 3212 O O . LYS A 1 402 ? 17.451 1.869 -2.292 1.00 90.12 402 LYS A O 1
ATOM 3217 N N . PHE A 1 403 ? 17.921 0.514 -4.019 1.00 89.88 403 PHE A N 1
ATOM 3218 C CA . PHE A 1 403 ? 16.706 -0.284 -3.937 1.00 89.88 403 PHE A CA 1
ATOM 3219 C C . PHE A 1 403 ? 16.960 -1.670 -4.524 1.00 89.88 403 PHE A C 1
ATOM 3221 O O . PHE A 1 403 ? 18.000 -1.924 -5.143 1.00 89.88 403 PHE A O 1
ATOM 3228 N N . THR A 1 404 ? 16.012 -2.579 -4.323 1.00 91.56 404 THR A N 1
ATOM 3229 C CA . THR A 1 404 ? 16.091 -3.926 -4.876 1.00 91.56 404 THR A CA 1
ATOM 3230 C C . THR A 1 404 ? 14.863 -4.272 -5.689 1.00 91.56 404 THR A C 1
ATOM 3232 O O . THR A 1 404 ? 13.761 -3.794 -5.430 1.00 91.56 404 THR A O 1
ATOM 3235 N N . VAL A 1 405 ? 15.070 -5.102 -6.707 1.00 91.69 405 VAL A N 1
ATOM 3236 C CA . VAL A 1 405 ? 14.009 -5.600 -7.582 1.00 91.69 405 VAL A CA 1
ATOM 3237 C C . VAL A 1 405 ? 14.178 -7.093 -7.799 1.00 91.69 405 VAL A C 1
ATOM 3239 O O . VAL A 1 405 ? 15.298 -7.604 -7.880 1.00 91.69 405 VAL A O 1
ATOM 3242 N N . PHE A 1 406 ? 13.059 -7.800 -7.919 1.00 92.06 406 PHE A N 1
ATOM 3243 C CA . PHE A 1 406 ? 13.072 -9.169 -8.413 1.00 92.06 406 PHE A CA 1
ATOM 3244 C C . PHE A 1 406 ? 13.273 -9.152 -9.923 1.00 92.06 406 PHE A C 1
ATOM 3246 O O . PHE A 1 406 ? 12.538 -8.469 -10.641 1.00 92.06 406 PHE A O 1
ATOM 3253 N N . VAL A 1 407 ? 14.247 -9.928 -10.397 1.00 93.50 407 VAL A N 1
ATOM 3254 C CA . VAL A 1 407 ? 14.589 -10.041 -11.815 1.00 93.50 407 VAL A CA 1
ATOM 3255 C C . VAL A 1 407 ? 14.418 -11.479 -12.252 1.00 93.50 407 VAL A C 1
ATOM 3257 O O . VAL A 1 407 ? 14.947 -12.400 -11.637 1.00 93.50 407 VAL A O 1
ATOM 3260 N N . ARG A 1 408 ? 13.705 -11.680 -13.353 1.00 92.00 408 ARG A N 1
ATOM 3261 C CA . ARG A 1 408 ? 13.572 -12.977 -14.010 1.00 92.00 408 ARG A CA 1
ATOM 3262 C C . ARG A 1 408 ? 14.151 -12.877 -15.411 1.00 92.00 408 ARG A C 1
ATOM 3264 O O . ARG A 1 408 ? 13.854 -11.939 -16.139 1.00 92.00 408 ARG A O 1
ATOM 3271 N N . GLU A 1 409 ? 14.925 -13.872 -15.821 1.00 94.75 409 GLU A N 1
ATOM 3272 C CA . GLU A 1 409 ? 15.407 -13.965 -17.198 1.00 94.75 409 GLU A CA 1
ATOM 3273 C C . GLU A 1 409 ? 14.530 -14.924 -18.007 1.00 94.75 409 GLU A C 1
ATOM 3275 O O . GLU A 1 409 ? 14.470 -16.120 -17.719 1.00 94.75 409 GLU A O 1
ATOM 3280 N N . ILE A 1 410 ? 13.866 -14.411 -19.041 1.00 95.31 410 ILE A N 1
ATOM 3281 C CA . ILE A 1 410 ? 13.082 -15.225 -19.971 1.00 95.31 410 ILE A CA 1
ATOM 3282 C C . ILE A 1 410 ? 14.009 -15.738 -21.082 1.00 95.31 410 ILE A C 1
ATOM 3284 O O . ILE A 1 410 ? 14.568 -14.927 -21.825 1.00 95.31 410 ILE A O 1
ATOM 3288 N N . PRO A 1 411 ? 14.184 -17.060 -21.247 1.00 95.69 411 PRO A N 1
ATOM 3289 C CA . PRO A 1 411 ? 15.019 -17.598 -22.314 1.00 95.69 411 PRO A CA 1
ATOM 3290 C C . PRO A 1 411 ? 14.302 -17.502 -23.671 1.00 95.69 411 PRO A C 1
ATOM 3292 O O . PRO A 1 411 ? 13.286 -18.163 -23.892 1.00 95.69 411 PRO A O 1
ATOM 3295 N N . ILE A 1 412 ? 14.850 -16.716 -24.606 1.00 97.06 412 ILE A N 1
ATOM 3296 C CA . ILE A 1 412 ? 14.385 -16.678 -26.006 1.00 97.06 412 ILE A CA 1
ATOM 3297 C C . ILE A 1 412 ? 15.046 -17.825 -26.782 1.00 97.06 412 ILE A C 1
ATOM 3299 O O . ILE A 1 412 ? 14.380 -18.625 -27.448 1.00 97.06 412 ILE A O 1
ATOM 3303 N N . THR A 1 413 ? 16.369 -17.941 -26.640 1.00 95.75 413 THR A N 1
ATOM 3304 C CA . THR A 1 413 ? 17.192 -19.044 -27.154 1.00 95.75 413 THR A CA 1
ATOM 3305 C C . THR A 1 413 ? 18.071 -19.603 -26.029 1.00 95.75 413 THR A C 1
ATOM 3307 O O . THR A 1 413 ? 17.885 -19.272 -24.860 1.00 95.75 413 THR A O 1
ATOM 3310 N N . LYS A 1 414 ? 19.038 -20.474 -26.355 1.00 94.06 414 LYS A N 1
ATOM 3311 C CA . LYS A 1 414 ? 20.027 -20.949 -25.372 1.00 94.06 414 LYS A CA 1
ATOM 3312 C C . LYS A 1 414 ? 20.968 -19.837 -24.888 1.00 94.06 414 LYS A C 1
ATOM 3314 O O . LYS A 1 414 ? 21.488 -19.946 -23.784 1.00 94.06 414 LYS A O 1
ATOM 3319 N N . THR A 1 415 ? 21.203 -18.812 -25.709 1.00 96.00 415 THR A N 1
ATOM 3320 C CA . THR A 1 415 ? 22.179 -17.740 -25.446 1.00 96.00 415 THR A CA 1
ATOM 3321 C C . THR A 1 415 ? 21.532 -16.367 -25.288 1.00 96.00 415 THR A C 1
ATOM 3323 O O . THR A 1 415 ? 22.088 -15.529 -24.591 1.00 96.00 415 THR A O 1
ATOM 3326 N N . VAL A 1 416 ? 20.354 -16.146 -25.880 1.00 97.69 416 VAL A N 1
ATOM 3327 C CA . VAL A 1 416 ? 19.637 -14.864 -25.836 1.00 97.69 416 VAL A CA 1
ATOM 3328 C C . VAL A 1 416 ? 18.532 -14.924 -24.788 1.00 97.69 416 VAL A C 1
ATOM 3330 O O . VAL A 1 416 ? 17.657 -15.798 -24.836 1.00 97.69 416 VAL A O 1
ATOM 3333 N N . LYS A 1 417 ? 18.559 -13.970 -23.857 1.00 97.56 417 LYS A N 1
ATOM 3334 C CA . LYS A 1 417 ? 17.606 -13.848 -22.752 1.00 97.56 417 LYS A CA 1
ATOM 3335 C C . LYS A 1 417 ? 16.965 -12.462 -22.731 1.00 97.56 417 LYS A C 1
ATOM 3337 O O . LYS A 1 417 ? 17.545 -11.487 -23.206 1.00 97.56 417 LYS A O 1
ATOM 3342 N N . LEU A 1 418 ? 15.777 -12.389 -22.145 1.00 97.75 418 LEU A N 1
ATOM 3343 C CA . LEU A 1 418 ? 15.041 -11.158 -21.886 1.00 97.75 418 LEU A CA 1
ATOM 3344 C C . LEU A 1 418 ? 14.888 -10.972 -20.370 1.00 97.75 418 LEU A C 1
ATOM 3346 O O . LEU A 1 418 ? 14.041 -11.638 -19.766 1.00 97.75 418 LEU A O 1
ATOM 3350 N N . PRO A 1 419 ? 15.700 -10.107 -19.741 1.00 97.44 419 PRO A N 1
ATOM 3351 C CA . PRO A 1 419 ? 15.507 -9.725 -18.350 1.00 97.44 419 PRO A CA 1
ATOM 3352 C C . PRO A 1 419 ? 14.190 -8.962 -18.187 1.00 97.44 419 PRO A C 1
ATOM 3354 O O . PRO A 1 419 ? 13.919 -8.000 -18.911 1.00 97.44 419 PRO A O 1
ATOM 3357 N N . VAL A 1 420 ? 13.373 -9.388 -17.229 1.00 96.88 420 VAL A N 1
ATOM 3358 C CA . VAL A 1 420 ? 12.153 -8.698 -16.809 1.00 96.88 420 VAL A CA 1
ATOM 3359 C C . VAL A 1 420 ? 12.207 -8.424 -15.309 1.00 96.88 420 VAL A C 1
ATOM 3361 O O . VAL A 1 420 ? 12.650 -9.275 -14.534 1.00 96.88 420 VAL A O 1
ATOM 3364 N N . VAL A 1 421 ? 11.741 -7.249 -14.900 1.00 95.31 421 VAL A N 1
ATOM 3365 C CA . VAL A 1 421 ? 11.659 -6.818 -13.497 1.00 95.31 421 VAL A CA 1
ATOM 3366 C C . VAL A 1 421 ? 10.214 -6.872 -13.009 1.00 95.31 421 VAL A C 1
ATOM 3368 O O . VAL A 1 421 ? 9.285 -6.673 -13.798 1.00 95.31 421 VAL A O 1
ATOM 3371 N N . SER A 1 422 ? 10.020 -7.176 -11.726 1.00 92.62 422 SER A N 1
ATOM 3372 C CA . SER A 1 422 ? 8.698 -7.131 -11.092 1.00 92.62 422 SER A CA 1
ATOM 3373 C C . SER A 1 422 ? 8.288 -5.681 -10.846 1.00 92.62 422 SER A C 1
ATOM 3375 O O . SER A 1 422 ? 9.031 -4.932 -10.214 1.00 92.62 422 SER A O 1
ATOM 3377 N N . ILE A 1 423 ? 7.107 -5.300 -11.327 1.00 92.69 423 ILE A N 1
ATOM 3378 C CA . ILE A 1 423 ? 6.506 -3.986 -11.115 1.00 92.69 423 ILE A CA 1
ATOM 3379 C C . ILE A 1 423 ? 5.370 -4.135 -10.090 1.00 92.69 423 ILE A C 1
ATOM 3381 O O . ILE A 1 423 ? 4.424 -4.894 -10.354 1.00 92.69 423 ILE A O 1
ATOM 3385 N N . PRO A 1 424 ? 5.435 -3.438 -8.937 1.00 90.00 424 PRO A N 1
ATOM 3386 C CA . PRO A 1 424 ? 4.382 -3.486 -7.924 1.00 90.00 424 PRO A CA 1
ATOM 3387 C C . PRO A 1 424 ? 3.046 -2.999 -8.487 1.00 90.00 424 PRO A C 1
ATOM 3389 O O . PRO A 1 424 ? 2.997 -2.158 -9.380 1.00 90.00 424 PRO A O 1
ATOM 3392 N N . GLY A 1 425 ? 1.937 -3.505 -7.948 1.00 89.31 425 GLY A N 1
ATOM 3393 C CA . GLY A 1 425 ? 0.619 -2.934 -8.228 1.00 89.31 425 GLY A CA 1
ATOM 3394 C C . GLY A 1 425 ? 0.394 -1.663 -7.407 1.00 89.31 425 GLY A C 1
ATOM 3395 O O . GLY A 1 425 ? 0.842 -1.564 -6.266 1.00 89.31 425 GLY A O 1
ATOM 3396 N N . GLY A 1 426 ? -0.343 -0.688 -7.936 1.00 90.56 426 GLY A N 1
ATOM 3397 C CA . GLY A 1 426 ? -0.556 0.566 -7.221 1.00 90.56 426 GLY A CA 1
ATOM 3398 C C . GLY A 1 426 ? -1.577 1.504 -7.847 1.00 90.56 426 GLY A C 1
ATOM 3399 O O . GLY A 1 426 ? -2.127 1.256 -8.919 1.00 90.56 426 GLY A O 1
ATOM 3400 N N . LYS A 1 427 ? -1.839 2.608 -7.141 1.00 93.31 427 LYS A N 1
ATOM 3401 C CA . LYS A 1 427 ? -2.619 3.741 -7.650 1.00 93.31 427 LYS A CA 1
ATOM 3402 C C . LYS A 1 427 ? -1.695 4.928 -7.893 1.00 93.31 427 LYS A C 1
ATOM 3404 O O . LYS A 1 427 ? -0.844 5.212 -7.056 1.00 93.31 427 LYS A O 1
ATOM 3409 N N . TYR A 1 428 ? -1.900 5.649 -8.989 1.00 94.62 428 TYR A N 1
ATOM 3410 C CA . TYR A 1 428 ? -1.152 6.870 -9.298 1.00 94.62 428 TYR A CA 1
ATOM 3411 C C . TYR A 1 428 ? -2.014 7.870 -10.073 1.00 94.62 428 TYR A C 1
ATOM 3413 O O . TYR A 1 428 ? -3.075 7.520 -10.592 1.00 94.62 428 TYR A O 1
ATOM 3421 N N . PHE A 1 429 ? -1.568 9.124 -10.134 1.00 93.94 429 PHE A N 1
ATOM 3422 C CA . PHE A 1 429 ? -2.164 10.131 -11.007 1.00 93.94 429 PHE A CA 1
ATOM 3423 C C . PHE A 1 429 ? -1.456 10.110 -12.361 1.00 93.94 429 PHE A C 1
ATOM 3425 O O . PHE A 1 429 ? -0.300 10.517 -12.467 1.00 93.94 429 PHE A O 1
ATOM 3432 N N . MET A 1 430 ? -2.164 9.630 -13.378 1.00 94.06 430 MET A N 1
ATOM 3433 C CA . MET A 1 430 ? -1.722 9.614 -14.767 1.00 94.06 430 MET A CA 1
ATOM 3434 C C . MET A 1 430 ? -1.954 10.979 -15.410 1.00 94.06 430 MET A C 1
ATOM 3436 O O . MET A 1 430 ? -3.009 11.578 -15.197 1.00 94.06 430 MET A O 1
ATOM 3440 N N . GLY A 1 431 ? -1.008 11.438 -16.227 1.00 90.81 431 GLY A N 1
ATOM 3441 C CA . GLY A 1 431 ? -1.065 12.718 -16.924 1.00 90.81 431 GLY A CA 1
ATOM 3442 C C . GLY A 1 431 ? -0.482 13.893 -16.130 1.00 90.81 431 GLY A C 1
ATOM 3443 O O . GLY A 1 431 ? 0.050 13.758 -15.021 1.00 90.81 431 GLY A O 1
ATOM 3444 N N . GLU A 1 432 ? -0.589 15.082 -16.717 1.00 86.06 432 GLU A N 1
ATOM 3445 C CA . GLU A 1 432 ? -0.076 16.348 -16.183 1.00 86.06 432 GLU A CA 1
ATOM 3446 C C . GLU A 1 432 ? -1.141 17.451 -16.277 1.00 86.06 432 GLU A C 1
ATOM 3448 O O . GLU A 1 432 ? -2.005 17.435 -17.150 1.00 86.06 432 GLU A O 1
ATOM 3453 N N . GLY A 1 433 ? -1.089 18.424 -15.362 1.00 85.06 433 GLY A N 1
ATOM 3454 C CA . GLY A 1 433 ? -2.044 19.536 -15.334 1.00 85.06 433 GLY A CA 1
ATOM 3455 C C . GLY A 1 433 ? -3.499 19.088 -15.134 1.00 85.06 433 GLY A C 1
ATOM 3456 O O . GLY A 1 433 ? -3.781 18.184 -14.347 1.00 85.06 433 GLY A O 1
ATOM 3457 N N . ASN A 1 434 ? -4.425 19.733 -15.849 1.00 80.25 434 ASN A N 1
ATOM 3458 C CA . ASN A 1 434 ? -5.873 19.540 -15.689 1.00 80.25 434 ASN A CA 1
ATOM 3459 C C . ASN A 1 434 ? -6.396 18.187 -16.206 1.00 80.25 434 ASN A C 1
ATOM 3461 O O . ASN A 1 434 ? -7.538 17.841 -15.921 1.00 80.25 434 ASN A O 1
ATOM 3465 N N . SER A 1 435 ? -5.595 17.423 -16.956 1.00 79.12 435 SER A N 1
ATOM 3466 C CA . SER A 1 435 ? -5.977 16.095 -17.460 1.00 79.12 435 SER A CA 1
ATOM 3467 C C . SER A 1 435 ? -5.599 14.953 -16.511 1.00 79.12 435 SER A C 1
ATOM 3469 O O . SER A 1 435 ? -5.807 13.785 -16.845 1.00 79.12 435 SER A O 1
ATOM 3471 N N . ARG A 1 436 ? -5.056 15.266 -15.322 1.00 87.81 436 ARG A N 1
ATOM 3472 C CA . ARG A 1 436 ? -4.671 14.253 -14.335 1.00 87.81 436 ARG A CA 1
ATOM 3473 C C . ARG A 1 436 ? -5.865 13.411 -13.891 1.00 87.81 436 ARG A C 1
ATOM 3475 O O . ARG A 1 436 ? -6.832 13.934 -13.343 1.00 87.81 436 ARG A O 1
ATOM 3482 N N . LYS A 1 437 ? -5.751 12.090 -14.040 1.00 91.75 437 LYS A N 1
ATOM 3483 C CA . LYS A 1 437 ? -6.745 11.107 -13.576 1.00 91.75 437 LYS A CA 1
ATOM 3484 C C . LYS A 1 437 ? -6.097 10.068 -12.665 1.00 91.75 437 LYS A C 1
ATOM 3486 O O . LYS A 1 437 ? -4.959 9.666 -12.895 1.00 91.75 437 LYS A O 1
ATOM 3491 N N . GLN A 1 438 ? -6.808 9.623 -11.630 1.00 94.69 438 GLN A N 1
ATOM 3492 C CA . GLN A 1 438 ? -6.329 8.525 -10.791 1.00 94.69 438 GLN A CA 1
ATOM 3493 C C . GLN A 1 438 ? -6.562 7.190 -11.505 1.00 94.69 438 GLN A C 1
ATOM 3495 O O . GLN A 1 438 ? -7.677 6.890 -11.926 1.00 94.69 438 GLN A O 1
ATOM 3500 N N . VAL A 1 439 ? -5.512 6.384 -11.615 1.00 94.44 439 VAL A N 1
ATOM 3501 C CA . VAL A 1 439 ? -5.518 5.071 -12.265 1.00 94.44 439 VAL A CA 1
ATOM 3502 C C . VAL A 1 439 ? -5.005 4.028 -11.278 1.00 94.44 439 VAL A C 1
ATOM 3504 O O . VAL A 1 439 ? -4.155 4.334 -10.439 1.00 94.44 439 VAL A O 1
ATOM 3507 N N . LYS A 1 440 ? -5.522 2.798 -11.369 1.00 94.56 440 LYS A N 1
ATOM 3508 C CA . LYS A 1 440 ? -4.990 1.622 -10.672 1.00 94.56 440 LYS A CA 1
ATOM 3509 C C . LYS A 1 440 ? -4.357 0.680 -11.694 1.00 94.56 440 LYS A C 1
ATOM 3511 O O . LYS A 1 440 ? -4.992 0.369 -12.697 1.00 94.56 440 LYS A O 1
ATOM 3516 N N . VAL A 1 441 ? -3.149 0.211 -11.407 1.00 93.69 441 VAL A N 1
ATOM 3517 C CA . VAL A 1 441 ? -2.438 -0.802 -12.191 1.00 93.69 441 VAL A CA 1
ATOM 3518 C C . VAL A 1 441 ? -2.180 -2.001 -11.278 1.00 93.69 441 VAL A C 1
ATOM 3520 O O . VAL A 1 441 ? -1.776 -1.827 -10.129 1.00 93.69 441 VAL A O 1
ATOM 3523 N N . GLU A 1 442 ? -2.482 -3.210 -11.746 1.00 91.50 442 GLU A N 1
ATOM 3524 C CA . GLU A 1 442 ? -2.140 -4.448 -11.027 1.00 91.50 442 GLU A CA 1
ATOM 3525 C C . GLU A 1 442 ? -0.635 -4.728 -11.120 1.00 91.50 442 GLU A C 1
ATOM 3527 O O . GLU A 1 442 ? 0.043 -4.108 -11.926 1.00 91.50 442 GLU A O 1
ATOM 3532 N N . SER A 1 443 ? -0.095 -5.652 -10.322 1.00 90.06 443 SER A N 1
ATOM 3533 C CA . SER A 1 443 ? 1.316 -6.056 -10.468 1.00 90.06 443 SER A CA 1
ATOM 3534 C C . SER A 1 443 ? 1.561 -6.789 -11.796 1.00 90.06 443 SER A C 1
ATOM 3536 O O . SER A 1 443 ? 0.726 -7.574 -12.254 1.00 90.06 443 SER A O 1
ATOM 3538 N N . PHE A 1 444 ? 2.712 -6.555 -12.425 1.00 92.88 444 PHE A N 1
ATOM 3539 C CA . PHE A 1 444 ? 3.112 -7.201 -13.683 1.00 92.88 444 PHE A CA 1
ATOM 3540 C C . PHE A 1 444 ? 4.635 -7.277 -13.794 1.00 92.88 444 PHE A C 1
ATOM 3542 O O . PHE A 1 444 ? 5.351 -6.656 -13.019 1.00 92.88 444 PHE A O 1
ATOM 3549 N N . TRP A 1 445 ? 5.142 -8.033 -14.766 1.00 94.69 445 TRP A N 1
ATOM 3550 C CA . TRP A 1 445 ? 6.563 -7.995 -15.116 1.00 94.69 445 TRP A CA 1
ATOM 3551 C C . TRP A 1 445 ? 6.761 -7.151 -16.365 1.00 94.69 445 TRP A C 1
ATOM 3553 O O . TRP A 1 445 ? 5.948 -7.235 -17.284 1.00 94.69 445 TRP A O 1
ATOM 3563 N N . MET A 1 446 ? 7.851 -6.397 -16.443 1.00 97.81 446 MET A N 1
ATOM 3564 C CA . MET A 1 446 ? 8.193 -5.592 -17.618 1.00 97.81 446 MET A CA 1
ATOM 3565 C C . MET A 1 446 ? 9.645 -5.828 -18.015 1.00 97.81 446 MET A C 1
ATOM 3567 O O . MET A 1 446 ? 10.492 -6.019 -17.144 1.00 97.81 446 MET A O 1
ATOM 3571 N N . SER A 1 447 ? 9.943 -5.839 -19.317 1.00 98.38 447 SER A N 1
ATOM 3572 C CA . SER A 1 447 ? 11.326 -5.925 -19.782 1.00 98.38 447 SER A CA 1
ATOM 3573 C C . SER A 1 447 ? 12.150 -4.775 -19.220 1.00 98.38 447 SER A C 1
ATOM 3575 O O . SER A 1 447 ? 11.739 -3.615 -19.262 1.00 98.38 447 SER A O 1
ATOM 3577 N N . GLN A 1 448 ? 13.313 -5.128 -18.674 1.00 97.94 448 GLN A N 1
ATOM 3578 C CA . GLN A 1 448 ? 14.184 -4.206 -17.950 1.00 97.94 448 GLN A CA 1
ATOM 3579 C C . GLN A 1 448 ? 14.642 -3.034 -18.831 1.00 97.94 448 GLN A C 1
ATOM 3581 O O . GLN A 1 448 ? 14.840 -1.923 -18.347 1.00 97.94 448 GLN A O 1
ATOM 3586 N N . THR A 1 449 ? 14.748 -3.280 -20.134 1.00 98.62 449 THR A N 1
ATOM 3587 C CA . THR A 1 449 ? 15.092 -2.315 -21.176 1.00 98.62 449 THR A CA 1
ATOM 3588 C C . THR A 1 449 ? 14.060 -2.355 -22.308 1.00 98.62 449 THR A C 1
ATOM 3590 O O . THR A 1 449 ? 13.179 -3.226 -22.351 1.00 98.62 449 THR A O 1
ATOM 3593 N N . GLN A 1 450 ? 14.215 -1.450 -23.274 1.00 98.69 450 GLN A N 1
ATOM 3594 C CA . GLN A 1 450 ? 13.682 -1.623 -24.630 1.00 98.69 450 GLN A CA 1
ATOM 3595 C C . GLN A 1 450 ? 14.191 -2.940 -25.244 1.00 98.69 450 GLN A C 1
ATOM 3597 O O . GLN A 1 450 ? 15.279 -3.414 -24.892 1.00 98.69 450 GLN A O 1
ATOM 3602 N N . ILE A 1 451 ? 13.410 -3.538 -26.151 1.00 98.81 451 ILE A N 1
ATOM 3603 C CA . ILE A 1 451 ? 13.805 -4.777 -26.838 1.00 98.81 451 ILE A CA 1
ATOM 3604 C C . ILE A 1 451 ? 15.050 -4.519 -27.681 1.00 98.81 451 ILE A C 1
ATOM 3606 O O . ILE A 1 451 ? 15.072 -3.598 -28.497 1.00 98.81 451 ILE A O 1
ATOM 3610 N N . THR A 1 452 ? 16.081 -5.343 -27.501 1.00 98.88 452 THR A N 1
ATOM 3611 C CA . THR A 1 452 ? 17.336 -5.197 -28.244 1.00 98.88 452 THR A CA 1
ATOM 3612 C C . THR A 1 452 ? 17.254 -5.803 -29.641 1.00 98.88 452 THR A C 1
ATOM 3614 O O . THR A 1 452 ? 16.418 -6.667 -29.922 1.00 98.88 452 THR A O 1
ATOM 3617 N N . GLN A 1 453 ? 18.158 -5.393 -30.529 1.00 98.75 453 GLN A N 1
ATOM 3618 C CA . GLN A 1 453 ? 18.265 -5.966 -31.875 1.00 98.75 453 GLN A CA 1
ATOM 3619 C C . GLN A 1 453 ? 18.571 -7.471 -31.844 1.00 98.75 453 GLN A C 1
ATOM 3621 O O . GLN A 1 453 ? 18.021 -8.221 -32.649 1.00 98.75 453 GLN A O 1
ATOM 3626 N N . GLU A 1 454 ? 19.380 -7.943 -30.888 1.00 98.69 454 GLU A N 1
ATOM 3627 C CA . GLU A 1 454 ? 19.643 -9.379 -30.714 1.00 98.69 454 GLU A CA 1
ATOM 3628 C C . GLU A 1 454 ? 18.387 -10.151 -30.275 1.00 98.69 454 GLU A C 1
ATOM 3630 O O . GLU A 1 454 ? 18.074 -11.209 -30.831 1.00 98.69 454 GLU A O 1
ATOM 3635 N N . GLN A 1 455 ? 17.627 -9.611 -29.317 1.00 98.81 455 GLN A N 1
ATOM 3636 C CA . GLN A 1 455 ? 16.363 -10.204 -28.865 1.00 98.81 455 GLN A CA 1
ATOM 3637 C C . GLN A 1 455 ? 15.331 -10.244 -29.997 1.00 98.81 455 GLN A C 1
ATOM 3639 O O . GLN A 1 455 ? 14.671 -11.267 -30.201 1.00 98.81 455 GLN A O 1
ATOM 3644 N N . TRP A 1 456 ? 15.224 -9.157 -30.764 1.00 98.81 456 TRP A N 1
ATOM 3645 C CA . TRP A 1 456 ? 14.385 -9.067 -31.955 1.00 98.81 456 TRP A CA 1
ATOM 3646 C C . TRP A 1 456 ? 14.733 -10.139 -32.988 1.00 98.81 456 TRP A C 1
ATOM 3648 O O . TRP A 1 456 ? 13.866 -10.926 -33.374 1.00 98.81 456 TRP A O 1
ATOM 3658 N N . ALA A 1 457 ? 16.003 -10.213 -33.395 1.00 98.75 457 ALA A N 1
ATOM 3659 C CA . ALA A 1 457 ? 16.469 -11.171 -34.391 1.00 98.75 457 ALA A CA 1
ATOM 3660 C C . ALA A 1 457 ? 16.216 -12.622 -33.950 1.00 98.75 457 ALA A C 1
ATOM 3662 O O . ALA A 1 457 ? 15.817 -13.459 -34.762 1.00 98.75 457 ALA A O 1
ATOM 3663 N N . ALA A 1 458 ? 16.383 -12.918 -32.657 1.00 98.69 458 ALA A N 1
ATOM 3664 C CA . ALA A 1 458 ? 16.091 -14.230 -32.093 1.00 98.69 458 ALA A CA 1
ATOM 3665 C C . ALA A 1 458 ? 14.596 -14.597 -32.173 1.00 98.69 458 ALA A C 1
ATOM 3667 O O . ALA A 1 458 ? 14.256 -15.725 -32.535 1.00 98.69 458 ALA A O 1
ATOM 3668 N N . VAL A 1 459 ? 13.690 -13.658 -31.880 1.00 98.69 459 VAL A N 1
ATOM 3669 C CA . VAL A 1 459 ? 12.237 -13.888 -31.991 1.00 98.69 459 VAL A CA 1
ATOM 3670 C C . VAL A 1 459 ? 11.773 -13.941 -33.448 1.00 98.69 459 VAL A C 1
ATOM 3672 O O . VAL A 1 459 ? 10.894 -14.739 -33.777 1.00 98.69 459 VAL A O 1
ATOM 3675 N N . ALA A 1 460 ? 12.386 -13.167 -34.345 1.00 98.50 460 ALA A N 1
ATOM 3676 C CA . ALA A 1 460 ? 12.097 -13.203 -35.779 1.00 98.50 460 ALA A CA 1
ATOM 3677 C C . ALA A 1 460 ? 12.356 -14.587 -36.412 1.00 98.50 460 ALA A C 1
ATOM 3679 O O . ALA A 1 460 ? 11.700 -14.938 -37.393 1.00 98.50 460 ALA A O 1
ATOM 3680 N N . GLN A 1 461 ? 13.239 -15.402 -35.819 1.00 97.88 461 GLN A N 1
ATOM 3681 C CA . GLN A 1 461 ? 13.492 -16.791 -36.232 1.00 97.88 461 GLN A CA 1
ATOM 3682 C C . GLN A 1 461 ? 12.455 -17.800 -35.707 1.00 97.88 461 GLN A C 1
ATOM 3684 O O . GLN A 1 461 ? 12.398 -18.931 -36.193 1.00 97.88 461 GLN A O 1
ATOM 3689 N N . LEU A 1 462 ? 11.639 -17.435 -34.712 1.00 97.94 462 LEU A N 1
ATOM 3690 C CA . LEU A 1 462 ? 10.570 -18.305 -34.216 1.00 97.94 462 LEU A CA 1
ATOM 3691 C C . LEU A 1 462 ? 9.458 -18.456 -35.267 1.00 97.94 462 LEU A C 1
ATOM 3693 O O . LEU A 1 462 ? 9.274 -17.555 -36.088 1.00 97.94 462 LEU A O 1
ATOM 3697 N N . PRO A 1 463 ? 8.670 -19.551 -35.230 1.00 98.00 463 PRO A N 1
ATOM 3698 C CA . PRO A 1 463 ? 7.587 -19.763 -36.184 1.00 98.00 463 PRO A CA 1
ATOM 3699 C C . PRO A 1 463 ? 6.617 -18.581 -36.242 1.00 98.00 463 PRO A C 1
ATOM 3701 O O . PRO A 1 463 ? 6.100 -18.143 -35.213 1.00 98.00 463 PRO A O 1
ATOM 3704 N N . LYS A 1 464 ? 6.350 -18.112 -37.463 1.00 97.81 464 LYS A N 1
ATOM 3705 C CA . LYS A 1 464 ? 5.382 -17.054 -37.761 1.00 97.81 464 LYS A CA 1
ATOM 3706 C C . LYS A 1 464 ? 3.994 -17.366 -37.202 1.00 97.81 464 LYS A C 1
ATOM 3708 O O . LYS A 1 464 ? 3.533 -18.507 -37.269 1.00 97.81 464 LYS A O 1
ATOM 3713 N N . ILE A 1 465 ? 3.325 -16.329 -36.699 1.00 97.88 465 ILE A N 1
ATOM 3714 C CA . ILE A 1 465 ? 1.922 -16.360 -36.279 1.00 97.88 465 ILE A CA 1
ATOM 3715 C C . ILE A 1 465 ? 1.053 -15.638 -37.311 1.00 97.88 465 ILE A C 1
ATOM 3717 O O . ILE A 1 465 ? 0.183 -16.276 -37.900 1.00 97.88 465 ILE A O 1
ATOM 3721 N N . LYS A 1 466 ? 1.292 -14.344 -37.572 1.00 97.31 466 LYS A N 1
ATOM 3722 C CA . LYS A 1 466 ? 0.503 -13.534 -38.523 1.00 97.31 466 LYS A CA 1
ATOM 3723 C C . LYS A 1 466 ? 1.348 -12.964 -39.653 1.00 97.31 466 LYS A C 1
ATOM 3725 O O . LYS A 1 466 ? 1.010 -13.158 -40.818 1.00 97.31 466 LYS A O 1
ATOM 3730 N N . THR A 1 467 ? 2.452 -12.291 -39.334 1.00 95.62 467 THR A N 1
ATOM 3731 C CA . THR A 1 467 ? 3.302 -11.605 -40.325 1.00 95.62 467 THR A CA 1
ATOM 3732 C C . THR A 1 467 ? 4.761 -12.032 -40.229 1.00 95.62 467 THR A C 1
ATOM 3734 O O . THR A 1 467 ? 5.209 -12.495 -39.184 1.00 95.62 467 THR A O 1
ATOM 3737 N N . ASP A 1 468 ? 5.500 -11.915 -41.331 1.00 97.00 468 ASP A N 1
ATOM 3738 C CA . ASP A 1 468 ? 6.955 -12.072 -41.320 1.00 97.00 468 ASP A CA 1
ATOM 3739 C C . ASP A 1 468 ? 7.610 -10.882 -40.612 1.00 97.00 468 ASP A C 1
ATOM 3741 O O . ASP A 1 468 ? 7.086 -9.769 -40.654 1.00 97.00 468 ASP A O 1
ATOM 3745 N N . LEU A 1 469 ? 8.746 -11.133 -39.958 1.00 98.19 469 LEU A N 1
ATOM 3746 C CA . LEU A 1 469 ? 9.562 -10.113 -39.304 1.00 98.19 469 LEU A CA 1
ATOM 3747 C C . LEU A 1 469 ? 10.911 -10.047 -40.017 1.00 98.19 469 LEU A C 1
ATOM 3749 O O . LEU A 1 469 ? 11.583 -11.071 -40.146 1.00 98.19 469 LEU A O 1
ATOM 3753 N N . ASN A 1 470 ? 11.319 -8.856 -40.459 1.00 97.81 470 ASN A N 1
ATOM 3754 C CA . ASN A 1 470 ? 12.696 -8.632 -40.896 1.00 97.81 470 ASN A CA 1
ATOM 3755 C C . ASN A 1 470 ? 13.620 -8.783 -39.670 1.00 97.81 470 ASN A C 1
ATOM 3757 O O . ASN A 1 470 ? 13.429 -8.032 -38.716 1.00 97.81 470 ASN A O 1
ATOM 3761 N N . PRO A 1 471 ? 14.605 -9.703 -39.653 1.00 97.56 471 PRO A N 1
ATOM 3762 C CA . PRO A 1 471 ? 15.482 -9.904 -38.497 1.00 97.56 471 PRO A CA 1
ATOM 3763 C C . PRO A 1 471 ? 16.440 -8.733 -38.223 1.00 97.56 471 PRO A C 1
ATOM 3765 O O . PRO A 1 471 ? 16.981 -8.657 -37.123 1.00 97.56 471 PRO A O 1
ATOM 3768 N N . SER A 1 472 ? 16.640 -7.816 -39.175 1.00 97.69 472 SER A N 1
ATOM 3769 C CA . SER A 1 472 ? 17.534 -6.656 -39.029 1.00 97.69 472 SER A CA 1
ATOM 3770 C C . SER A 1 472 ? 16.880 -5.380 -39.587 1.00 97.69 472 SER A C 1
ATOM 3772 O O . SER A 1 472 ? 17.286 -4.899 -40.645 1.00 97.69 472 SER A O 1
ATOM 3774 N N . PRO A 1 473 ? 15.826 -4.848 -38.931 1.00 97.62 473 PRO A N 1
ATOM 3775 C CA . PRO A 1 473 ? 15.084 -3.687 -39.430 1.00 97.62 473 PRO A CA 1
ATOM 3776 C C . PRO A 1 473 ? 15.779 -2.352 -39.128 1.00 97.62 473 PRO A C 1
ATOM 3778 O O . PRO A 1 473 ? 15.585 -1.392 -39.869 1.00 97.62 473 PRO A O 1
ATOM 3781 N N . SER A 1 474 ? 16.585 -2.304 -38.064 1.00 98.00 474 SER A N 1
ATOM 3782 C CA . SER A 1 474 ? 17.200 -1.082 -37.554 1.00 98.00 474 SER A CA 1
ATOM 3783 C C . SER A 1 474 ? 18.117 -0.399 -38.572 1.00 98.00 474 SER A C 1
ATOM 3785 O O . SER A 1 474 ? 18.841 -1.038 -39.331 1.00 98.00 474 SER A O 1
ATOM 3787 N N . THR A 1 475 ? 18.141 0.926 -38.535 1.00 95.69 475 THR A N 1
ATOM 3788 C CA . THR A 1 475 ? 19.075 1.788 -39.262 1.00 95.69 475 THR A CA 1
ATOM 3789 C C . THR A 1 475 ? 20.479 1.728 -38.653 1.00 95.69 475 THR A C 1
ATOM 3791 O O . THR A 1 475 ? 21.462 1.573 -39.379 1.00 95.69 475 THR A O 1
ATOM 3794 N N . VAL A 1 476 ? 20.591 1.825 -37.323 1.00 94.75 476 VAL A N 1
ATOM 3795 C CA . VAL A 1 476 ? 21.882 1.816 -36.610 1.00 94.75 476 VAL A CA 1
ATOM 3796 C C . VAL A 1 476 ? 22.115 0.439 -36.003 1.00 94.75 476 VAL A C 1
ATOM 3798 O O . VAL A 1 476 ? 21.393 0.023 -35.102 1.00 94.75 476 VAL A O 1
ATOM 3801 N N . GLN A 1 477 ? 23.132 -0.270 -36.487 1.00 97.25 477 GLN A N 1
ATOM 3802 C CA . GLN A 1 477 ? 23.384 -1.662 -36.110 1.00 97.25 477 GLN A CA 1
ATOM 3803 C C . GLN A 1 477 ? 24.099 -1.795 -34.759 1.00 97.25 477 GLN A C 1
ATOM 3805 O O . GLN A 1 477 ? 25.068 -1.085 -34.477 1.00 97.25 477 GLN A O 1
ATOM 3810 N N . GLY A 1 478 ? 23.653 -2.750 -33.943 1.00 97.62 478 GLY A N 1
ATOM 3811 C CA . GLY A 1 478 ? 24.335 -3.181 -32.723 1.00 97.62 478 GLY A CA 1
ATOM 3812 C C . GLY A 1 478 ? 23.452 -4.088 -31.868 1.00 97.62 478 GLY A C 1
ATOM 3813 O O . GLY A 1 478 ? 22.318 -3.734 -31.566 1.00 97.62 478 GLY A O 1
ATOM 3814 N N . ASN A 1 479 ? 23.975 -5.240 -31.441 1.00 98.12 479 ASN A N 1
ATOM 3815 C CA . ASN A 1 479 ? 23.197 -6.265 -30.729 1.00 98.12 479 ASN A CA 1
ATOM 3816 C C . ASN A 1 479 ? 22.464 -5.732 -29.488 1.00 98.12 479 ASN A C 1
ATOM 3818 O O . ASN A 1 479 ? 21.314 -6.104 -29.263 1.00 98.12 479 ASN A O 1
ATOM 3822 N N . GLN A 1 480 ? 23.119 -4.844 -28.731 1.00 98.25 480 GLN A N 1
ATOM 3823 C CA . GLN A 1 480 ? 22.599 -4.239 -27.501 1.00 98.25 480 GLN A CA 1
ATOM 3824 C C . GLN A 1 480 ? 21.868 -2.912 -27.723 1.00 98.25 480 GLN A C 1
ATOM 3826 O O . GLN A 1 480 ? 21.389 -2.314 -26.764 1.00 98.25 480 GLN A O 1
ATOM 3831 N N . ARG A 1 481 ? 21.739 -2.441 -28.963 1.00 98.44 481 ARG A N 1
ATOM 3832 C CA . ARG A 1 481 ? 20.915 -1.269 -29.274 1.00 98.44 481 ARG A CA 1
ATOM 3833 C C . ARG A 1 481 ? 19.443 -1.663 -29.268 1.00 98.44 481 ARG A C 1
ATOM 3835 O O . ARG A 1 481 ? 19.135 -2.827 -29.554 1.00 98.44 481 ARG A O 1
ATOM 3842 N N . PRO A 1 482 ? 18.520 -0.726 -28.994 1.00 98.62 482 PRO A N 1
ATOM 3843 C CA . PRO A 1 482 ? 17.106 -1.003 -29.168 1.00 98.62 482 PRO A CA 1
ATOM 3844 C C . PRO A 1 482 ? 16.825 -1.350 -30.634 1.00 98.62 482 PRO A C 1
ATOM 3846 O O . PRO A 1 482 ? 17.468 -0.832 -31.560 1.00 98.62 482 PRO A O 1
ATOM 3849 N N . VAL A 1 483 ? 15.864 -2.241 -30.852 1.00 98.75 483 VAL A N 1
ATOM 3850 C CA . VAL A 1 483 ? 15.275 -2.405 -32.176 1.00 98.75 483 VAL A CA 1
ATOM 3851 C C . VAL A 1 483 ? 14.482 -1.142 -32.520 1.00 98.75 483 VAL A C 1
ATOM 3853 O O . VAL A 1 483 ? 13.690 -0.655 -31.715 1.00 98.75 483 VAL A O 1
ATOM 3856 N N . GLU A 1 484 ? 14.712 -0.609 -33.716 1.00 98.00 484 GLU A N 1
ATOM 3857 C CA . GLU A 1 484 ? 13.965 0.517 -34.280 1.00 98.00 484 GLU A CA 1
ATOM 3858 C C . GLU A 1 484 ? 13.530 0.212 -35.717 1.00 98.00 484 GLU A C 1
ATOM 3860 O O . GLU A 1 484 ? 13.790 -0.885 -36.214 1.00 98.00 484 GLU A O 1
ATOM 3865 N N . GLN A 1 485 ? 12.791 1.129 -36.355 1.00 97.25 485 GLN A N 1
ATOM 3866 C CA . GLN A 1 485 ? 12.135 0.900 -37.656 1.00 97.25 485 GLN A CA 1
ATOM 3867 C C . GLN A 1 485 ? 11.103 -0.238 -37.625 1.00 97.25 485 GLN A C 1
ATOM 3869 O O . GLN A 1 485 ? 10.853 -0.897 -38.634 1.00 97.25 485 GLN A O 1
ATOM 3874 N N . VAL A 1 486 ? 10.460 -0.444 -36.474 1.00 97.88 486 VAL A N 1
ATOM 3875 C CA . VAL A 1 486 ? 9.396 -1.440 -36.294 1.00 97.88 486 VAL A CA 1
ATOM 3876 C C . VAL A 1 486 ? 8.054 -0.761 -36.066 1.00 97.88 486 VAL A C 1
ATOM 3878 O O . VAL A 1 486 ? 7.946 0.235 -35.346 1.00 97.88 486 VAL A O 1
ATOM 3881 N N . ASN A 1 487 ? 7.010 -1.301 -36.686 1.00 97.69 487 ASN A N 1
ATOM 3882 C CA . ASN A 1 487 ? 5.653 -0.810 -36.479 1.00 97.69 487 ASN A CA 1
ATOM 3883 C C . ASN A 1 487 ? 4.933 -1.576 -35.355 1.00 97.69 487 ASN A C 1
ATOM 3885 O O . ASN A 1 487 ? 5.423 -2.581 -34.831 1.00 97.69 487 ASN A O 1
ATOM 3889 N N . TRP A 1 488 ? 3.737 -1.113 -34.996 1.00 97.88 488 TRP A N 1
ATOM 3890 C CA . TRP A 1 488 ? 2.966 -1.689 -33.896 1.00 97.88 488 TRP A CA 1
ATOM 3891 C C . TRP A 1 488 ? 2.555 -3.149 -34.154 1.00 97.88 488 TRP A C 1
ATOM 3893 O O . TRP A 1 488 ? 2.599 -3.980 -33.246 1.00 97.88 488 TRP A O 1
ATOM 3903 N N . TYR A 1 489 ? 2.190 -3.497 -35.393 1.00 97.88 489 TYR A N 1
ATOM 3904 C CA . TYR A 1 489 ? 1.792 -4.864 -35.754 1.00 97.88 489 TYR A CA 1
ATOM 3905 C C . TYR A 1 489 ? 2.955 -5.857 -35.660 1.00 97.88 489 TYR A C 1
ATOM 3907 O O . TYR A 1 489 ? 2.765 -6.997 -35.240 1.00 97.88 489 TYR A O 1
ATOM 3915 N N . GLU A 1 490 ? 4.157 -5.429 -36.035 1.00 98.62 490 GLU A N 1
ATOM 3916 C CA . GLU A 1 490 ? 5.380 -6.226 -35.946 1.00 98.62 490 GLU A CA 1
ATOM 3917 C C . GLU A 1 490 ? 5.800 -6.427 -34.482 1.00 98.62 490 GLU A C 1
ATOM 3919 O O . GLU A 1 490 ? 6.175 -7.533 -34.091 1.00 98.62 490 GLU A O 1
ATOM 3924 N N . ALA A 1 491 ? 5.646 -5.401 -33.640 1.00 98.56 491 ALA A N 1
ATOM 3925 C CA . ALA A 1 491 ? 5.843 -5.523 -32.198 1.00 98.56 491 ALA A CA 1
ATOM 3926 C C . ALA A 1 491 ? 4.822 -6.488 -31.549 1.00 98.56 491 ALA A C 1
ATOM 3928 O O . ALA A 1 491 ? 5.174 -7.310 -30.703 1.00 98.56 491 ALA A O 1
ATOM 3929 N N . GLN A 1 492 ? 3.563 -6.473 -31.999 1.00 98.44 492 GLN A N 1
ATOM 3930 C CA . GLN A 1 492 ? 2.545 -7.447 -31.582 1.00 98.44 492 GLN A CA 1
ATOM 3931 C C . GLN A 1 492 ? 2.865 -8.879 -32.046 1.00 98.44 492 GLN A C 1
ATOM 3933 O O . GLN A 1 492 ? 2.660 -9.834 -31.294 1.00 98.44 492 GLN A O 1
ATOM 3938 N N . GLU A 1 493 ? 3.388 -9.053 -33.261 1.00 98.75 493 GLU A N 1
ATOM 3939 C CA . GLU A 1 493 ? 3.869 -10.349 -33.759 1.00 98.75 493 GLU A CA 1
ATOM 3940 C C . GLU A 1 493 ? 5.033 -10.876 -32.906 1.00 98.75 493 GLU A C 1
ATOM 3942 O O . GLU A 1 493 ? 5.027 -12.052 -32.535 1.00 98.75 493 GLU A O 1
ATOM 3947 N N . PHE A 1 494 ? 5.989 -10.015 -32.532 1.00 98.75 494 PHE A N 1
ATOM 3948 C CA . PHE A 1 494 ? 7.067 -10.362 -31.599 1.00 98.75 494 PHE A CA 1
ATOM 3949 C C . PHE A 1 494 ? 6.499 -10.907 -30.279 1.00 98.75 494 PHE A C 1
ATOM 3951 O O . PHE A 1 494 ? 6.848 -12.015 -29.857 1.00 98.75 494 PHE A O 1
ATOM 3958 N N . CYS A 1 495 ? 5.566 -10.171 -29.666 1.00 98.56 495 CYS A N 1
ATOM 3959 C CA . CYS A 1 495 ? 4.902 -10.566 -28.424 1.00 98.56 495 CYS A CA 1
ATOM 3960 C C . CYS A 1 495 ? 4.198 -11.927 -28.558 1.00 98.56 495 CYS A C 1
ATOM 3962 O O . CYS A 1 495 ? 4.369 -12.804 -27.708 1.00 98.56 495 CYS A O 1
ATOM 3964 N N . GLN A 1 496 ? 3.460 -12.153 -29.650 1.00 98.50 496 GLN A N 1
ATOM 3965 C CA . GLN A 1 496 ? 2.730 -13.403 -29.902 1.00 98.50 496 GLN A CA 1
ATOM 3966 C C . GLN A 1 496 ? 3.667 -14.604 -30.102 1.00 98.50 496 GLN A C 1
ATOM 3968 O O . GLN A 1 496 ? 3.427 -15.677 -29.537 1.00 98.50 496 GLN A O 1
ATOM 3973 N N . ARG A 1 497 ? 4.752 -14.437 -30.870 1.00 98.56 497 ARG A N 1
ATOM 3974 C CA . ARG A 1 497 ? 5.752 -15.495 -31.089 1.00 98.56 497 ARG A CA 1
ATOM 3975 C C . ARG A 1 497 ? 6.437 -15.893 -29.790 1.00 98.56 497 ARG A C 1
ATOM 3977 O O . ARG A 1 497 ? 6.535 -17.087 -29.494 1.00 98.56 497 ARG A O 1
ATOM 3984 N N . LEU A 1 498 ? 6.878 -14.911 -29.003 1.00 97.94 498 LEU A N 1
ATOM 3985 C CA . LEU A 1 498 ? 7.548 -15.187 -27.738 1.00 97.94 498 LEU A CA 1
ATOM 3986 C C . LEU A 1 498 ? 6.576 -15.794 -26.717 1.00 97.94 498 LEU A C 1
ATOM 3988 O O . LEU A 1 498 ? 6.933 -16.779 -26.073 1.00 97.94 498 LEU A O 1
ATOM 3992 N N . SER A 1 499 ? 5.325 -15.321 -26.665 1.00 97.50 499 SER A N 1
ATOM 3993 C CA . SER A 1 499 ? 4.274 -15.921 -25.826 1.00 97.50 499 SER A CA 1
ATOM 3994 C C . SER A 1 499 ? 4.096 -17.412 -26.110 1.00 97.50 499 SER A C 1
ATOM 3996 O O . SER A 1 499 ? 4.136 -18.248 -25.207 1.00 97.50 499 SER A O 1
ATOM 3998 N N . LYS A 1 500 ? 3.966 -17.778 -27.395 1.00 97.19 500 LYS A N 1
ATOM 3999 C CA . LYS A 1 500 ? 3.828 -19.179 -27.821 1.00 97.19 500 LYS A CA 1
ATOM 4000 C C . LYS A 1 500 ? 5.053 -20.017 -27.453 1.00 97.19 500 LYS A C 1
ATOM 4002 O O . LYS A 1 500 ? 4.909 -21.194 -27.131 1.00 97.19 500 LYS A O 1
ATOM 4007 N N . LYS A 1 501 ? 6.248 -19.428 -27.513 1.00 95.94 501 LYS A N 1
ATOM 4008 C CA . LYS A 1 501 ? 7.510 -20.105 -27.198 1.00 95.94 501 LYS A CA 1
ATOM 4009 C C . LYS A 1 501 ? 7.639 -20.446 -25.714 1.00 95.94 501 LYS A C 1
ATOM 4011 O O . LYS A 1 501 ? 8.117 -21.537 -25.409 1.00 95.94 501 LYS A O 1
ATOM 4016 N N . ILE A 1 502 ? 7.254 -19.535 -24.821 1.00 93.88 502 ILE A N 1
ATOM 4017 C CA . ILE A 1 502 ? 7.483 -19.697 -23.375 1.00 93.88 502 ILE A CA 1
ATOM 4018 C C . ILE A 1 502 ? 6.246 -20.184 -22.612 1.00 93.88 502 ILE A C 1
ATOM 4020 O O . ILE A 1 502 ? 6.362 -20.606 -21.468 1.00 93.88 502 ILE A O 1
ATOM 4024 N N . GLY A 1 503 ? 5.064 -20.152 -23.236 1.00 93.50 503 GLY A N 1
ATOM 4025 C CA . GLY A 1 503 ? 3.811 -20.556 -22.597 1.00 93.50 503 GLY A CA 1
ATOM 4026 C C . GLY A 1 503 ? 3.254 -19.528 -21.605 1.00 93.50 503 GLY A C 1
ATOM 4027 O O . GLY A 1 503 ? 2.298 -19.829 -20.897 1.00 93.50 503 GLY A O 1
ATOM 4028 N N . GLU A 1 504 ? 3.794 -18.316 -21.565 1.00 93.00 504 GLU A N 1
ATOM 4029 C CA . GLU A 1 504 ? 3.284 -17.178 -20.793 1.00 93.00 504 GLU A CA 1
ATOM 4030 C C . GLU A 1 504 ? 2.783 -16.097 -21.749 1.00 93.00 504 GLU A C 1
ATOM 4032 O O . GLU A 1 504 ? 3.191 -16.045 -22.907 1.00 93.00 504 GLU A O 1
ATOM 4037 N N . GLU A 1 505 ? 1.881 -15.239 -21.284 1.00 95.38 505 GLU A N 1
ATOM 4038 C CA . GLU A 1 505 ? 1.347 -14.165 -22.115 1.00 95.38 505 GLU A CA 1
ATOM 4039 C C . GLU A 1 505 ? 2.270 -12.941 -22.072 1.00 95.38 505 GLU A C 1
ATOM 4041 O O . GLU A 1 505 ? 2.489 -12.350 -21.014 1.00 95.38 505 GLU A O 1
ATOM 4046 N N . ILE A 1 506 ? 2.786 -12.557 -23.238 1.00 97.19 506 ILE A N 1
ATOM 4047 C CA . ILE A 1 506 ? 3.600 -11.362 -23.461 1.00 97.19 506 ILE A CA 1
ATOM 4048 C C . ILE A 1 506 ? 2.817 -10.391 -24.333 1.00 97.19 506 ILE A C 1
ATOM 4050 O O . ILE A 1 506 ? 2.252 -10.781 -25.358 1.00 97.19 506 ILE A O 1
ATOM 4054 N N . LYS A 1 507 ? 2.809 -9.120 -23.935 1.00 97.88 507 LYS A N 1
ATOM 4055 C CA . LYS A 1 507 ? 2.114 -8.033 -24.629 1.00 97.88 507 LYS A CA 1
ATOM 4056 C C . LYS A 1 507 ? 2.963 -6.769 -24.653 1.00 97.88 507 LYS A C 1
ATOM 4058 O O . LYS A 1 507 ? 3.932 -6.642 -23.907 1.00 97.88 507 LYS A O 1
ATOM 4063 N N . LEU A 1 508 ? 2.566 -5.818 -25.492 1.00 98.56 508 LEU A N 1
ATOM 4064 C CA . LEU A 1 508 ? 2.971 -4.429 -25.302 1.00 98.56 508 LEU A CA 1
ATOM 4065 C C . LEU A 1 508 ? 2.321 -3.882 -24.017 1.00 98.56 508 LEU A C 1
ATOM 4067 O O . LEU A 1 508 ? 1.218 -4.314 -23.671 1.00 98.56 508 LEU A O 1
ATOM 4071 N N . PRO A 1 509 ? 2.972 -2.957 -23.295 1.00 98.19 509 PRO A N 1
ATOM 4072 C CA . PRO A 1 509 ? 2.348 -2.309 -22.149 1.00 98.19 509 PRO A CA 1
ATOM 4073 C C . PRO A 1 509 ? 1.132 -1.494 -22.589 1.00 98.19 509 PRO A C 1
ATOM 4075 O O . PRO A 1 509 ? 1.145 -0.859 -23.642 1.00 98.19 509 PRO A O 1
ATOM 4078 N N . THR A 1 510 ? 0.098 -1.457 -21.755 1.00 97.31 510 THR A N 1
ATOM 4079 C CA . THR A 1 510 ? -0.921 -0.400 -21.843 1.00 97.31 510 THR A CA 1
ATOM 4080 C C . THR A 1 510 ? -0.298 0.969 -21.561 1.00 97.31 510 THR A C 1
ATOM 4082 O O . THR A 1 510 ? 0.767 1.072 -20.945 1.00 97.31 510 THR A O 1
ATOM 4085 N N . GLU A 1 511 ? -0.972 2.035 -21.980 1.00 96.62 511 GLU A N 1
ATOM 4086 C CA . GLU A 1 511 ? -0.552 3.406 -21.703 1.00 96.62 511 GLU A CA 1
ATOM 4087 C C . GLU A 1 511 ? -0.413 3.669 -20.194 1.00 96.62 511 GLU A C 1
ATOM 4089 O O . GLU A 1 511 ? 0.571 4.254 -19.735 1.00 96.62 511 GLU A O 1
ATOM 4094 N N . GLU A 1 512 ? -1.388 3.190 -19.421 1.00 96.81 512 GLU A N 1
ATOM 4095 C CA . GLU A 1 512 ? -1.406 3.248 -17.965 1.00 96.81 512 GLU A CA 1
ATOM 4096 C C . GLU A 1 512 ? -0.207 2.510 -17.352 1.00 96.81 512 GLU A C 1
ATOM 4098 O O . GLU A 1 512 ? 0.481 3.048 -16.484 1.00 96.81 512 GLU A O 1
ATOM 4103 N N . GLN A 1 513 ? 0.083 1.289 -17.817 1.00 97.88 513 GLN A N 1
ATOM 4104 C CA . GLN A 1 513 ? 1.239 0.525 -17.339 1.00 97.88 513 GLN A CA 1
ATOM 4105 C C . GLN A 1 513 ? 2.552 1.233 -17.657 1.00 97.88 513 GLN A C 1
ATOM 4107 O O . GLN A 1 513 ? 3.424 1.285 -16.794 1.00 97.88 513 GLN A O 1
ATOM 4112 N N . TRP A 1 514 ? 2.695 1.778 -18.868 1.00 98.50 514 TRP A N 1
ATOM 4113 C CA . TRP A 1 514 ? 3.922 2.447 -19.289 1.00 98.50 514 TRP A CA 1
ATOM 4114 C C . TRP A 1 514 ? 4.201 3.688 -18.439 1.00 98.50 514 TRP A C 1
ATOM 4116 O O . TRP A 1 514 ? 5.301 3.831 -17.910 1.00 98.50 514 TRP A O 1
ATOM 4126 N N . GLU A 1 515 ? 3.214 4.573 -18.249 1.00 98.38 515 GLU A N 1
ATOM 4127 C CA . GLU A 1 515 ? 3.434 5.796 -17.466 1.00 98.38 515 GLU A CA 1
ATOM 4128 C C . GLU A 1 515 ? 3.647 5.487 -15.980 1.00 98.38 515 GLU A C 1
ATOM 4130 O O . GLU A 1 515 ? 4.524 6.085 -15.355 1.00 98.38 515 GLU A O 1
ATOM 4135 N N . TYR A 1 516 ? 2.894 4.535 -15.417 1.00 97.88 516 TYR A N 1
ATOM 4136 C CA . TYR A 1 516 ? 3.109 4.074 -14.045 1.00 97.88 516 TYR A CA 1
ATOM 4137 C C . TYR A 1 516 ? 4.539 3.558 -13.848 1.00 97.88 516 TYR A C 1
ATOM 4139 O O . TYR A 1 516 ? 5.238 3.978 -12.922 1.00 97.88 516 TYR A O 1
ATOM 4147 N N . ALA A 1 517 ? 4.980 2.695 -14.765 1.00 98.00 517 ALA A N 1
ATOM 4148 C CA . ALA A 1 517 ? 6.307 2.112 -14.762 1.00 98.00 517 ALA A CA 1
ATOM 4149 C C . ALA A 1 517 ? 7.398 3.175 -14.933 1.00 98.00 517 ALA A C 1
ATOM 4151 O O . ALA A 1 517 ? 8.377 3.134 -14.198 1.00 98.00 517 ALA A O 1
ATOM 4152 N N . CYS A 1 518 ? 7.211 4.146 -15.835 1.00 98.38 518 CYS A N 1
ATOM 4153 C CA . CYS A 1 518 ? 8.138 5.256 -16.081 1.00 98.38 518 CYS A CA 1
ATOM 4154 C C . CYS A 1 518 ? 8.339 6.106 -14.823 1.00 98.38 518 CYS A C 1
ATOM 4156 O O . CYS A 1 518 ? 9.478 6.349 -14.422 1.00 98.38 518 CYS A O 1
ATOM 4158 N N . ARG A 1 519 ? 7.236 6.491 -14.167 1.00 97.56 519 ARG A N 1
ATOM 4159 C CA . ARG A 1 519 ? 7.246 7.329 -12.961 1.00 97.56 519 ARG A CA 1
ATOM 4160 C C . ARG A 1 519 ? 7.891 6.646 -11.762 1.00 97.56 519 ARG A C 1
ATOM 4162 O O . ARG A 1 519 ? 8.526 7.329 -10.969 1.00 97.56 519 ARG A O 1
ATOM 4169 N N . ALA A 1 520 ? 7.702 5.335 -11.595 1.00 95.81 520 ALA A N 1
ATOM 4170 C CA . ALA A 1 520 ? 8.257 4.567 -10.475 1.00 95.81 520 ALA A CA 1
ATOM 4171 C C . ALA A 1 520 ? 8.058 5.240 -9.097 1.00 95.81 520 ALA A C 1
ATOM 4173 O O . ALA A 1 520 ? 8.972 5.327 -8.281 1.00 95.81 520 ALA A O 1
ATOM 4174 N N . GLY A 1 521 ? 6.854 5.774 -8.863 1.00 92.56 521 GLY A N 1
ATOM 4175 C CA . GLY A 1 521 ? 6.485 6.468 -7.624 1.00 92.56 521 GLY A CA 1
ATOM 4176 C C . GLY A 1 521 ? 6.736 7.982 -7.602 1.00 92.56 521 GLY A C 1
ATOM 4177 O O . GLY A 1 521 ? 6.241 8.652 -6.697 1.00 92.56 521 GLY A O 1
ATOM 4178 N N . THR A 1 522 ? 7.429 8.561 -8.589 1.00 94.62 522 THR A N 1
ATOM 4179 C CA . THR A 1 522 ? 7.622 10.018 -8.662 1.00 94.62 522 THR A CA 1
ATOM 4180 C C . THR A 1 522 ? 6.416 10.741 -9.271 1.00 94.62 522 THR A C 1
ATOM 4182 O O . THR A 1 522 ? 5.608 10.187 -10.021 1.00 94.62 522 THR A O 1
ATOM 4185 N N . THR A 1 523 ? 6.285 12.030 -8.952 1.00 93.38 523 THR A N 1
ATOM 4186 C CA . THR A 1 523 ? 5.234 12.914 -9.494 1.00 93.38 523 THR A CA 1
ATOM 4187 C C . THR A 1 523 ? 5.780 14.020 -10.396 1.00 93.38 523 THR A C 1
ATOM 4189 O O . THR A 1 523 ? 5.000 14.807 -10.941 1.00 93.38 523 THR A O 1
ATOM 4192 N N . THR A 1 524 ? 7.101 14.065 -10.556 1.00 94.69 524 THR A N 1
ATOM 4193 C CA . THR A 1 524 ? 7.851 15.014 -11.376 1.00 94.69 524 THR A CA 1
ATOM 4194 C C . THR A 1 524 ? 7.730 14.693 -12.876 1.00 94.69 524 THR A C 1
ATOM 4196 O O . THR A 1 524 ? 7.242 13.615 -13.239 1.00 94.69 524 THR A O 1
ATOM 4199 N N . PRO A 1 525 ? 8.145 15.613 -13.769 1.00 95.44 525 PRO A N 1
ATOM 4200 C CA . PRO A 1 525 ? 8.168 15.363 -15.213 1.00 95.44 525 PRO A CA 1
ATOM 4201 C C . PRO A 1 525 ? 9.019 14.144 -15.611 1.00 95.44 525 PRO A C 1
ATOM 4203 O O . PRO A 1 525 ? 8.608 13.363 -16.472 1.00 95.44 525 PRO A O 1
ATOM 4206 N N . PHE A 1 526 ? 10.157 13.934 -14.941 1.00 97.31 526 PHE A N 1
ATOM 4207 C CA . PHE A 1 526 ? 11.062 12.793 -15.133 1.00 97.31 526 PHE A CA 1
ATOM 4208 C C . PHE A 1 526 ? 11.195 12.003 -13.835 1.00 97.31 526 PHE A C 1
ATOM 4210 O O . PHE A 1 526 ? 11.109 12.588 -12.753 1.00 97.31 526 PHE A O 1
ATOM 4217 N N . HIS A 1 527 ? 11.482 10.702 -13.899 1.00 96.69 527 HIS A N 1
ATOM 4218 C CA . HIS A 1 527 ? 11.769 9.928 -12.682 1.00 96.69 527 HIS A CA 1
ATOM 4219 C C . HIS A 1 527 ? 13.051 10.394 -11.973 1.00 96.69 527 HIS A C 1
ATOM 4221 O O . HIS A 1 527 ? 13.228 10.143 -10.785 1.00 96.69 527 HIS A O 1
ATOM 4227 N N . PHE A 1 528 ? 13.919 11.118 -12.683 1.00 97.12 528 PHE A N 1
ATOM 4228 C CA . PHE A 1 528 ? 15.097 11.765 -12.116 1.00 97.12 528 PHE A CA 1
ATOM 4229 C C . PHE A 1 528 ? 14.789 13.079 -11.386 1.00 97.12 528 PHE A C 1
ATOM 4231 O O . PHE A 1 528 ? 15.624 13.531 -10.612 1.00 97.12 528 PHE A O 1
ATOM 4238 N N . GLY A 1 529 ? 13.627 13.704 -11.594 1.00 95.62 529 GLY A N 1
ATOM 4239 C CA . GLY A 1 529 ? 13.280 14.991 -10.986 1.00 95.62 529 GLY A CA 1
ATOM 4240 C C . GLY A 1 529 ? 12.675 15.981 -11.980 1.00 95.62 529 GLY A C 1
ATOM 4241 O O . GLY A 1 529 ? 11.940 15.607 -12.896 1.00 95.62 529 GLY A O 1
ATOM 4242 N N . GLU A 1 530 ? 12.952 17.270 -11.778 1.00 93.75 530 GLU A N 1
ATOM 4243 C CA . GLU A 1 530 ? 12.358 18.359 -12.572 1.00 93.75 530 GLU A CA 1
ATOM 4244 C C . GLU A 1 530 ? 12.974 18.521 -13.970 1.00 93.75 530 GLU A C 1
ATOM 4246 O O . GLU A 1 530 ? 12.384 19.198 -14.809 1.00 93.75 530 GLU A O 1
ATOM 4251 N N . THR A 1 531 ? 14.126 17.899 -14.236 1.00 95.00 531 THR A N 1
ATOM 4252 C CA . THR A 1 531 ? 14.813 17.971 -15.530 1.00 95.00 531 THR A CA 1
ATOM 4253 C C . THR A 1 531 ? 15.608 16.698 -15.843 1.00 95.00 531 THR A C 1
ATOM 4255 O O . THR A 1 531 ? 15.672 15.778 -15.024 1.00 95.00 531 THR A O 1
ATOM 4258 N N . LEU A 1 532 ? 16.209 16.653 -17.031 1.00 92.88 532 LEU A N 1
ATOM 4259 C CA . LEU A 1 532 ? 17.016 15.562 -17.573 1.00 92.88 532 LEU A CA 1
ATOM 4260 C C . LEU A 1 532 ? 18.358 16.125 -18.072 1.00 92.88 532 LEU A C 1
ATOM 4262 O O . LEU A 1 532 ? 18.445 17.294 -18.430 1.00 92.88 532 LEU A O 1
ATOM 4266 N N . THR A 1 533 ? 19.410 15.308 -18.091 1.00 94.12 533 THR A N 1
ATOM 4267 C CA . THR A 1 533 ? 20.704 15.680 -18.691 1.00 94.12 533 THR A CA 1
ATOM 4268 C C . THR A 1 533 ? 21.174 14.578 -19.631 1.00 94.12 533 THR A C 1
ATOM 4270 O O . THR A 1 533 ? 20.691 13.447 -19.555 1.00 94.12 533 THR A O 1
ATOM 4273 N N . ASP A 1 534 ? 22.154 14.880 -20.480 1.00 91.81 534 ASP A N 1
ATOM 4274 C CA . ASP A 1 534 ? 22.793 13.928 -21.404 1.00 91.81 534 ASP A CA 1
ATOM 4275 C C . ASP A 1 534 ? 23.511 12.755 -20.706 1.00 91.81 534 ASP A C 1
ATOM 4277 O O . ASP A 1 534 ? 23.909 11.789 -21.350 1.00 91.81 534 ASP A O 1
ATOM 4281 N N . LYS A 1 535 ? 23.651 12.806 -19.376 1.00 94.94 535 LYS A N 1
ATOM 4282 C CA . LYS A 1 535 ? 24.170 11.713 -18.537 1.00 94.94 535 LYS A CA 1
ATOM 4283 C C . LYS A 1 535 ? 23.085 10.791 -17.988 1.00 94.94 535 LYS A C 1
ATOM 4285 O O . LYS A 1 535 ? 23.409 9.796 -17.346 1.00 94.94 535 LYS A O 1
ATOM 4290 N N . LEU A 1 536 ? 21.815 11.143 -18.175 1.00 96.25 536 LEU A N 1
ATOM 4291 C CA . LEU A 1 536 ? 20.661 10.443 -17.602 1.00 96.25 536 LEU A CA 1
ATOM 4292 C C . LEU A 1 536 ? 19.761 9.813 -18.666 1.00 96.25 536 LEU A C 1
ATOM 4294 O O . LEU A 1 536 ? 18.908 8.998 -18.333 1.00 96.25 536 LEU A O 1
ATOM 4298 N N . ALA A 1 537 ? 19.932 10.201 -19.927 1.00 96.62 537 ALA A N 1
ATOM 4299 C CA . ALA A 1 537 ? 19.115 9.747 -21.037 1.00 96.62 537 ALA A CA 1
ATOM 4300 C C . ALA A 1 537 ? 19.767 10.069 -22.382 1.00 96.62 537 ALA A C 1
ATOM 4302 O O . ALA A 1 537 ? 20.525 11.032 -22.501 1.00 96.62 537 ALA A O 1
ATOM 4303 N N . ASN A 1 538 ? 19.372 9.328 -23.419 1.00 96.81 538 ASN A N 1
ATOM 4304 C CA . ASN A 1 538 ? 19.720 9.637 -24.802 1.00 96.81 538 ASN A CA 1
ATOM 4305 C C . ASN A 1 538 ? 18.565 10.373 -25.496 1.00 96.81 538 ASN A C 1
ATOM 4307 O O . ASN A 1 538 ? 17.556 9.768 -25.856 1.00 96.81 538 ASN A O 1
ATOM 4311 N N . TYR A 1 539 ? 18.720 11.676 -25.694 1.00 95.38 539 TYR A N 1
ATOM 4312 C CA . TYR A 1 539 ? 17.755 12.555 -26.352 1.00 95.38 539 TYR A CA 1
ATOM 4313 C C . TYR A 1 539 ? 18.502 13.695 -27.054 1.00 95.38 539 TYR A C 1
ATOM 4315 O O . TYR A 1 539 ? 19.732 13.808 -26.981 1.00 95.38 539 TYR A O 1
ATOM 4323 N N . ARG A 1 540 ? 17.766 14.584 -27.718 1.00 93.81 540 ARG A N 1
ATOM 4324 C CA . ARG A 1 540 ? 18.335 15.777 -28.331 1.00 93.81 540 ARG A CA 1
ATOM 4325 C C . ARG A 1 540 ? 18.643 16.834 -27.260 1.00 93.81 540 ARG A C 1
ATOM 4327 O O . ARG A 1 540 ? 17.838 17.720 -26.978 1.00 93.81 540 ARG A O 1
ATOM 4334 N N . ALA A 1 541 ? 19.824 16.713 -26.654 1.00 88.62 541 ALA A N 1
ATOM 4335 C CA . ALA A 1 541 ? 20.278 17.518 -25.516 1.00 88.62 541 ALA A CA 1
ATOM 4336 C C . ALA A 1 541 ? 20.828 18.917 -25.871 1.00 88.62 541 ALA A C 1
ATOM 4338 O O . ALA A 1 541 ? 21.348 19.607 -24.998 1.00 88.62 541 ALA A O 1
ATOM 4339 N N . ASP A 1 542 ? 20.695 19.370 -27.122 1.00 84.81 542 ASP A N 1
ATOM 4340 C CA . ASP A 1 542 ? 21.102 20.720 -27.553 1.00 84.81 542 ASP A CA 1
ATOM 4341 C C . ASP A 1 542 ? 20.088 21.822 -27.163 1.00 84.81 542 ASP A C 1
ATOM 4343 O O . ASP A 1 542 ? 20.332 22.998 -27.426 1.00 84.81 542 ASP A O 1
ATOM 4347 N N . ASN A 1 543 ? 18.988 21.453 -26.491 1.00 77.44 543 ASN A N 1
ATOM 4348 C CA . ASN A 1 543 ? 17.950 22.340 -25.958 1.00 77.44 543 ASN A CA 1
ATOM 4349 C C . ASN A 1 543 ? 17.739 22.120 -24.451 1.00 77.44 543 ASN A C 1
ATOM 4351 O O . ASN A 1 543 ? 17.894 21.003 -23.956 1.00 77.44 543 ASN A O 1
ATOM 4355 N N . THR A 1 544 ? 17.320 23.173 -23.742 1.00 73.94 544 THR A N 1
ATOM 4356 C CA . THR A 1 544 ? 17.004 23.138 -22.303 1.00 73.94 544 THR A CA 1
ATOM 4357 C C . THR A 1 544 ? 15.489 23.113 -22.051 1.00 73.94 544 THR A C 1
ATOM 4359 O O . THR A 1 544 ? 14.684 23.493 -22.904 1.00 73.94 544 THR A O 1
ATOM 4362 N N . PHE A 1 545 ? 15.089 22.636 -20.877 1.00 79.06 545 PHE A N 1
ATOM 4363 C CA . PHE A 1 545 ? 13.717 22.502 -20.390 1.00 79.06 545 PHE A CA 1
ATOM 4364 C C . PHE A 1 545 ? 13.487 23.280 -19.095 1.00 79.06 545 PHE A C 1
ATOM 4366 O O . PHE A 1 545 ? 12.464 23.954 -18.966 1.00 79.06 545 PHE A O 1
ATOM 4373 N N . ALA A 1 546 ? 14.423 23.191 -18.146 1.00 84.56 546 ALA A N 1
ATOM 4374 C CA . ALA A 1 546 ? 14.389 23.944 -16.900 1.00 84.56 546 ALA A CA 1
ATOM 4375 C C . ALA A 1 546 ? 15.594 24.898 -16.824 1.00 84.56 546 ALA A C 1
ATOM 4377 O O . ALA A 1 546 ? 15.684 25.840 -17.610 1.00 84.56 546 ALA A O 1
ATOM 4378 N N . GLU A 1 547 ? 16.493 24.699 -15.861 1.00 85.00 547 GLU A N 1
ATOM 4379 C CA . GLU A 1 547 ? 17.659 25.560 -15.613 1.00 85.00 547 GLU A CA 1
ATOM 4380 C C . GLU A 1 547 ? 18.989 24.826 -15.855 1.00 85.00 547 GLU A C 1
ATOM 4382 O O . GLU A 1 547 ? 20.052 25.316 -15.466 1.00 85.00 547 GLU A O 1
ATOM 4387 N N . GLU A 1 548 ? 18.952 23.626 -16.432 1.00 87.88 548 GLU A N 1
ATOM 4388 C CA . GLU A 1 548 ? 20.139 22.868 -16.814 1.00 87.88 548 GLU A CA 1
ATOM 4389 C C . GLU A 1 548 ? 20.855 23.473 -18.030 1.00 87.88 548 GLU A C 1
ATOM 4391 O O . GLU A 1 548 ? 20.261 24.169 -18.852 1.00 87.88 548 GLU A O 1
ATOM 4396 N N . SER A 1 549 ? 22.152 23.189 -18.151 1.00 82.94 549 SER A N 1
ATOM 4397 C CA . SER A 1 549 ? 22.931 23.523 -19.346 1.00 82.94 549 SER A CA 1
ATOM 4398 C C . SER A 1 549 ? 22.622 22.559 -20.493 1.00 82.94 549 SER A C 1
ATOM 4400 O O . SER A 1 549 ? 22.276 21.402 -20.257 1.00 82.94 549 SER A O 1
ATOM 4402 N N . THR A 1 550 ? 22.832 23.004 -21.735 1.00 86.50 550 THR A N 1
ATOM 4403 C CA . THR A 1 550 ? 22.810 22.106 -22.897 1.00 86.50 550 THR A CA 1
ATOM 4404 C C . THR A 1 550 ? 23.875 21.011 -22.767 1.00 86.50 550 THR A C 1
ATOM 4406 O O . THR A 1 550 ? 24.958 21.232 -22.217 1.00 86.50 550 THR A O 1
ATOM 4409 N N . GLY A 1 551 ? 23.544 19.820 -23.262 1.00 87.00 551 GLY A N 1
ATOM 4410 C CA . GLY A 1 551 ? 24.392 18.631 -23.259 1.00 87.00 551 GLY A CA 1
ATOM 4411 C C . GLY A 1 551 ? 24.803 18.189 -24.665 1.00 87.00 551 GLY A C 1
ATOM 4412 O O . GLY A 1 551 ? 24.585 18.877 -25.664 1.00 87.00 551 GLY A O 1
ATOM 4413 N N . THR A 1 552 ? 25.413 17.010 -24.744 1.00 89.56 552 THR A N 1
ATOM 4414 C CA . THR A 1 552 ? 25.891 16.411 -25.994 1.00 89.56 552 THR A CA 1
ATOM 4415 C C . THR A 1 552 ? 24.768 15.655 -26.698 1.00 89.56 552 THR A C 1
ATOM 4417 O O . THR A 1 552 ? 24.196 14.721 -26.145 1.00 89.56 552 THR A O 1
ATOM 4420 N N . TYR A 1 553 ? 24.488 16.008 -27.952 1.00 91.19 553 TYR A N 1
ATOM 4421 C CA . TYR A 1 553 ? 23.564 15.259 -28.802 1.00 91.19 553 TYR A CA 1
ATOM 4422 C C . TYR A 1 553 ? 24.300 14.152 -29.572 1.00 91.19 553 TYR A C 1
ATOM 4424 O O . TYR A 1 553 ? 25.143 14.434 -30.423 1.00 91.19 553 TYR A O 1
ATOM 4432 N N . THR A 1 554 ? 23.974 12.887 -29.293 1.00 89.75 554 THR A N 1
ATOM 4433 C CA . THR A 1 554 ? 24.637 11.723 -29.911 1.00 89.75 554 THR A CA 1
ATOM 4434 C C . THR A 1 554 ? 24.241 11.499 -31.376 1.00 89.75 554 THR A C 1
ATOM 4436 O O . THR A 1 554 ? 25.026 10.935 -32.134 1.00 89.75 554 THR A O 1
ATOM 4439 N N . GLY A 1 555 ? 23.044 11.927 -31.796 1.00 93.75 555 GLY A N 1
ATOM 4440 C CA . GLY A 1 555 ? 22.580 11.789 -33.185 1.00 93.75 555 GLY A CA 1
ATOM 4441 C C . GLY A 1 555 ? 22.178 10.376 -33.618 1.00 93.75 555 GLY A C 1
ATOM 4442 O O . GLY A 1 555 ? 21.981 10.144 -34.807 1.00 93.75 555 GLY A O 1
ATOM 4443 N N . GLN A 1 556 ? 22.079 9.434 -32.679 1.00 95.69 556 GLN A N 1
ATOM 4444 C CA . GLN A 1 556 ? 21.698 8.040 -32.913 1.00 95.69 556 GLN A CA 1
ATOM 4445 C C . GLN A 1 556 ? 21.254 7.385 -31.598 1.00 95.69 556 GLN A C 1
ATOM 4447 O O . GLN A 1 556 ? 21.427 7.959 -30.520 1.00 95.69 556 GLN A O 1
ATOM 4452 N N . THR A 1 557 ? 20.731 6.160 -31.673 1.00 97.38 557 THR A N 1
ATOM 4453 C CA . THR A 1 557 ? 20.478 5.327 -30.487 1.00 97.38 557 THR A CA 1
ATOM 4454 C C . THR A 1 557 ? 21.764 5.094 -29.680 1.00 97.38 557 THR A C 1
ATOM 4456 O O . THR A 1 557 ? 22.878 5.366 -30.136 1.00 97.38 557 THR A O 1
ATOM 4459 N N . THR A 1 558 ? 21.634 4.553 -28.477 1.00 97.62 558 THR A N 1
ATOM 4460 C CA . THR A 1 558 ? 22.737 4.023 -27.660 1.00 97.62 558 THR A CA 1
ATOM 4461 C C . THR A 1 558 ? 22.411 2.591 -27.258 1.00 97.62 558 THR A C 1
ATOM 4463 O O . THR A 1 558 ? 21.267 2.150 -27.406 1.00 97.62 558 THR A O 1
ATOM 4466 N N . ASP A 1 559 ? 23.404 1.856 -26.757 1.00 98.56 559 ASP A N 1
ATOM 4467 C CA . ASP A 1 559 ? 23.144 0.551 -26.151 1.00 98.56 559 ASP A CA 1
ATOM 4468 C C . ASP A 1 559 ? 22.159 0.722 -24.987 1.00 98.56 559 ASP A C 1
ATOM 4470 O O . ASP A 1 559 ? 22.223 1.708 -24.241 1.00 98.56 559 ASP A O 1
ATOM 4474 N N . VAL A 1 560 ? 21.217 -0.211 -24.857 1.00 98.50 560 VAL A N 1
ATOM 4475 C CA . VAL A 1 560 ? 20.231 -0.174 -23.777 1.00 98.50 560 VAL A CA 1
ATOM 4476 C C . VAL A 1 560 ? 20.916 -0.312 -22.419 1.00 98.50 560 VAL A C 1
ATOM 4478 O O . VAL A 1 560 ? 21.928 -1.002 -22.284 1.00 98.50 560 VAL A O 1
ATOM 4481 N N . GLY A 1 561 ? 20.366 0.338 -21.400 1.00 97.12 561 GLY A N 1
ATOM 4482 C CA . GLY A 1 561 ? 20.916 0.317 -20.048 1.00 97.12 561 GLY A CA 1
ATOM 4483 C C . GLY A 1 561 ? 22.172 1.171 -19.853 1.00 97.12 561 GLY A C 1
ATOM 4484 O O . GLY A 1 561 ? 22.844 1.028 -18.835 1.00 97.12 561 GLY A O 1
ATOM 4485 N N . SER A 1 562 ? 22.493 2.062 -20.799 1.00 97.12 562 SER A N 1
ATOM 4486 C CA . SER A 1 562 ? 23.639 2.985 -20.685 1.00 97.12 562 SER A CA 1
ATOM 4487 C C . SER A 1 562 ? 23.461 4.053 -19.595 1.00 97.12 562 SER A C 1
ATOM 4489 O O . SER A 1 562 ? 24.440 4.661 -19.165 1.00 97.12 562 SER A O 1
ATOM 4491 N N . PHE A 1 563 ? 22.226 4.289 -19.149 1.00 96.88 563 PHE A N 1
ATOM 4492 C CA . PHE A 1 563 ? 21.864 5.306 -18.158 1.00 96.88 563 PHE A CA 1
ATOM 4493 C C . PHE A 1 563 ? 21.319 4.664 -16.875 1.00 96.88 563 PHE A C 1
ATOM 4495 O O . PHE A 1 563 ? 20.927 3.501 -16.912 1.00 96.88 563 PHE A O 1
ATOM 4502 N N . PRO A 1 564 ? 21.280 5.364 -15.727 1.00 97.25 564 PRO A N 1
ATOM 4503 C CA . PRO A 1 564 ? 20.744 4.781 -14.497 1.00 97.25 564 PRO A CA 1
ATOM 4504 C C . PRO A 1 564 ? 19.265 4.357 -14.635 1.00 97.25 564 PRO A C 1
ATOM 4506 O O . PRO A 1 564 ? 18.503 5.035 -15.326 1.00 97.25 564 PRO A O 1
ATOM 4509 N N . PRO A 1 565 ? 18.831 3.269 -13.972 1.00 98.12 565 PRO A N 1
ATOM 4510 C CA . PRO A 1 565 ? 17.435 2.848 -13.984 1.00 98.12 565 PRO A CA 1
ATOM 4511 C C . PRO A 1 565 ? 16.558 3.770 -13.129 1.00 98.12 565 PRO A C 1
ATOM 4513 O O . PRO A 1 565 ? 17.051 4.514 -12.282 1.00 98.12 565 PRO A O 1
ATOM 4516 N N . ASN A 1 566 ? 15.240 3.669 -13.289 1.00 97.75 566 ASN A N 1
ATOM 4517 C CA . ASN A 1 566 ? 14.278 4.269 -12.368 1.00 97.75 566 ASN A CA 1
ATOM 4518 C C . ASN A 1 566 ? 14.053 3.413 -11.109 1.00 97.75 566 ASN A C 1
ATOM 4520 O O . ASN A 1 566 ? 14.589 2.314 -10.992 1.00 97.75 566 ASN A O 1
ATOM 4524 N N . GLY A 1 567 ? 13.215 3.884 -10.177 1.00 94.75 567 GLY A N 1
ATOM 4525 C CA . GLY A 1 567 ? 12.938 3.204 -8.899 1.00 94.75 567 GLY A CA 1
ATOM 4526 C C . GLY A 1 567 ? 12.280 1.817 -8.992 1.00 94.75 567 GLY A C 1
ATOM 4527 O O . GLY A 1 567 ? 12.174 1.136 -7.978 1.00 94.75 567 GLY A O 1
ATOM 4528 N N . PHE A 1 568 ? 11.858 1.376 -10.183 1.00 95.44 568 PHE A N 1
ATOM 4529 C CA . PHE A 1 568 ? 11.377 0.012 -10.444 1.00 95.44 568 PHE A CA 1
ATOM 4530 C C . PHE A 1 568 ? 12.397 -0.844 -11.207 1.00 95.44 568 PHE A C 1
ATOM 4532 O O . PHE A 1 568 ? 12.095 -1.960 -11.624 1.00 95.44 568 PHE A O 1
ATOM 4539 N N . GLY A 1 569 ? 13.619 -0.343 -11.390 1.00 96.75 569 GLY A N 1
ATOM 4540 C CA . GLY A 1 569 ? 14.700 -1.062 -12.054 1.00 96.75 569 GLY A CA 1
ATOM 4541 C C . GLY A 1 569 ? 14.605 -1.065 -13.577 1.00 96.75 569 GLY A C 1
ATOM 4542 O O . GLY A 1 569 ? 15.249 -1.902 -14.205 1.00 96.75 569 GLY A O 1
ATOM 4543 N N . LEU A 1 570 ? 13.813 -0.163 -14.167 1.00 98.50 570 LEU A N 1
ATOM 4544 C CA . LEU A 1 570 ? 13.662 -0.022 -15.614 1.00 98.50 570 LEU A CA 1
ATOM 4545 C C . LEU A 1 570 ? 14.624 1.023 -16.167 1.00 98.50 570 LEU A C 1
ATOM 4547 O O . LEU A 1 570 ? 14.748 2.119 -15.625 1.00 98.50 570 LEU A O 1
ATOM 4551 N N . TYR A 1 571 ? 15.245 0.692 -17.287 1.00 98.56 571 TYR A N 1
ATOM 4552 C CA . TYR A 1 571 ? 16.188 1.538 -18.000 1.00 98.56 571 TYR A CA 1
ATOM 4553 C C . TYR A 1 571 ? 15.529 2.209 -19.205 1.00 98.56 571 TYR A C 1
ATOM 4555 O O . TYR A 1 571 ? 14.513 1.731 -19.730 1.00 98.56 571 TYR A O 1
ATOM 4563 N N . ASP A 1 572 ? 16.140 3.309 -19.649 1.00 98.00 572 ASP A N 1
ATOM 4564 C CA . ASP A 1 572 ? 15.800 4.022 -20.885 1.00 98.00 572 ASP A CA 1
ATOM 4565 C C . ASP A 1 572 ? 14.313 4.420 -20.968 1.00 98.00 572 ASP A C 1
ATOM 4567 O O . ASP A 1 572 ? 13.690 4.331 -22.019 1.00 98.00 572 ASP A O 1
ATOM 4571 N N . MET A 1 573 ? 13.714 4.827 -19.841 1.00 98.25 573 MET A N 1
ATOM 4572 C CA . MET A 1 573 ? 12.314 5.288 -19.793 1.00 98.25 573 MET A CA 1
ATOM 4573 C C . MET A 1 573 ? 12.124 6.708 -20.359 1.00 98.25 573 MET A C 1
ATOM 4575 O O . MET A 1 573 ? 10.990 7.145 -20.550 1.00 98.25 573 MET A O 1
ATOM 4579 N N . HIS A 1 574 ? 13.223 7.432 -20.592 1.00 97.44 574 HIS A N 1
ATOM 4580 C CA . HIS A 1 574 ? 13.260 8.792 -21.123 1.00 97.44 574 HIS A CA 1
ATOM 4581 C C . HIS A 1 574 ? 14.231 8.839 -22.312 1.00 97.44 574 HIS A C 1
ATOM 4583 O O . HIS A 1 574 ? 15.428 9.026 -22.124 1.00 97.44 574 HIS A O 1
ATOM 4589 N N . GLY A 1 575 ? 13.739 8.654 -23.533 1.00 96.50 575 GLY A N 1
ATOM 4590 C CA . GLY A 1 575 ? 14.530 8.709 -24.759 1.00 96.50 575 GLY A CA 1
ATOM 4591 C C . GLY A 1 575 ? 15.008 7.347 -25.272 1.00 96.50 575 GLY A C 1
ATOM 4592 O O . GLY A 1 575 ? 14.392 6.304 -25.064 1.00 96.50 575 GLY A O 1
ATOM 4593 N N . ASN A 1 576 ? 16.122 7.377 -26.003 1.00 97.62 576 ASN A N 1
ATOM 4594 C CA . ASN A 1 576 ? 16.613 6.328 -26.894 1.00 97.62 576 ASN A CA 1
ATOM 4595 C C . ASN A 1 576 ? 15.620 6.047 -28.036 1.00 97.62 576 ASN A C 1
ATOM 4597 O O . ASN A 1 576 ? 15.870 6.492 -29.150 1.00 97.62 576 ASN A O 1
ATOM 4601 N N . VAL A 1 577 ? 14.455 5.447 -27.790 1.00 98.31 577 VAL A N 1
ATOM 4602 C CA . VAL A 1 577 ? 13.374 5.297 -28.783 1.00 98.31 577 VAL A CA 1
ATOM 4603 C C . VAL A 1 577 ? 12.000 5.522 -28.154 1.00 98.31 577 VAL A C 1
ATOM 4605 O O . VAL A 1 577 ? 11.772 5.177 -27.000 1.00 98.31 577 VAL A O 1
ATOM 4608 N N . TRP A 1 578 ? 11.059 6.041 -28.944 1.00 98.19 578 TRP A N 1
ATOM 4609 C CA . TRP A 1 578 ? 9.639 5.993 -28.618 1.00 98.19 578 TRP A CA 1
ATOM 4610 C C . TRP A 1 578 ? 9.183 4.550 -28.496 1.00 98.19 578 TRP A C 1
ATOM 4612 O O . TRP A 1 578 ? 9.641 3.688 -29.245 1.00 98.19 578 TRP A O 1
ATOM 4622 N N . GLU A 1 579 ? 8.209 4.302 -27.630 1.00 98.50 579 GLU A N 1
ATOM 4623 C CA . GLU A 1 579 ? 7.744 2.948 -27.368 1.00 98.50 579 GLU A CA 1
ATOM 4624 C C . GLU A 1 579 ? 6.262 2.768 -27.659 1.00 98.50 579 GLU A C 1
ATOM 4626 O O . GLU A 1 579 ? 5.410 3.477 -27.115 1.00 98.50 579 GLU A O 1
ATOM 4631 N N . TRP A 1 580 ? 5.961 1.778 -28.501 1.00 98.44 580 TRP A N 1
ATOM 4632 C CA . TRP A 1 580 ? 4.594 1.358 -28.783 1.00 98.44 580 TRP A CA 1
ATOM 4633 C C . TRP A 1 580 ? 3.882 0.839 -27.532 1.00 98.44 580 TRP A C 1
ATOM 4635 O O . TRP A 1 580 ? 4.358 -0.082 -26.868 1.00 98.44 580 TRP A O 1
ATOM 4645 N N . CYS A 1 581 ? 2.690 1.377 -27.276 1.00 97.81 581 CYS A N 1
ATOM 4646 C CA . CYS A 1 581 ? 1.762 0.872 -26.268 1.00 97.81 581 CYS A CA 1
ATOM 4647 C C . CYS A 1 581 ? 0.591 0.107 -26.916 1.00 97.81 581 CYS A C 1
ATOM 4649 O O . CYS A 1 581 ? 0.187 0.376 -28.053 1.00 97.81 581 CYS A O 1
ATOM 4651 N N . ASP A 1 582 ? -0.012 -0.823 -26.175 1.00 96.12 582 ASP A N 1
ATOM 4652 C CA . ASP A 1 582 ? -1.275 -1.479 -26.533 1.00 96.12 582 ASP A CA 1
ATOM 4653 C C . ASP A 1 582 ? -2.479 -0.635 -26.096 1.00 96.12 582 ASP A C 1
ATOM 4655 O O . ASP A 1 582 ? -3.304 -1.028 -25.270 1.00 96.12 582 ASP A O 1
ATOM 4659 N N . SER A 1 583 ? -2.532 0.607 -26.567 1.00 95.38 583 SER A N 1
ATOM 4660 C CA . SER A 1 583 ? -3.606 1.541 -26.233 1.00 95.38 583 SER A CA 1
ATOM 4661 C C . SER A 1 583 ? -3.895 2.459 -27.407 1.00 95.38 583 SER A C 1
ATOM 4663 O O . SER A 1 583 ? -2.983 2.869 -28.131 1.00 95.38 583 SER A O 1
ATOM 4665 N N . ASP A 1 584 ? -5.177 2.750 -27.595 1.00 93.38 584 ASP A N 1
ATOM 4666 C CA . ASP A 1 584 ? -5.658 3.644 -28.641 1.00 93.38 584 ASP A CA 1
ATOM 4667 C C . ASP A 1 584 ? -5.425 5.102 -28.242 1.00 93.38 584 ASP A C 1
ATOM 4669 O O . ASP A 1 584 ? -5.617 5.497 -27.088 1.00 93.38 584 ASP A O 1
ATOM 4673 N N . TYR A 1 585 ? -5.008 5.923 -29.202 1.00 89.00 585 TYR A N 1
ATOM 4674 C CA . TYR A 1 585 ? -4.848 7.351 -28.964 1.00 89.00 585 TYR A CA 1
ATOM 4675 C C . TYR A 1 585 ? -6.227 8.028 -28.962 1.00 89.00 585 TYR A C 1
ATOM 4677 O O . TYR A 1 585 ? -6.968 7.895 -29.930 1.00 89.00 585 TYR A O 1
ATOM 4685 N N . ASP A 1 586 ? -6.592 8.714 -27.873 1.00 85.56 586 ASP A N 1
ATOM 4686 C CA . ASP A 1 586 ? -7.902 9.362 -27.676 1.00 85.56 586 ASP A CA 1
ATOM 4687 C C . ASP A 1 586 ? -9.125 8.460 -27.947 1.00 85.56 586 ASP A C 1
ATOM 4689 O O . ASP A 1 586 ? -10.144 8.905 -28.473 1.00 85.56 586 ASP A O 1
ATOM 4693 N N . ASN A 1 587 ? -9.035 7.173 -27.581 1.00 76.44 587 ASN A N 1
ATOM 4694 C CA . ASN A 1 587 ? -10.055 6.143 -27.854 1.00 76.44 587 ASN A CA 1
ATOM 4695 C C . ASN A 1 587 ? -10.385 5.966 -29.350 1.00 76.44 587 ASN A C 1
ATOM 4697 O O . ASN A 1 587 ? -11.438 5.429 -29.700 1.00 76.44 587 ASN A O 1
ATOM 4701 N N . ASN A 1 588 ? -9.494 6.412 -30.237 1.00 74.44 588 ASN A N 1
ATOM 4702 C CA . ASN A 1 588 ? -9.600 6.205 -31.668 1.00 74.44 588 ASN A CA 1
ATOM 4703 C C . ASN A 1 588 ? -8.754 4.992 -32.078 1.00 74.44 588 ASN A C 1
ATOM 4705 O O . ASN A 1 588 ? -7.525 5.013 -31.995 1.00 74.44 588 ASN A O 1
ATOM 4709 N N . ASN A 1 589 ? -9.417 3.952 -32.584 1.00 73.75 589 ASN A N 1
ATOM 4710 C CA . ASN A 1 589 ? -8.773 2.714 -33.027 1.00 73.75 589 ASN A CA 1
ATOM 4711 C C . ASN A 1 589 ? -7.839 2.892 -34.239 1.00 73.75 589 ASN A C 1
ATOM 4713 O O . ASN A 1 589 ? -7.125 1.955 -34.605 1.00 73.75 589 ASN A O 1
ATOM 4717 N N . SER A 1 590 ? -7.831 4.072 -34.870 1.00 83.06 590 SER A N 1
ATOM 4718 C CA . SER A 1 590 ? -6.972 4.361 -36.013 1.00 83.06 590 SER A CA 1
ATOM 4719 C C . SER A 1 590 ? -5.517 4.609 -35.625 1.00 83.06 590 SER A C 1
ATOM 4721 O O . SER A 1 590 ? -4.658 4.501 -36.492 1.00 83.06 590 SER A O 1
ATOM 4723 N N . ASN A 1 591 ? -5.227 4.955 -34.364 1.00 90.31 591 ASN A N 1
ATOM 4724 C CA . ASN A 1 591 ? -3.896 5.358 -33.912 1.00 90.31 591 ASN A CA 1
ATOM 4725 C C . ASN A 1 591 ? -3.532 4.708 -32.578 1.00 90.31 591 ASN A C 1
ATOM 4727 O O . ASN A 1 591 ? -4.359 4.604 -31.678 1.00 90.31 591 ASN A O 1
ATOM 4731 N N . LYS A 1 592 ? -2.263 4.320 -32.433 1.00 95.31 592 LYS A N 1
ATOM 4732 C CA . LYS A 1 592 ? -1.719 3.756 -31.192 1.00 95.31 592 LYS A CA 1
ATOM 4733 C C . LYS A 1 592 ? -0.843 4.771 -30.477 1.00 95.31 592 LYS A C 1
ATOM 4735 O O . LYS A 1 592 ? -0.236 5.632 -31.114 1.00 95.31 592 LYS A O 1
ATOM 4740 N N . VAL A 1 593 ? -0.799 4.662 -29.155 1.00 96.69 593 VAL A N 1
ATOM 4741 C CA . VAL A 1 593 ? -0.010 5.554 -28.306 1.00 96.69 593 VAL A CA 1
ATOM 4742 C C . VAL A 1 593 ? 1.478 5.200 -28.369 1.00 96.69 593 VAL A C 1
ATOM 4744 O O . VAL A 1 593 ? 1.854 4.029 -28.285 1.00 96.69 593 VAL A O 1
ATOM 4747 N N . LEU A 1 594 ? 2.308 6.237 -28.469 1.00 97.44 594 LEU A N 1
ATOM 4748 C CA . LEU A 1 594 ? 3.753 6.210 -28.262 1.00 97.44 594 LEU A CA 1
ATOM 4749 C C . LEU A 1 594 ? 4.117 7.042 -27.033 1.00 97.44 594 LEU A C 1
ATOM 4751 O O . LEU A 1 594 ? 3.545 8.117 -26.816 1.00 97.44 594 LEU A O 1
ATOM 4755 N N . ARG A 1 595 ? 5.089 6.562 -26.251 1.00 97.69 595 ARG A N 1
ATOM 4756 C CA . ARG A 1 595 ? 5.609 7.255 -25.060 1.00 97.69 595 ARG A CA 1
ATOM 4757 C C . ARG A 1 595 ? 7.131 7.187 -24.956 1.00 97.69 595 ARG A C 1
ATOM 4759 O O . ARG A 1 595 ? 7.757 6.361 -25.615 1.00 97.69 595 ARG A O 1
ATOM 4766 N N . GLY A 1 596 ? 7.700 8.084 -24.152 1.00 96.25 596 GLY A N 1
ATOM 4767 C CA . GLY A 1 596 ? 9.111 8.066 -23.755 1.00 96.25 596 GLY A CA 1
ATOM 4768 C C . GLY A 1 596 ? 10.048 8.996 -24.514 1.00 96.25 596 GLY A C 1
ATOM 4769 O O . GLY A 1 596 ? 11.105 9.306 -23.976 1.00 96.25 596 GLY A O 1
ATOM 4770 N N . GLY A 1 597 ? 9.678 9.509 -25.688 1.00 96.69 597 GLY A N 1
ATOM 4771 C CA . GLY A 1 597 ? 10.606 10.275 -26.524 1.00 96.69 597 GLY A CA 1
ATOM 4772 C C . GLY A 1 597 ? 11.665 9.387 -27.181 1.00 96.69 597 GLY A C 1
ATOM 4773 O O . GLY A 1 597 ? 11.763 8.202 -26.897 1.00 96.69 597 GLY A O 1
ATOM 4774 N N . SER A 1 598 ? 12.484 9.951 -28.066 1.00 96.81 598 SER A N 1
ATOM 4775 C CA . SER A 1 598 ? 13.595 9.232 -28.705 1.00 96.81 598 SER A CA 1
ATOM 4776 C C . SER A 1 598 ? 14.864 10.078 -28.757 1.00 96.81 598 SER A C 1
ATOM 4778 O O . SER A 1 598 ? 14.838 11.263 -28.423 1.00 96.81 598 SER A O 1
ATOM 4780 N N . TRP A 1 599 ? 15.967 9.488 -29.224 1.00 96.12 599 TRP A N 1
ATOM 4781 C CA . TRP A 1 599 ? 17.262 10.163 -29.360 1.00 96.12 599 TRP A CA 1
ATOM 4782 C C . TRP A 1 599 ? 17.195 11.489 -30.141 1.00 96.12 599 TRP A C 1
ATOM 4784 O O . TRP A 1 599 ? 17.970 12.390 -29.851 1.00 96.12 599 TRP A O 1
ATOM 4794 N N . VAL A 1 600 ? 16.264 11.649 -31.091 1.00 94.69 600 VAL A N 1
ATOM 4795 C CA . VAL A 1 600 ? 16.116 12.869 -31.919 1.00 94.69 600 VAL A CA 1
ATOM 4796 C C . VAL A 1 600 ? 15.175 13.917 -31.311 1.00 94.69 600 VAL A C 1
ATOM 4798 O O . VAL A 1 600 ? 15.099 15.049 -31.795 1.00 94.69 600 VAL A O 1
ATOM 4801 N N . ASN A 1 601 ? 14.441 13.555 -30.258 1.00 94.56 601 ASN A N 1
ATOM 4802 C CA . ASN A 1 601 ? 13.431 14.410 -29.652 1.00 94.56 601 ASN A CA 1
ATOM 4803 C C . ASN A 1 601 ? 14.003 15.302 -28.559 1.00 94.56 601 ASN A C 1
ATOM 4805 O O . ASN A 1 601 ? 14.948 14.942 -27.858 1.00 94.56 601 ASN A O 1
ATOM 4809 N N . ASN A 1 602 ? 13.369 16.456 -28.376 1.00 92.69 602 ASN A N 1
ATOM 4810 C CA . ASN A 1 602 ? 13.718 17.356 -27.290 1.00 92.69 602 ASN A CA 1
ATOM 4811 C C . ASN A 1 602 ? 13.242 16.791 -25.945 1.00 92.69 602 ASN A C 1
ATOM 4813 O O . ASN A 1 602 ? 12.330 15.967 -25.865 1.00 92.69 602 ASN A O 1
ATOM 4817 N N . LEU A 1 603 ? 13.816 17.323 -24.868 1.00 91.62 603 LEU A N 1
ATOM 4818 C CA . LEU A 1 603 ? 13.541 16.929 -23.483 1.00 91.62 603 LEU A CA 1
ATOM 4819 C C . LEU A 1 603 ? 12.039 16.943 -23.137 1.00 91.62 603 LEU A C 1
ATOM 4821 O O . LEU A 1 603 ? 11.549 16.082 -22.409 1.00 91.62 603 LEU A O 1
ATOM 4825 N N . SER A 1 604 ? 11.287 17.884 -23.720 1.00 92.50 604 SER A N 1
ATOM 4826 C CA . SER A 1 604 ? 9.835 17.990 -23.538 1.00 92.50 604 SER A CA 1
ATOM 4827 C C . SER A 1 604 ? 9.061 16.735 -23.944 1.00 92.50 604 SER A C 1
ATOM 4829 O O . SER A 1 604 ? 8.082 16.384 -23.287 1.00 92.50 604 SER A O 1
ATOM 4831 N N . ASP A 1 605 ? 9.502 16.057 -24.996 1.00 95.19 605 ASP A N 1
ATOM 4832 C CA . ASP A 1 605 ? 8.828 14.867 -25.511 1.00 95.19 605 ASP A CA 1
ATOM 4833 C C . ASP A 1 605 ? 9.177 13.620 -24.683 1.00 95.19 605 ASP A C 1
ATOM 4835 O O . ASP A 1 605 ? 8.494 12.603 -24.757 1.00 95.19 605 ASP A O 1
ATOM 4839 N N . CYS A 1 606 ? 10.234 13.703 -23.869 1.00 96.31 606 CYS A N 1
ATOM 4840 C CA . CYS A 1 606 ? 10.718 12.608 -23.034 1.00 96.31 606 CYS A CA 1
ATOM 4841 C C . CYS A 1 606 ? 10.036 12.559 -21.656 1.00 96.31 606 CYS A C 1
ATOM 4843 O O . CYS A 1 606 ? 10.368 11.695 -20.847 1.00 96.31 606 CYS A O 1
ATOM 4845 N N . ARG A 1 607 ? 9.116 13.486 -21.338 1.00 96.81 607 ARG A N 1
ATOM 4846 C CA . ARG A 1 607 ? 8.415 13.502 -20.039 1.00 96.81 607 ARG A CA 1
ATOM 4847 C C . ARG A 1 607 ? 7.602 12.227 -19.833 1.00 96.81 607 ARG A C 1
ATOM 4849 O O . ARG A 1 607 ? 6.997 11.706 -20.765 1.00 96.81 607 ARG A O 1
ATOM 4856 N N . SER A 1 608 ? 7.470 11.812 -18.576 1.00 97.06 608 SER A N 1
ATOM 4857 C CA . SER A 1 608 ? 6.705 10.620 -18.178 1.00 97.06 608 SER A CA 1
ATOM 4858 C C . SER A 1 608 ? 5.260 10.644 -18.693 1.00 97.06 608 SER A C 1
ATOM 4860 O O . SER A 1 608 ? 4.736 9.622 -19.129 1.00 97.06 608 SER A O 1
ATOM 4862 N N . ALA A 1 609 ? 4.610 11.815 -18.657 1.00 95.81 609 ALA A N 1
ATOM 4863 C CA . ALA A 1 609 ? 3.230 11.995 -19.115 1.00 95.81 609 ALA A CA 1
ATOM 4864 C C . ALA A 1 609 ? 3.084 12.245 -20.619 1.00 95.81 609 ALA A C 1
ATOM 4866 O O . ALA A 1 609 ? 1.956 12.260 -21.117 1.00 95.81 609 ALA A O 1
ATOM 4867 N N . TYR A 1 610 ? 4.181 12.517 -21.329 1.00 95.94 610 TYR A N 1
ATOM 4868 C CA . TYR A 1 610 ? 4.085 12.885 -22.731 1.00 95.94 610 TYR A CA 1
ATOM 4869 C C . TYR A 1 610 ? 3.691 11.664 -23.561 1.00 95.94 610 TYR A C 1
ATOM 4871 O O . TYR A 1 610 ? 4.235 10.569 -23.409 1.00 95.94 610 TYR A O 1
ATOM 4879 N N . ARG A 1 611 ? 2.715 11.876 -24.441 1.00 94.56 611 ARG A N 1
ATOM 4880 C CA . ARG A 1 611 ? 2.147 10.872 -25.335 1.00 94.56 611 ARG A CA 1
ATOM 4881 C C . ARG A 1 611 ? 1.984 11.471 -26.719 1.00 94.56 611 ARG A C 1
ATOM 4883 O O . ARG A 1 611 ? 1.608 12.635 -26.849 1.00 94.56 611 ARG A O 1
ATOM 4890 N N . VAL A 1 612 ? 2.183 10.656 -27.743 1.00 94.81 612 VAL A N 1
ATOM 4891 C CA . VAL A 1 612 ? 1.997 11.068 -29.137 1.00 94.81 612 VAL A CA 1
ATOM 4892 C C . VAL A 1 612 ? 1.406 9.919 -29.954 1.00 94.81 612 VAL A C 1
ATOM 4894 O O . VAL A 1 612 ? 1.432 8.761 -29.534 1.00 94.81 612 VAL A O 1
ATOM 4897 N N . ASN A 1 613 ? 0.838 10.246 -31.105 1.00 91.75 613 ASN A N 1
ATOM 4898 C CA . ASN A 1 613 ? 0.526 9.318 -32.185 1.00 91.75 613 ASN A CA 1
ATOM 4899 C C . ASN A 1 613 ? 1.321 9.717 -33.437 1.00 91.75 613 ASN A C 1
ATOM 4901 O O . ASN A 1 613 ? 1.948 10.769 -33.488 1.00 91.75 613 ASN A O 1
ATOM 4905 N N . VAL A 1 614 ? 1.296 8.880 -34.466 1.00 87.56 614 VAL A N 1
ATOM 4906 C CA . VAL A 1 614 ? 1.954 9.171 -35.747 1.00 87.56 614 VAL A CA 1
ATOM 4907 C C . VAL A 1 614 ? 0.926 9.182 -36.867 1.00 87.56 614 VAL A C 1
ATOM 4909 O O . VAL A 1 614 ? 0.063 8.308 -36.914 1.00 87.56 614 VAL A O 1
ATOM 4912 N N . ASP A 1 615 ? 1.039 10.139 -37.790 1.00 81.56 615 ASP A N 1
ATOM 4913 C CA . ASP A 1 615 ? 0.081 10.335 -38.892 1.00 81.56 615 ASP A CA 1
ATOM 4914 C C . ASP A 1 615 ? 0.005 9.135 -39.857 1.00 81.56 615 ASP A C 1
ATOM 4916 O O . ASP A 1 615 ? -0.996 8.940 -40.541 1.00 81.56 615 ASP A O 1
ATOM 4920 N N . GLY A 1 616 ? 1.034 8.277 -39.882 1.00 82.56 616 GLY A N 1
ATOM 4921 C CA . GLY A 1 616 ? 1.039 7.006 -40.621 1.00 82.56 616 GLY A CA 1
ATOM 4922 C C . GLY A 1 616 ? 0.350 5.835 -39.904 1.00 82.56 616 GLY A C 1
ATOM 4923 O O . GLY A 1 616 ? 0.391 4.703 -40.397 1.00 82.56 616 GLY A O 1
ATOM 4924 N N . GLY A 1 617 ? -0.246 6.076 -38.734 1.00 90.62 617 GLY A N 1
ATOM 4925 C CA . GLY A 1 617 ? -0.949 5.076 -37.938 1.00 90.62 617 GLY A CA 1
ATOM 4926 C C . GLY A 1 617 ? -0.056 3.935 -37.420 1.00 90.62 617 GLY A C 1
ATOM 4927 O O . GLY A 1 617 ? 1.173 4.041 -37.405 1.00 90.62 617 GLY A O 1
ATOM 4928 N N . PRO A 1 618 ? -0.647 2.793 -37.022 1.00 93.50 618 PRO A N 1
ATOM 4929 C CA . PRO A 1 618 ? 0.073 1.676 -36.401 1.00 93.50 618 PRO A CA 1
ATOM 4930 C C . PRO A 1 618 ? 1.045 0.958 -37.354 1.00 93.50 618 PRO A C 1
ATOM 4932 O O . PRO A 1 618 ? 1.814 0.104 -36.920 1.00 93.50 618 PRO A O 1
ATOM 4935 N N . GLY A 1 619 ? 0.997 1.269 -38.656 1.00 94.94 619 GLY A N 1
ATOM 4936 C CA . GLY A 1 619 ? 1.894 0.731 -39.681 1.00 94.94 619 GLY A CA 1
ATOM 4937 C C . GLY A 1 619 ? 3.161 1.561 -39.920 1.00 94.94 619 GLY A C 1
ATOM 4938 O O . GLY A 1 619 ? 4.042 1.103 -40.656 1.00 94.94 619 GLY A O 1
ATOM 4939 N N . TYR A 1 620 ? 3.255 2.754 -39.323 1.00 94.50 620 TYR A N 1
ATOM 4940 C CA . TYR A 1 620 ? 4.370 3.681 -39.504 1.00 94.50 620 TYR A CA 1
ATOM 4941 C C . TYR A 1 620 ? 5.680 3.134 -38.919 1.00 94.50 620 TYR A C 1
ATOM 4943 O O . TYR A 1 620 ? 5.679 2.474 -37.880 1.00 94.50 620 TYR A O 1
ATOM 4951 N N . ARG A 1 621 ? 6.800 3.418 -39.595 1.00 94.44 621 ARG A N 1
ATOM 4952 C CA . ARG A 1 621 ? 8.157 3.008 -39.204 1.00 94.44 621 ARG A CA 1
ATOM 4953 C C . ARG A 1 621 ? 9.090 4.204 -39.303 1.00 94.44 621 ARG A C 1
ATOM 4955 O O . ARG A 1 621 ? 9.041 4.939 -40.287 1.00 94.44 621 ARG A O 1
ATOM 4962 N N . VAL A 1 622 ? 9.922 4.393 -38.286 1.00 94.31 622 VAL A N 1
ATOM 4963 C CA . VAL A 1 622 ? 10.991 5.395 -38.290 1.00 94.31 622 VAL A CA 1
ATOM 4964 C C . VAL A 1 622 ? 12.075 4.984 -37.294 1.00 94.31 622 VAL A C 1
ATOM 4966 O O . VAL A 1 622 ? 11.813 4.242 -36.346 1.00 94.31 622 VAL A O 1
ATOM 4969 N N . SER A 1 623 ? 13.288 5.500 -37.481 1.00 92.81 623 SER A N 1
ATOM 4970 C CA . SER A 1 623 ? 14.481 5.171 -36.688 1.00 92.81 623 SER A CA 1
ATOM 4971 C C . SER A 1 623 ? 14.479 5.656 -35.233 1.00 92.81 623 SER A C 1
ATOM 4973 O O . SER A 1 623 ? 15.445 5.453 -34.499 1.00 92.81 623 SER A O 1
ATOM 4975 N N . GLY A 1 624 ? 13.391 6.296 -34.807 1.00 95.00 624 GLY A N 1
ATOM 4976 C CA . GLY A 1 624 ? 13.148 6.708 -33.428 1.00 95.00 624 GLY A CA 1
ATOM 4977 C C . GLY A 1 624 ? 12.048 5.913 -32.726 1.00 95.00 624 GLY A C 1
ATOM 4978 O O . GLY A 1 624 ? 11.685 6.307 -31.627 1.00 95.00 624 GLY A O 1
ATOM 4979 N N . ILE A 1 625 ? 11.479 4.859 -33.329 1.00 97.81 625 ILE A N 1
ATOM 4980 C CA . ILE A 1 625 ? 10.382 4.070 -32.737 1.00 97.81 625 ILE A CA 1
ATOM 4981 C C . ILE A 1 625 ? 10.800 2.609 -32.553 1.00 97.81 625 ILE A C 1
ATOM 4983 O O . ILE A 1 625 ? 11.168 1.940 -33.518 1.00 97.81 625 ILE A O 1
ATOM 4987 N N . GLY A 1 626 ? 10.656 2.122 -31.323 1.00 98.38 626 GLY A N 1
ATOM 4988 C CA . GLY A 1 626 ? 10.797 0.735 -30.900 1.00 98.38 626 GLY A CA 1
ATOM 4989 C C . GLY A 1 626 ? 9.699 0.358 -29.901 1.00 98.38 626 GLY A C 1
ATOM 4990 O O . GLY A 1 626 ? 8.561 0.827 -29.996 1.00 98.38 626 GLY A O 1
ATOM 4991 N N . PHE A 1 627 ? 10.009 -0.536 -28.961 1.00 98.75 627 PHE A N 1
ATOM 4992 C CA . PHE A 1 627 ? 9.067 -0.962 -27.923 1.00 98.75 627 PHE A CA 1
ATOM 4993 C C . PHE A 1 627 ? 9.758 -1.721 -26.783 1.00 98.75 627 PHE A C 1
ATOM 4995 O O . PHE A 1 627 ? 10.908 -2.159 -26.888 1.00 98.75 627 PHE A O 1
ATOM 5002 N N . ARG A 1 628 ? 9.001 -1.924 -25.706 1.00 98.50 628 ARG A N 1
ATOM 5003 C CA . ARG A 1 628 ? 9.301 -2.857 -24.616 1.00 98.50 628 ARG A CA 1
ATOM 5004 C C . ARG A 1 628 ? 8.079 -3.739 -24.353 1.00 98.50 628 ARG A C 1
ATOM 5006 O O . ARG A 1 628 ? 7.011 -3.485 -24.913 1.00 98.50 628 ARG A O 1
ATOM 5013 N N . VAL A 1 629 ? 8.215 -4.786 -23.543 1.00 98.62 629 VAL A N 1
ATOM 5014 C CA . VAL A 1 629 ? 7.128 -5.762 -23.334 1.00 98.62 629 VAL A CA 1
ATOM 5015 C C . VAL A 1 629 ? 6.794 -5.963 -21.864 1.00 98.62 629 VAL A C 1
ATOM 5017 O O . VAL A 1 629 ? 7.628 -5.756 -20.985 1.00 98.62 629 VAL A O 1
ATOM 5020 N N . VAL A 1 630 ? 5.570 -6.415 -21.609 1.00 98.06 630 VAL A N 1
ATOM 5021 C CA . VAL A 1 630 ? 5.100 -6.872 -20.300 1.00 98.06 630 VAL A CA 1
ATOM 5022 C C . VAL A 1 630 ? 4.756 -8.354 -20.342 1.00 98.06 630 VAL A C 1
ATOM 5024 O O . VAL A 1 630 ? 4.355 -8.875 -21.384 1.00 98.06 630 VAL A O 1
ATOM 5027 N N . VAL A 1 631 ? 4.888 -9.027 -19.201 1.00 94.69 631 VAL A N 1
ATOM 5028 C CA . VAL A 1 631 ? 4.451 -10.413 -19.011 1.00 94.69 631 VAL A CA 1
ATOM 5029 C C . VAL A 1 631 ? 3.298 -10.410 -18.023 1.00 94.69 631 VAL A C 1
ATOM 5031 O O . VAL A 1 631 ? 3.440 -9.960 -16.880 1.00 94.69 631 VAL A O 1
ATOM 5034 N N . VAL A 1 632 ? 2.150 -10.899 -18.475 1.00 81.56 632 VAL A N 1
ATOM 5035 C CA . VAL A 1 632 ? 0.932 -10.945 -17.670 1.00 81.56 632 VAL A CA 1
ATOM 5036 C C . VAL A 1 632 ? 1.007 -12.175 -16.769 1.00 81.56 632 VAL A C 1
ATOM 5038 O O . VAL A 1 632 ? 1.182 -13.297 -17.252 1.00 81.56 632 VAL A O 1
ATOM 5041 N N . ARG A 1 633 ? 0.898 -11.980 -15.446 1.00 66.12 633 ARG A N 1
ATOM 5042 C CA . ARG A 1 633 ? 0.766 -13.102 -14.506 1.00 66.12 633 ARG A CA 1
ATOM 5043 C C . ARG A 1 633 ? -0.463 -13.917 -14.910 1.00 66.12 633 ARG A C 1
ATOM 5045 O O . ARG A 1 633 ? -1.551 -13.361 -15.037 1.00 66.12 633 ARG A O 1
ATOM 5052 N N . ARG A 1 634 ? -0.302 -15.233 -15.075 1.00 50.81 634 ARG A N 1
ATOM 5053 C CA . ARG A 1 634 ? -1.457 -16.134 -15.022 1.00 50.81 634 ARG A CA 1
ATOM 5054 C C . ARG A 1 634 ? -2.026 -16.015 -13.608 1.00 50.81 634 ARG A C 1
ATOM 5056 O O . ARG A 1 634 ? -1.314 -16.326 -12.656 1.00 50.81 634 ARG A O 1
ATOM 5063 N N . THR A 1 635 ? -3.229 -15.459 -13.507 1.00 36.31 635 THR A N 1
ATOM 5064 C CA . THR A 1 635 ? -4.030 -15.413 -12.276 1.00 36.31 635 THR A CA 1
ATOM 5065 C C . THR A 1 635 ? -4.286 -16.803 -11.736 1.00 36.31 635 THR A C 1
ATOM 5067 O O . THR A 1 635 ? -4.540 -17.694 -12.584 1.00 36.31 635 THR A O 1
#